Protein AF-0000000074738889 (afdb_homodimer)

Nearest PDB structures (foldseek):
  2jap-assembly1_D  TM=8.623E-01  e=4.794E-19  Streptomyces clavuligerus
  5jsf-assembly1_A  TM=8.621E-01  e=1.149E-18  Homo sapiens
  6h0m-assembly1_A  TM=8.527E-01  e=7.481E-18  Homo sapiens
  5l7w-assembly1_A  TM=8.108E-01  e=2.016E-18  Homo sapiens
  6drr-assembly1_B  TM=8.167E-01  e=1.022E-17  Campylobacter jejuni

Structure (mmCIF, N/CA/C/O backbone):
data_AF-0000000074738889-model_v1
#
loop_
_entity.id
_entity.type
_entity.pdbx_description
1 polymer 'Ketoreductase domain-containing protein'
#
loop_
_atom_site.group_PDB
_atom_site.id
_atom_site.type_symbol
_atom_site.label_atom_id
_atom_site.label_alt_id
_atom_site.label_comp_id
_atom_site.label_asym_id
_atom_site.label_entity_id
_atom_site.label_seq_id
_atom_site.pdbx_PDB_ins_code
_atom_site.Cartn_x
_atom_site.Cartn_y
_atom_site.Cartn_z
_atom_site.occupancy
_atom_site.B_iso_or_equiv
_atom_site.auth_seq_id
_atom_site.auth_comp_id
_atom_site.auth_asym_id
_atom_site.auth_atom_id
_atom_site.pdbx_PDB_model_num
ATOM 1 N N . MET A 1 1 ? 14.195 -12.664 36.656 1 35.38 1 MET A N 1
ATOM 2 C CA . MET A 1 1 ? 14.492 -13.93 36 1 35.38 1 MET A CA 1
ATOM 3 C C . MET A 1 1 ? 13.227 -14.75 35.781 1 35.38 1 MET A C 1
ATOM 5 O O . MET A 1 1 ? 13 -15.281 34.719 1 35.38 1 MET A O 1
ATOM 9 N N . ALA A 1 2 ? 12.57 -14.922 36.875 1 42.41 2 ALA A N 1
ATOM 10 C CA . ALA A 1 2 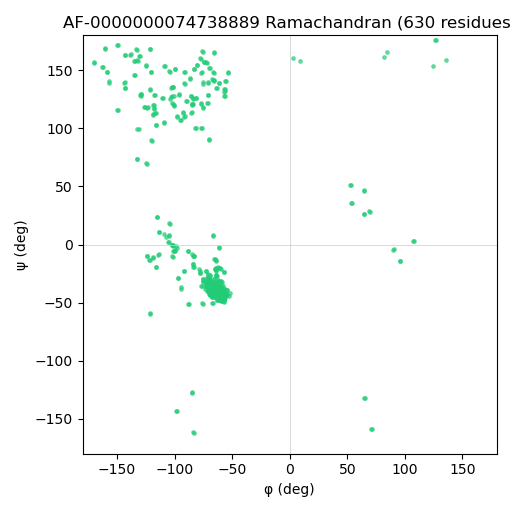? 11.375 -15.766 36.812 1 42.41 2 ALA A CA 1
ATOM 11 C C . ALA A 1 2 ? 10.312 -15.141 35.906 1 42.41 2 ALA A C 1
ATOM 13 O O . ALA A 1 2 ? 9.617 -15.852 35.156 1 42.41 2 ALA A O 1
ATOM 14 N N . LEU A 1 3 ? 10.086 -13.844 35.906 1 35.09 3 LEU A N 1
ATOM 15 C CA . LEU A 1 3 ? 9.125 -13.102 35.125 1 35.09 3 LEU A CA 1
ATOM 16 C C . LEU A 1 3 ? 9.469 -13.18 33.625 1 35.09 3 LEU A C 1
ATOM 18 O O . LEU A 1 3 ? 8.586 -13.336 32.781 1 35.09 3 LEU A O 1
ATOM 22 N N . VAL A 1 4 ? 10.695 -13.094 33.406 1 38.97 4 VAL A N 1
ATOM 23 C CA . VAL A 1 4 ? 11.203 -13.258 32.031 1 38.97 4 VAL A CA 1
ATOM 24 C C . VAL A 1 4 ? 10.977 -14.695 31.562 1 38.97 4 VAL A C 1
ATOM 26 O O . VAL A 1 4 ? 10.602 -14.922 30.406 1 38.97 4 VAL A O 1
ATOM 29 N N . GLN A 1 5 ? 11.219 -15.602 32.406 1 38.56 5 GLN A N 1
ATOM 30 C CA . GLN A 1 5 ? 11.023 -17 32.062 1 38.56 5 GLN A CA 1
ATOM 31 C C . GLN A 1 5 ? 9.547 -17.297 31.766 1 38.56 5 GLN A C 1
ATOM 33 O O . GLN A 1 5 ? 9.234 -18.047 30.844 1 38.56 5 GLN A O 1
ATOM 38 N N . ARG A 1 6 ? 8.766 -16.75 32.469 1 42 6 ARG A N 1
ATOM 39 C CA . ARG A 1 6 ? 7.336 -16.984 32.344 1 42 6 ARG A CA 1
ATOM 40 C C . ARG A 1 6 ? 6.781 -16.266 31.109 1 42 6 ARG A C 1
ATOM 42 O O . ARG A 1 6 ? 5.918 -16.781 30.406 1 42 6 ARG A O 1
ATOM 49 N N . MET A 1 7 ? 7.367 -15.156 30.781 1 40.91 7 MET A N 1
ATOM 50 C CA . MET A 1 7 ? 7.008 -14.383 29.609 1 40.91 7 MET A CA 1
ATOM 51 C C . MET A 1 7 ? 7.391 -15.125 28.328 1 40.91 7 MET A C 1
ATOM 53 O O . MET A 1 7 ? 6.641 -15.117 27.344 1 40.91 7 MET A O 1
ATOM 57 N N . SER A 1 8 ? 8.508 -15.672 28.406 1 44.62 8 SER A N 1
ATOM 58 C CA . SER A 1 8 ? 8.992 -16.469 27.281 1 44.62 8 SER A CA 1
ATOM 59 C C . SER A 1 8 ? 8.094 -17.672 27.031 1 44.62 8 SER A C 1
ATOM 61 O O . SER A 1 8 ? 7.848 -18.047 25.875 1 44.62 8 SER A O 1
ATOM 63 N N . SER A 1 9 ? 7.652 -18.172 28.141 1 48.59 9 SER A N 1
ATOM 64 C CA . SER A 1 9 ? 6.809 -19.359 28 1 48.59 9 SER A CA 1
ATOM 65 C C . SER A 1 9 ? 5.449 -19 27.422 1 48.59 9 SER A C 1
ATOM 67 O O . SER A 1 9 ? 4.91 -19.734 26.578 1 48.59 9 SER A O 1
ATOM 69 N N . ILE A 1 10 ? 4.934 -17.859 27.766 1 46.41 10 ILE A N 1
ATOM 70 C CA . ILE A 1 10 ? 3.604 -17.438 27.344 1 46.41 10 ILE A CA 1
ATOM 71 C C . ILE A 1 10 ? 3.641 -16.984 25.891 1 46.41 10 ILE A C 1
ATOM 73 O O . ILE A 1 10 ? 2.791 -17.391 25.094 1 46.41 10 ILE A O 1
ATOM 77 N N . VAL A 1 11 ? 4.551 -16.172 25.672 1 51.34 11 VAL A N 1
ATOM 78 C CA . VAL A 1 11 ? 4.75 -15.773 24.281 1 51.34 11 VAL A CA 1
ATOM 79 C C . VAL A 1 11 ? 4.949 -17.016 23.422 1 51.34 11 VAL A C 1
ATOM 81 O O . VAL A 1 11 ? 4.406 -17.109 22.312 1 51.34 11 VAL A O 1
ATOM 84 N N . GLY A 1 12 ? 5.652 -17.859 24.047 1 51.06 12 GLY A N 1
ATOM 85 C CA . GLY A 1 12 ? 5.859 -19.094 23.328 1 51.06 12 GLY A CA 1
ATOM 86 C C . GLY A 1 12 ? 4.586 -19.891 23.141 1 51.06 12 GLY A C 1
ATOM 87 O O . GLY A 1 12 ? 4.305 -20.375 22.031 1 51.06 12 GLY A O 1
ATOM 88 N N . THR A 1 13 ? 3.803 -19.969 24.234 1 54.69 13 THR A N 1
ATOM 89 C CA . THR A 1 13 ? 2.551 -20.719 24.156 1 54.69 13 THR A CA 1
ATOM 90 C C . THR A 1 13 ? 1.574 -20.031 23.203 1 54.69 13 THR A C 1
ATOM 92 O O . THR A 1 13 ? 0.901 -20.688 22.422 1 54.69 13 THR A O 1
ATOM 95 N N . PHE A 1 14 ? 1.526 -18.781 23.359 1 58.69 14 PHE A N 1
ATOM 96 C CA . PHE A 1 14 ? 0.634 -17.984 22.531 1 58.69 14 PHE A CA 1
ATOM 97 C C . PHE A 1 14 ? 1.049 -18.062 21.062 1 58.69 14 PHE A C 1
ATOM 99 O O . PHE A 1 14 ? 0.203 -18.234 20.188 1 58.69 14 PHE A O 1
ATOM 106 N N . ALA A 1 15 ? 2.221 -18.016 20.906 1 60.34 15 ALA A N 1
ATOM 107 C CA . ALA A 1 15 ? 2.729 -18.172 19.547 1 60.34 15 ALA A CA 1
ATOM 108 C C . ALA A 1 15 ? 2.389 -19.562 19 1 60.34 15 ALA A C 1
ATOM 110 O O . ALA A 1 15 ? 2.004 -19.688 17.844 1 60.34 15 ALA A O 1
ATOM 111 N N . VAL A 1 16 ? 2.492 -20.453 19.922 1 58.16 16 VAL A N 1
ATOM 112 C CA . VAL A 1 16 ? 2.156 -21.812 19.531 1 58.16 16 VAL A CA 1
ATOM 113 C C . VAL A 1 16 ? 0.663 -21.922 19.219 1 58.16 16 VAL A C 1
ATOM 115 O O . VAL A 1 16 ? 0.261 -22.547 18.234 1 58.16 16 VAL A O 1
ATOM 118 N N . PHE A 1 17 ? -0.107 -21.25 20.078 1 64.44 17 PHE A N 1
ATOM 119 C CA . PHE A 1 17 ? -1.55 -21.266 19.875 1 64.44 17 PHE A CA 1
ATOM 120 C C . PHE A 1 17 ? -1.919 -20.609 18.547 1 64.44 17 PHE A C 1
ATOM 122 O O . PHE A 1 17 ? -2.689 -21.172 17.766 1 64.44 17 PHE A O 1
ATOM 129 N N . LEU A 1 18 ? -1.351 -19.5 18.297 1 68.5 18 LEU A N 1
ATOM 130 C CA . LEU A 1 18 ? -1.671 -18.781 17.047 1 68.5 18 LEU A CA 1
ATOM 131 C C . LEU A 1 18 ? -1.176 -19.562 15.844 1 68.5 18 LEU A C 1
ATOM 133 O O . LEU A 1 18 ? -1.844 -19.594 14.805 1 68.5 18 LEU A O 1
ATOM 137 N N . GLY A 1 19 ? -0.084 -20.203 16.062 1 63.03 19 GLY A N 1
ATOM 138 C CA . GLY A 1 19 ? 0.43 -21.078 15.008 1 63.03 19 GLY A CA 1
ATOM 139 C C . GLY A 1 19 ? -0.458 -22.266 14.734 1 63.03 19 GLY A C 1
ATOM 140 O O . GLY A 1 19 ? -0.727 -22.594 13.578 1 63.03 19 GLY A O 1
ATOM 141 N N . ALA A 1 20 ? -0.889 -22.844 15.805 1 64.06 20 ALA A N 1
ATOM 142 C CA . ALA A 1 20 ? -1.788 -23.984 15.688 1 64.06 20 ALA A CA 1
ATOM 143 C C . ALA A 1 20 ? -3.117 -23.578 15.055 1 64.06 20 ALA A C 1
ATOM 145 O O . ALA A 1 20 ? -3.646 -24.281 14.195 1 64.06 20 ALA A O 1
ATOM 146 N N . LEU A 1 21 ? -3.576 -22.516 15.453 1 68.94 21 LEU A N 1
ATOM 147 C CA . LEU A 1 21 ? -4.828 -22.016 14.898 1 68.94 21 LEU A CA 1
ATOM 148 C C . LEU A 1 21 ? -4.691 -21.75 13.398 1 68.94 21 LEU A C 1
ATOM 150 O O . LEU A 1 21 ? -5.566 -22.125 12.617 1 68.94 21 LEU A O 1
ATOM 154 N N . ASN A 1 22 ? -3.621 -21.234 13.078 1 69.44 22 ASN A N 1
ATOM 155 C CA . ASN A 1 22 ? -3.336 -20.953 11.672 1 69.44 22 ASN A CA 1
ATOM 156 C C . ASN A 1 22 ? -3.273 -22.234 10.844 1 69.44 22 ASN A C 1
ATOM 158 O O . ASN A 1 22 ? -3.779 -22.281 9.727 1 69.44 22 ASN A O 1
ATOM 162 N N . TYR A 1 23 ? -2.66 -23.188 11.43 1 67.25 23 TYR A N 1
ATOM 163 C CA . TYR A 1 23 ? -2.512 -24.469 10.742 1 67.25 23 TYR A CA 1
ATOM 164 C C . TYR A 1 23 ? -3.855 -25.172 10.617 1 67.25 23 TYR A C 1
ATOM 166 O O . TYR A 1 23 ? -4.176 -25.734 9.562 1 67.25 23 TYR A O 1
ATOM 174 N N . TRP A 1 24 ? -4.59 -25.078 11.602 1 70.31 24 TRP A N 1
ATOM 175 C CA . TRP A 1 24 ? -5.848 -25.812 11.641 1 70.31 24 TRP A CA 1
ATOM 176 C C . TRP A 1 24 ? -6.867 -25.188 10.695 1 70.31 24 TRP A C 1
ATOM 178 O O . TRP A 1 24 ? -7.707 -25.891 10.125 1 70.31 24 TRP A O 1
ATOM 188 N N . ILE A 1 25 ? -6.648 -24 10.422 1 77.56 25 ILE A N 1
ATOM 189 C CA . ILE A 1 25 ? -7.668 -23.328 9.617 1 77.56 25 ILE A CA 1
ATOM 190 C C . ILE A 1 25 ? -7.199 -23.234 8.164 1 77.56 25 ILE A C 1
ATOM 192 O O . ILE A 1 25 ? -7.973 -22.859 7.281 1 77.56 25 ILE A O 1
ATOM 196 N N . ALA A 1 26 ? -6.012 -23.75 7.926 1 79.94 26 ALA A N 1
ATOM 197 C CA . ALA A 1 26 ? -5.492 -23.688 6.562 1 79.94 26 ALA A CA 1
ATOM 198 C C . ALA A 1 26 ? -6.254 -24.625 5.633 1 79.94 26 ALA A C 1
ATOM 200 O O . ALA A 1 26 ? -6.465 -25.797 5.961 1 79.94 26 ALA A O 1
ATOM 201 N N . PRO A 1 27 ? -6.68 -24.109 4.582 1 85 27 PRO A N 1
ATOM 202 C CA . PRO A 1 27 ? -7.344 -25 3.625 1 85 27 PRO A CA 1
ATOM 203 C C . PRO A 1 27 ? -6.379 -25.969 2.951 1 85 27 PRO A C 1
ATOM 205 O O . PRO A 1 27 ? -5.176 -25.703 2.889 1 85 27 PRO A O 1
ATOM 208 N N . THR A 1 28 ? -6.906 -27.109 2.562 1 92 28 THR A N 1
ATOM 209 C CA . THR A 1 28 ? -6.137 -28.031 1.731 1 92 28 THR A CA 1
ATOM 210 C C . THR A 1 28 ? -6.254 -27.656 0.257 1 92 28 THR A C 1
ATOM 212 O O . THR A 1 28 ? -7.355 -27.625 -0.292 1 92 28 THR A O 1
ATOM 215 N N . CYS A 1 29 ? -5.121 -27.359 -0.41 1 94.75 29 CYS A N 1
ATOM 216 C CA . CYS A 1 29 ? -5.102 -26.922 -1.805 1 94.75 29 CYS A CA 1
ATOM 217 C C . CYS A 1 29 ? -4.633 -28.062 -2.713 1 94.75 29 CYS A C 1
ATOM 219 O O . CYS A 1 29 ? -3.84 -28.906 -2.299 1 94.75 29 CYS A O 1
ATOM 221 N N . LYS A 1 30 ? -5.125 -28.047 -3.889 1 96.94 30 LYS A N 1
ATOM 222 C CA . LYS A 1 30 ? -4.727 -29.047 -4.879 1 96.94 30 LYS A CA 1
ATOM 223 C C . LYS A 1 30 ? -3.242 -28.922 -5.215 1 96.94 30 LYS A C 1
ATOM 225 O O . LYS A 1 30 ? -2.729 -27.812 -5.391 1 96.94 30 LYS A O 1
ATOM 230 N N . VAL A 1 31 ? -2.57 -30.016 -5.266 1 96.81 31 VAL A N 1
ATOM 231 C CA . VAL A 1 31 ? -1.161 -30.047 -5.648 1 96.81 31 VAL A CA 1
ATOM 232 C C . VAL A 1 31 ? -1.021 -30.562 -7.078 1 96.81 31 VAL A C 1
ATOM 234 O O . VAL A 1 31 ? -1.521 -31.641 -7.406 1 96.81 31 VAL A O 1
ATOM 237 N N . HIS A 1 32 ? -0.374 -29.828 -7.914 1 97.12 32 HIS A N 1
ATOM 238 C CA . HIS A 1 32 ? -0.182 -30.219 -9.305 1 97.12 32 HIS A CA 1
ATOM 239 C C . HIS A 1 32 ? 1.226 -30.75 -9.539 1 97.12 32 HIS A C 1
ATOM 241 O O . HIS A 1 32 ? 2.201 -30.203 -9.031 1 97.12 32 HIS A O 1
ATOM 247 N N . SER A 1 33 ? 1.348 -31.781 -10.219 1 94.31 33 SER A N 1
ATOM 248 C CA . SER A 1 33 ? 2.641 -32.375 -10.539 1 94.31 33 SER A CA 1
ATOM 249 C C . SER A 1 33 ? 3.064 -32.062 -11.969 1 94.31 33 SER A C 1
ATOM 251 O O . SER A 1 33 ? 4.195 -32.344 -12.367 1 94.31 33 SER A O 1
ATOM 253 N N . SER A 1 34 ? 2.156 -31.531 -12.68 1 94.94 34 SER A N 1
ATOM 254 C CA . SER A 1 34 ? 2.395 -31.062 -14.039 1 94.94 34 SER A CA 1
ATOM 255 C C . SER A 1 34 ? 1.505 -29.875 -14.391 1 94.94 34 SER A C 1
ATOM 257 O O . SER A 1 34 ? 0.598 -29.531 -13.633 1 94.94 34 SER A O 1
ATOM 259 N N . GLY A 1 35 ? 1.74 -29.281 -15.508 1 96.5 35 GLY A N 1
ATOM 260 C CA . GLY A 1 35 ? 0.958 -28.125 -15.938 1 96.5 35 GLY A CA 1
ATOM 261 C C . GLY A 1 35 ? 1.81 -26.922 -16.281 1 96.5 35 GLY A C 1
ATOM 262 O O . GLY A 1 35 ? 3.037 -26.969 -16.172 1 96.5 35 GLY A O 1
ATOM 263 N N . GLY A 1 36 ? 1.123 -25.922 -16.75 1 97.69 36 GLY A N 1
ATOM 264 C CA . GLY A 1 36 ? 1.784 -24.688 -17.156 1 97.69 36 GLY A CA 1
ATOM 265 C C . GLY A 1 36 ? 1.884 -23.672 -16.031 1 97.69 36 GLY A C 1
ATOM 266 O O . GLY A 1 36 ? 0.953 -23.516 -15.234 1 97.69 36 GLY A O 1
ATOM 267 N N . ILE A 1 37 ? 3.07 -23 -15.93 1 98.31 37 ILE A N 1
ATOM 268 C CA . ILE A 1 37 ? 3.328 -21.953 -14.953 1 98.31 37 ILE A CA 1
ATOM 269 C C . ILE A 1 37 ? 3.885 -20.719 -15.664 1 98.31 37 ILE A C 1
ATOM 271 O O . ILE A 1 37 ? 4.781 -20.828 -16.5 1 98.31 37 ILE A O 1
ATOM 275 N N . LEU A 1 38 ? 3.301 -19.594 -15.383 1 98.69 38 LEU A N 1
ATOM 276 C CA . LEU A 1 38 ? 3.879 -18.344 -15.852 1 98.69 38 LEU A CA 1
ATOM 277 C C . LEU A 1 38 ? 4.625 -17.625 -14.727 1 98.69 38 LEU A C 1
ATOM 279 O O . LEU A 1 38 ? 4.086 -17.469 -13.633 1 98.69 38 LEU A O 1
ATOM 283 N N . ILE A 1 39 ? 5.824 -17.266 -14.969 1 98.56 39 ILE A N 1
ATOM 284 C CA . ILE A 1 39 ? 6.609 -16.422 -14.078 1 98.56 39 ILE A CA 1
ATOM 285 C C . ILE A 1 39 ? 6.949 -15.109 -14.789 1 98.56 39 ILE A C 1
ATOM 287 O O . ILE A 1 39 ? 7.66 -15.109 -15.797 1 98.56 39 ILE A O 1
ATOM 291 N N . THR A 1 40 ? 6.414 -14.047 -14.305 1 98.06 40 THR A N 1
ATOM 292 C CA . THR A 1 40 ? 6.801 -12.758 -14.867 1 98.06 40 THR A CA 1
ATOM 293 C C . THR A 1 40 ? 8.133 -12.289 -14.281 1 98.06 40 THR A C 1
ATOM 295 O O . THR A 1 40 ? 8.492 -12.664 -13.164 1 98.06 40 THR A O 1
ATOM 298 N N . GLY A 1 41 ? 8.852 -11.453 -15.055 1 94.5 41 GLY A N 1
ATOM 299 C CA . GLY A 1 41 ? 10.156 -10.992 -14.578 1 94.5 41 GLY A CA 1
ATOM 300 C C . GLY A 1 41 ? 11.164 -12.117 -14.438 1 94.5 41 GLY A C 1
ATOM 301 O O . GLY A 1 41 ? 11.836 -12.227 -13.414 1 94.5 41 GLY A O 1
ATOM 302 N N . ALA A 1 42 ? 11.266 -12.961 -15.43 1 93.75 42 ALA A N 1
ATOM 303 C CA . ALA A 1 42 ? 12.023 -14.195 -15.305 1 93.75 42 ALA A CA 1
ATOM 304 C C . ALA A 1 42 ? 13.359 -14.094 -16.047 1 93.75 42 ALA A C 1
ATOM 306 O O . ALA A 1 42 ? 14 -15.109 -16.344 1 93.75 42 ALA A O 1
ATOM 307 N N . SER A 1 43 ? 13.805 -12.883 -16.344 1 87.56 43 SER A N 1
ATOM 308 C CA . SER A 1 43 ? 15.039 -12.719 -17.109 1 87.56 43 SER A CA 1
ATOM 309 C C . SER A 1 43 ? 16.266 -12.789 -16.203 1 87.56 43 SER A C 1
ATOM 311 O O . SER A 1 43 ? 17.375 -12.984 -16.672 1 87.56 43 SER A O 1
ATOM 313 N N . SER A 1 44 ? 16.078 -12.578 -14.914 1 83.56 44 SER A N 1
ATOM 314 C CA . SER A 1 44 ? 17.203 -12.578 -13.984 1 83.56 44 SER A CA 1
ATOM 315 C C . SER A 1 44 ? 16.734 -12.797 -12.547 1 83.56 44 SER A C 1
ATOM 317 O O . SER A 1 44 ? 15.539 -12.961 -12.297 1 83.56 44 SER A O 1
ATOM 319 N N . GLY A 1 45 ? 17.656 -13.047 -11.711 1 89.12 45 GLY A N 1
ATOM 320 C CA . GLY A 1 45 ? 17.422 -13.023 -10.281 1 89.12 45 GLY A CA 1
ATOM 321 C C . GLY A 1 45 ? 16.469 -14.109 -9.812 1 89.12 45 GLY A C 1
ATOM 322 O O . GLY A 1 45 ? 16.656 -15.281 -10.148 1 89.12 45 GLY A O 1
ATOM 323 N N . ILE A 1 46 ? 15.531 -13.695 -9.023 1 91.56 46 ILE A N 1
ATOM 324 C CA . ILE A 1 46 ? 14.57 -14.586 -8.391 1 91.56 46 ILE A CA 1
ATOM 325 C C . ILE A 1 46 ? 13.734 -15.289 -9.453 1 91.56 46 ILE A C 1
ATOM 327 O O . ILE A 1 46 ? 13.555 -16.516 -9.398 1 91.56 46 ILE A O 1
ATOM 331 N N . GLY A 1 47 ? 13.289 -14.555 -10.445 1 94 47 GLY A N 1
ATOM 332 C CA . GLY A 1 47 ? 12.438 -15.102 -11.492 1 94 47 GLY A CA 1
ATOM 333 C C . GLY A 1 47 ? 13.117 -16.188 -12.297 1 94 47 GLY A C 1
ATOM 334 O O . GLY A 1 47 ? 12.523 -17.234 -12.562 1 94 47 GLY A O 1
ATOM 335 N N . LEU A 1 48 ? 14.328 -15.93 -12.656 1 92.25 48 LEU A N 1
ATOM 336 C CA . LEU A 1 48 ? 15.07 -16.906 -13.445 1 92.25 48 LEU A CA 1
ATOM 337 C C . LEU A 1 48 ? 15.359 -18.156 -12.625 1 92.25 48 LEU A C 1
ATOM 339 O O . LEU A 1 48 ? 15.211 -19.281 -13.117 1 92.25 48 LEU A O 1
ATOM 343 N N . ASP A 1 49 ? 15.789 -17.969 -11.445 1 93.5 49 ASP A N 1
ATOM 344 C CA . ASP A 1 49 ? 16.094 -19.094 -10.57 1 93.5 49 ASP A CA 1
ATOM 345 C C . ASP A 1 49 ? 14.875 -19.984 -10.359 1 93.5 49 ASP A C 1
ATOM 347 O O . ASP A 1 49 ? 14.977 -21.203 -10.414 1 93.5 49 ASP A O 1
ATOM 351 N N . ALA A 1 50 ? 13.758 -19.391 -10.148 1 95.56 50 ALA A N 1
ATOM 352 C CA . ALA A 1 50 ? 12.508 -20.125 -9.969 1 95.56 50 ALA A CA 1
ATOM 353 C C . ALA A 1 50 ? 12.109 -20.844 -11.258 1 95.56 50 ALA A C 1
ATOM 355 O O . ALA A 1 50 ? 11.633 -21.984 -11.211 1 95.56 50 ALA A O 1
ATOM 356 N N . THR A 1 51 ? 12.305 -20.156 -12.328 1 95.56 51 THR A N 1
ATOM 357 C CA . THR A 1 51 ? 11.992 -20.734 -13.633 1 95.56 51 THR A CA 1
ATOM 358 C C . THR A 1 51 ? 12.766 -22.031 -13.852 1 95.56 51 THR A C 1
ATOM 360 O O . THR A 1 51 ? 12.18 -23.062 -14.219 1 95.56 51 THR A O 1
ATOM 363 N N . LEU A 1 52 ? 14.008 -22 -13.562 1 92.44 52 LEU A N 1
ATOM 364 C CA . LEU A 1 52 ? 14.867 -23.156 -13.781 1 92.44 52 LEU A CA 1
ATOM 365 C C . LEU A 1 52 ? 14.5 -24.297 -12.828 1 92.44 52 LEU A C 1
ATOM 367 O O . LEU A 1 52 ? 14.438 -25.453 -13.234 1 92.44 52 LEU A O 1
ATOM 371 N N . ALA A 1 53 ? 14.25 -23.984 -11.602 1 93.56 53 ALA A N 1
ATOM 372 C CA . ALA A 1 53 ? 13.906 -25 -10.602 1 93.56 53 ALA A CA 1
ATOM 373 C C . ALA A 1 53 ? 12.594 -25.688 -10.953 1 93.56 53 ALA A C 1
ATOM 375 O O . ALA A 1 53 ? 12.492 -26.922 -10.859 1 93.56 53 ALA A O 1
ATOM 376 N N . LEU A 1 54 ? 11.602 -24.969 -11.398 1 95 54 LEU A N 1
ATOM 377 C CA . LEU A 1 54 ? 10.297 -25.516 -11.719 1 95 54 LEU A CA 1
ATOM 378 C C . LEU A 1 54 ? 10.352 -26.328 -13.008 1 95 54 LEU A C 1
ATOM 380 O O . LEU A 1 54 ? 9.664 -27.344 -13.133 1 95 54 LEU A O 1
ATOM 384 N N . ALA A 1 55 ? 11.18 -25.859 -13.93 1 93.44 55 ALA A N 1
ATOM 385 C CA . ALA A 1 55 ? 11.375 -26.625 -15.164 1 93.44 55 ALA A CA 1
ATOM 386 C C . ALA A 1 55 ? 12.023 -27.969 -14.875 1 93.44 55 ALA A C 1
ATOM 388 O O . ALA A 1 55 ? 11.664 -28.984 -15.484 1 93.44 55 ALA A O 1
ATOM 389 N N . GLU A 1 56 ? 12.945 -27.984 -13.992 1 91.56 56 GLU A N 1
ATOM 390 C CA . GLU A 1 56 ? 13.625 -29.203 -13.609 1 91.56 56 GLU A CA 1
ATOM 391 C C . GLU A 1 56 ? 12.656 -30.203 -12.969 1 91.56 56 GLU A C 1
ATOM 393 O O . GLU A 1 56 ? 12.836 -31.406 -13.086 1 91.56 56 GLU A O 1
ATOM 398 N N . LEU A 1 57 ? 11.625 -29.719 -12.391 1 93.06 57 LEU A N 1
ATOM 399 C CA . LEU A 1 57 ? 10.633 -30.562 -11.727 1 93.06 57 LEU A CA 1
ATOM 400 C C . LEU A 1 57 ? 9.617 -31.109 -12.727 1 93.06 57 LEU A C 1
ATOM 402 O O . LEU A 1 57 ? 8.75 -31.906 -12.375 1 93.06 57 LEU A O 1
ATOM 406 N N . GLY A 1 58 ? 9.664 -30.578 -14 1 91.12 58 GLY A N 1
ATOM 407 C CA . GLY A 1 58 ? 8.852 -31.156 -15.055 1 91.12 58 GLY A CA 1
ATOM 408 C C . GLY A 1 58 ? 7.684 -30.281 -15.453 1 91.12 58 GLY A C 1
ATOM 409 O O . GLY A 1 58 ? 6.871 -30.656 -16.297 1 91.12 58 GLY A O 1
ATOM 410 N N . PHE A 1 59 ? 7.562 -29.094 -14.875 1 95.06 59 PHE A N 1
ATOM 411 C CA . PHE A 1 59 ? 6.484 -28.188 -15.258 1 95.06 59 PHE A CA 1
ATOM 412 C C . PHE A 1 59 ? 6.789 -27.516 -16.594 1 95.06 59 PHE A C 1
ATOM 414 O O . PHE A 1 59 ? 7.957 -27.359 -16.953 1 95.06 59 PHE A O 1
ATOM 421 N N . ARG A 1 60 ? 5.773 -27.219 -17.344 1 95.06 60 ARG A N 1
ATOM 422 C CA . ARG A 1 60 ? 5.898 -26.328 -18.484 1 95.06 60 ARG A CA 1
ATOM 423 C C . ARG A 1 60 ? 5.961 -24.875 -18.031 1 95.06 60 ARG A C 1
ATOM 425 O O . ARG A 1 60 ? 4.926 -24.234 -17.797 1 95.06 60 ARG A O 1
ATOM 432 N N . VAL A 1 61 ? 7.168 -24.312 -17.984 1 96.75 61 VAL A N 1
ATOM 433 C CA . VAL A 1 61 ? 7.336 -22.984 -17.391 1 96.75 61 VAL A CA 1
ATOM 434 C C . VAL A 1 61 ? 7.465 -21.953 -18.5 1 96.75 61 VAL A C 1
ATOM 436 O O . VAL A 1 61 ? 8.32 -22.062 -19.375 1 96.75 61 VAL A O 1
ATOM 439 N N . TYR A 1 62 ? 6.582 -21.031 -18.469 1 97.31 62 TYR A N 1
ATOM 440 C CA . TYR A 1 62 ? 6.664 -19.859 -19.328 1 97.31 62 TYR A CA 1
ATOM 441 C C . TYR A 1 62 ? 7.375 -18.719 -18.625 1 97.31 62 TYR A C 1
ATOM 443 O O . TYR A 1 62 ? 6.859 -18.156 -17.656 1 97.31 62 TYR A O 1
ATOM 451 N N . ALA A 1 63 ? 8.547 -18.359 -19.141 1 97.12 63 ALA A N 1
ATOM 452 C CA . ALA A 1 63 ? 9.367 -17.297 -18.562 1 97.12 63 ALA A CA 1
ATOM 453 C C . ALA A 1 63 ? 9.047 -15.953 -19.219 1 97.12 63 ALA A C 1
ATOM 455 O O . ALA A 1 63 ? 9.375 -15.734 -20.391 1 97.12 63 ALA A O 1
ATOM 456 N N . GLY A 1 64 ? 8.422 -15.086 -18.469 1 97.06 64 GLY A N 1
ATOM 457 C CA . GLY A 1 64 ? 8.133 -13.758 -19 1 97.06 64 GLY A CA 1
ATOM 458 C C . GLY A 1 64 ? 9.375 -12.898 -19.156 1 97.06 64 GLY A C 1
ATOM 459 O O . GLY A 1 64 ? 10.094 -12.648 -18.188 1 97.06 64 GLY A O 1
ATOM 460 N N . VAL A 1 65 ? 9.609 -12.453 -20.359 1 94.62 65 VAL A N 1
ATOM 461 C CA . VAL A 1 65 ? 10.773 -11.625 -20.672 1 94.62 65 VAL A CA 1
ATOM 462 C C . VAL A 1 65 ? 10.336 -10.43 -21.516 1 94.62 65 VAL A C 1
ATOM 464 O O . VAL A 1 65 ? 9.203 -10.383 -22 1 94.62 65 VAL A O 1
ATOM 467 N N . ARG A 1 66 ? 11.25 -9.438 -21.672 1 90.94 66 ARG A N 1
ATOM 468 C CA . ARG A 1 66 ? 10.875 -8.234 -22.406 1 90.94 66 ARG A CA 1
ATOM 469 C C . ARG A 1 66 ? 11.758 -8.055 -23.641 1 90.94 66 ARG A C 1
ATOM 471 O O . ARG A 1 66 ? 11.484 -7.199 -24.484 1 90.94 66 ARG A O 1
ATOM 478 N N . SER A 1 67 ? 12.844 -8.883 -23.656 1 91.44 67 SER A N 1
ATOM 479 C CA . SER A 1 67 ? 13.766 -8.719 -24.766 1 91.44 67 SER A CA 1
ATOM 480 C C . SER A 1 67 ? 14.164 -10.062 -25.359 1 91.44 67 SER A C 1
ATOM 482 O O . SER A 1 67 ? 14.062 -11.094 -24.703 1 91.44 67 SER A O 1
ATOM 484 N N . GLU A 1 68 ? 14.57 -9.891 -26.578 1 92.31 68 GLU A N 1
ATOM 485 C CA . GLU A 1 68 ? 15.039 -11.094 -27.25 1 92.31 68 GLU A CA 1
ATOM 486 C C . GLU A 1 68 ? 16.312 -11.633 -26.594 1 92.31 68 GLU A C 1
ATOM 488 O O . GLU A 1 68 ? 16.516 -12.852 -26.547 1 92.31 68 GLU A O 1
ATOM 493 N N . GLN A 1 69 ? 17.094 -10.758 -26.109 1 91.44 69 GLN A N 1
ATOM 494 C CA . GLN A 1 69 ? 18.312 -11.172 -25.422 1 91.44 69 GLN A CA 1
ATOM 495 C C . GLN A 1 69 ? 17.984 -12.016 -24.188 1 91.44 69 GLN A C 1
ATOM 497 O O . GLN A 1 69 ? 18.594 -13.062 -23.953 1 91.44 69 GLN A O 1
ATOM 502 N N . ASP A 1 70 ? 16.984 -11.602 -23.5 1 90.81 70 ASP A N 1
ATOM 503 C CA . ASP A 1 70 ? 16.562 -12.336 -22.312 1 90.81 70 ASP A CA 1
ATOM 504 C C . ASP A 1 70 ? 15.898 -13.664 -22.703 1 90.81 70 ASP A C 1
ATOM 506 O O . ASP A 1 70 ? 16.062 -14.672 -22 1 90.81 70 ASP A O 1
ATOM 510 N N . ALA A 1 71 ? 15.211 -13.656 -23.812 1 91.75 71 ALA A N 1
ATOM 511 C CA . ALA A 1 71 ? 14.578 -14.875 -24.297 1 91.75 71 ALA A CA 1
ATOM 512 C C . ALA A 1 71 ? 15.617 -15.938 -24.641 1 91.75 71 ALA A C 1
ATOM 514 O O . ALA A 1 71 ? 15.445 -17.109 -24.312 1 91.75 71 ALA A O 1
ATOM 515 N N . ALA A 1 72 ? 16.641 -15.5 -25.25 1 88.69 72 ALA A N 1
ATOM 516 C CA . ALA A 1 72 ? 17.719 -16.406 -25.656 1 88.69 72 ALA A CA 1
ATOM 517 C C . ALA A 1 72 ? 18.406 -17.016 -24.438 1 88.69 72 ALA A C 1
ATOM 519 O O . ALA A 1 72 ? 18.75 -18.188 -24.438 1 88.69 72 ALA A O 1
ATOM 520 N N . LYS A 1 73 ? 18.562 -16.203 -23.484 1 86.69 73 LYS A N 1
ATOM 521 C CA . LYS A 1 73 ? 19.172 -16.656 -22.234 1 86.69 73 LYS A CA 1
ATOM 522 C C . LYS A 1 73 ? 18.328 -17.75 -21.578 1 86.69 73 LYS A C 1
ATOM 524 O O . LYS A 1 73 ? 18.859 -18.75 -21.094 1 86.69 73 LYS A O 1
ATOM 529 N N . VAL A 1 74 ? 17.078 -17.547 -21.594 1 88.25 74 VAL A N 1
ATOM 530 C CA . VAL A 1 74 ? 16.141 -18.5 -21 1 88.25 74 VAL A CA 1
ATOM 531 C C . VAL A 1 74 ? 16.188 -19.812 -21.781 1 88.25 74 VAL A C 1
ATOM 533 O O . VAL A 1 74 ? 16.234 -20.891 -21.188 1 88.25 74 VAL A O 1
ATOM 536 N N . ARG A 1 75 ? 16.172 -19.703 -23.047 1 85.19 75 ARG A N 1
ATOM 537 C CA . ARG A 1 75 ? 16.188 -20.891 -23.906 1 85.19 75 ARG A CA 1
ATOM 538 C C . ARG A 1 75 ? 17.469 -21.703 -23.688 1 85.19 75 ARG A C 1
ATOM 540 O O . ARG A 1 75 ? 17.438 -22.938 -23.75 1 85.19 75 ARG A O 1
ATOM 547 N N . GLY A 1 76 ? 18.484 -20.938 -23.469 1 79.94 76 GLY A N 1
ATOM 548 C CA . GLY A 1 76 ? 19.781 -21.594 -23.328 1 79.94 76 GLY A CA 1
ATOM 549 C C . GLY A 1 76 ? 19.984 -22.219 -21.953 1 79.94 76 GLY A C 1
ATOM 550 O O . GLY A 1 76 ? 20.969 -22.953 -21.75 1 79.94 76 GLY A O 1
ATOM 551 N N . SER A 1 77 ? 19.281 -21.797 -20.984 1 74 77 SER A N 1
ATOM 552 C CA . SER A 1 77 ? 19.5 -22.25 -19.609 1 74 77 SER A CA 1
ATOM 553 C C . SER A 1 77 ? 19.156 -23.734 -19.469 1 74 77 SER A C 1
ATOM 555 O O . SER A 1 77 ? 19.5 -24.359 -18.453 1 74 77 SER A O 1
ATOM 557 N N . GLY A 1 78 ? 18.844 -24.562 -20.438 1 62.91 78 GLY A N 1
ATOM 558 C CA . GLY A 1 78 ? 18.906 -26.016 -20.484 1 62.91 78 GLY A CA 1
ATOM 559 C C . GLY A 1 78 ? 17.672 -26.688 -19.891 1 62.91 78 GLY A C 1
ATOM 560 O O . GLY A 1 78 ? 16.734 -26 -19.469 1 62.91 78 GLY A O 1
ATOM 561 N N . GLY A 1 79 ? 17.344 -28.031 -20.062 1 57.94 79 GLY A N 1
ATOM 562 C CA . GLY A 1 79 ? 16.484 -29.094 -19.547 1 57.94 79 GLY A CA 1
ATOM 563 C C . GLY A 1 79 ? 15.625 -29.734 -20.625 1 57.94 79 GLY A C 1
ATOM 564 O O . GLY A 1 79 ? 15.531 -29.234 -21.734 1 57.94 79 GLY A O 1
ATOM 565 N N . SER A 1 80 ? 15.24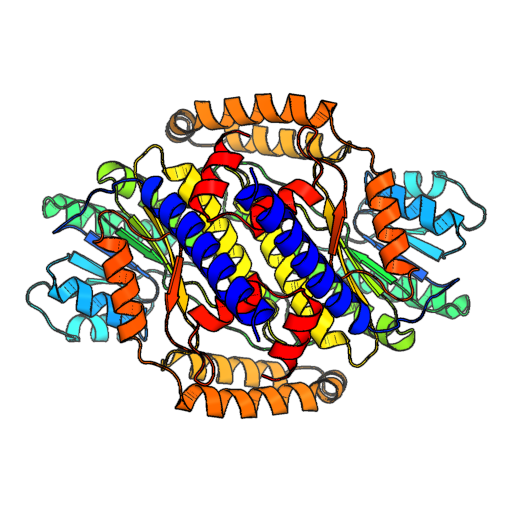2 -30.922 -20.469 1 54.84 80 SER A N 1
ATOM 566 C CA . SER A 1 80 ? 14.484 -31.734 -21.422 1 54.84 80 SER A CA 1
ATOM 567 C C . SER A 1 80 ? 13.234 -31 -21.891 1 54.84 80 SER A C 1
ATOM 569 O O . SER A 1 80 ? 12.93 -30.984 -23.094 1 54.84 80 SER A O 1
ATOM 571 N N . LEU A 1 81 ? 12.492 -30.312 -21 1 61.97 81 LEU A N 1
ATOM 572 C CA . LEU A 1 81 ? 11.328 -29.516 -21.391 1 61.97 81 LEU A CA 1
ATOM 573 C C . LEU A 1 81 ? 11.625 -28.031 -21.266 1 61.97 81 LEU A C 1
ATOM 575 O O . LEU A 1 81 ? 10.844 -27.203 -21.734 1 61.97 81 LEU A O 1
ATOM 579 N N . GLY A 1 82 ? 12.758 -27.688 -21.047 1 75.31 82 GLY A N 1
ATOM 580 C CA . GLY A 1 82 ? 13.305 -26.375 -20.734 1 75.31 82 GLY A CA 1
ATOM 581 C C . GLY A 1 82 ? 12.242 -25.297 -20.625 1 75.31 82 GLY A C 1
ATOM 582 O O . GLY A 1 82 ? 11.117 -25.469 -21.109 1 75.31 82 GLY A O 1
ATOM 583 N N . PRO A 1 83 ? 12.508 -24.125 -19.953 1 90.31 83 PRO A N 1
ATOM 584 C CA . PRO A 1 83 ? 11.562 -23.016 -19.875 1 90.31 83 PRO A CA 1
ATOM 585 C C . PRO A 1 83 ? 11.289 -22.359 -21.219 1 90.31 83 PRO A C 1
ATOM 587 O O . PRO A 1 83 ? 12.117 -22.453 -22.141 1 90.31 83 PRO A O 1
ATOM 590 N N . ARG A 1 84 ? 10.164 -21.984 -21.484 1 93.25 84 ARG A N 1
ATOM 591 C CA . ARG A 1 84 ? 9.734 -21.297 -22.703 1 93.25 84 ARG A CA 1
ATOM 592 C C . ARG A 1 84 ? 9.609 -19.797 -22.469 1 93.25 84 ARG A C 1
ATOM 594 O O . ARG A 1 84 ? 8.781 -19.359 -21.672 1 93.25 84 ARG A O 1
ATOM 601 N N . PRO A 1 85 ? 10.391 -19.016 -23.219 1 95.12 85 PRO A N 1
ATOM 602 C CA . PRO A 1 85 ? 10.219 -17.578 -23.047 1 95.12 85 PRO A CA 1
ATOM 603 C C . PRO A 1 85 ? 8.898 -17.062 -23.625 1 95.12 85 PRO A C 1
ATOM 605 O O . PRO A 1 85 ? 8.453 -17.547 -24.672 1 95.12 85 PRO A O 1
ATOM 608 N N . VAL A 1 86 ? 8.281 -16.203 -22.984 1 96.94 86 VAL A N 1
ATOM 609 C CA . VAL A 1 86 ? 7.102 -15.492 -23.469 1 96.94 86 VAL A CA 1
ATOM 610 C C . VAL A 1 86 ? 7.289 -13.984 -23.281 1 96.94 86 VAL A C 1
ATOM 612 O O . VAL A 1 86 ? 7.703 -13.539 -22.203 1 96.94 86 VAL A O 1
ATOM 615 N N . PHE A 1 87 ? 7.074 -13.242 -24.375 1 96.38 87 PHE A N 1
ATOM 616 C CA . PHE A 1 87 ? 7.211 -11.797 -24.281 1 96.38 87 PHE A CA 1
ATOM 617 C C . PHE A 1 87 ? 6.02 -11.18 -23.562 1 96.38 87 PHE A C 1
ATOM 619 O O . PHE A 1 87 ? 4.883 -11.273 -24.031 1 96.38 87 PHE A O 1
ATOM 626 N N . ILE A 1 88 ? 6.352 -10.547 -22.422 1 97.31 88 ILE A N 1
ATOM 627 C CA . ILE A 1 88 ? 5.293 -9.938 -21.625 1 97.31 88 ILE A CA 1
ATOM 628 C C . ILE A 1 88 ? 5.84 -8.719 -20.875 1 97.31 88 ILE A C 1
ATOM 630 O O . ILE A 1 88 ? 6.832 -8.828 -20.156 1 97.31 88 ILE A O 1
ATOM 634 N N . ASP A 1 89 ? 5.336 -7.586 -21.203 1 97.5 89 ASP A N 1
ATOM 635 C CA . ASP A 1 89 ? 5.473 -6.379 -20.391 1 97.5 89 ASP A CA 1
ATOM 636 C C . ASP A 1 89 ? 4.234 -6.152 -19.531 1 97.5 89 ASP A C 1
ATOM 638 O O . ASP A 1 89 ? 3.182 -5.758 -20.031 1 97.5 89 ASP A O 1
ATOM 642 N N . VAL A 1 90 ? 4.398 -6.332 -18.203 1 98.06 90 VAL A N 1
ATOM 643 C CA . VAL A 1 90 ? 3.25 -6.344 -17.297 1 98.06 90 VAL A CA 1
ATOM 644 C C . VAL A 1 90 ? 2.574 -4.973 -17.312 1 98.06 90 VAL A C 1
ATOM 646 O O . VAL A 1 90 ? 1.45 -4.828 -16.828 1 98.06 90 VAL A O 1
ATOM 649 N N . THR A 1 91 ? 3.246 -3.898 -17.875 1 97.06 91 THR A N 1
ATOM 650 C CA . THR A 1 91 ? 2.67 -2.561 -17.938 1 97.06 91 THR A CA 1
ATOM 651 C C . THR A 1 91 ? 1.847 -2.383 -19.203 1 97.06 91 THR A C 1
ATOM 653 O O . THR A 1 91 ? 1.202 -1.35 -19.391 1 97.06 91 THR A O 1
ATOM 656 N N . ARG A 1 92 ? 1.882 -3.398 -20.078 1 96.94 92 ARG A N 1
ATOM 657 C CA . ARG A 1 92 ? 1.201 -3.299 -21.375 1 96.94 92 ARG A CA 1
ATOM 658 C C . ARG A 1 92 ? 0.107 -4.355 -21.5 1 96.94 92 ARG A C 1
ATOM 660 O O . ARG A 1 92 ? 0.397 -5.547 -21.594 1 96.94 92 ARG A O 1
ATOM 667 N N . GLU A 1 93 ? -1.082 -3.887 -21.609 1 96.75 93 GLU A N 1
ATOM 668 C CA . GLU A 1 93 ? -2.238 -4.773 -21.656 1 96.75 93 GLU A CA 1
ATOM 669 C C . GLU A 1 93 ? -2.172 -5.703 -22.859 1 96.75 93 GLU A C 1
ATOM 671 O O . GLU A 1 93 ? -2.512 -6.887 -22.766 1 96.75 93 GLU A O 1
ATOM 676 N N . ASP A 1 94 ? -1.783 -5.203 -23.938 1 97 94 ASP A N 1
ATOM 677 C CA . ASP A 1 94 ? -1.766 -5.977 -25.172 1 97 94 ASP A CA 1
ATOM 678 C C . ASP A 1 94 ? -0.786 -7.145 -25.078 1 97 94 ASP A C 1
ATOM 680 O O . ASP A 1 94 ? -1.105 -8.266 -25.484 1 97 94 ASP A O 1
ATOM 684 N N . THR A 1 95 ? 0.397 -6.945 -24.5 1 97.75 95 THR A N 1
ATOM 685 C CA . THR A 1 95 ? 1.393 -8.008 -24.375 1 97.75 95 THR A CA 1
ATOM 686 C C . THR A 1 95 ? 0.939 -9.07 -23.391 1 97.75 95 THR A C 1
ATOM 688 O O . THR A 1 95 ? 1.21 -10.258 -23.562 1 97.75 95 THR A O 1
ATOM 691 N N . VAL A 1 96 ? 0.216 -8.672 -22.344 1 98.38 96 VAL A N 1
ATOM 692 C CA . VAL A 1 96 ? -0.295 -9.602 -21.344 1 98.38 96 VAL A CA 1
ATOM 693 C C . VAL A 1 96 ? -1.354 -10.508 -21.984 1 98.38 96 VAL A C 1
ATOM 695 O O . VAL A 1 96 ? -1.334 -11.727 -21.797 1 98.38 96 VAL A O 1
ATOM 698 N N . GLU A 1 97 ? -2.209 -9.914 -22.734 1 97.75 97 GLU A N 1
ATOM 699 C CA . GLU A 1 97 ? -3.264 -10.688 -23.375 1 97.75 97 GLU A CA 1
ATOM 700 C C . GLU A 1 97 ? -2.691 -11.641 -24.422 1 97.75 97 GLU A C 1
ATOM 702 O O . GLU A 1 97 ? -3.156 -12.773 -24.562 1 97.75 97 GLU A O 1
ATOM 707 N N . GLN A 1 98 ? -1.754 -11.172 -25.172 1 97.94 98 GLN A N 1
ATOM 708 C CA . GLN A 1 98 ? -1.102 -12.023 -26.156 1 97.94 98 GLN A CA 1
ATOM 709 C C . GLN A 1 98 ? -0.419 -13.219 -25.5 1 97.94 98 GLN A C 1
ATOM 711 O O . GLN A 1 98 ? -0.486 -14.336 -26 1 97.94 98 GLN A O 1
ATOM 716 N N . ALA A 1 99 ? 0.251 -12.938 -24.406 1 98.19 99 ALA A N 1
ATOM 717 C CA . ALA A 1 99 ? 0.888 -14.016 -23.656 1 98.19 99 ALA A CA 1
ATOM 718 C C . ALA A 1 99 ? -0.143 -15.031 -23.172 1 98.19 99 ALA A C 1
ATOM 720 O O . ALA A 1 99 ? 0.075 -16.234 -23.281 1 98.19 99 ALA A O 1
ATOM 721 N N . ARG A 1 100 ? -1.241 -14.523 -22.641 1 98.44 100 ARG A N 1
ATOM 722 C CA . ARG A 1 100 ? -2.305 -15.398 -22.156 1 98.44 100 ARG A CA 1
ATOM 723 C C . ARG A 1 100 ? -2.814 -16.312 -23.266 1 98.44 100 ARG A C 1
ATOM 725 O O . ARG A 1 100 ? -2.957 -17.516 -23.062 1 98.44 100 ARG A O 1
ATOM 732 N N . LEU A 1 101 ? -3.064 -15.742 -24.391 1 98.06 101 LEU A N 1
ATOM 733 C CA . LEU A 1 101 ? -3.594 -16.5 -25.531 1 98.06 101 LEU A CA 1
ATOM 734 C C . LEU A 1 101 ? -2.596 -17.547 -26 1 98.06 101 LEU A C 1
ATOM 736 O O . LEU A 1 101 ? -2.969 -18.703 -26.234 1 98.06 101 LEU A O 1
ATOM 740 N N . ARG A 1 102 ? -1.413 -17.188 -26.078 1 97.81 102 ARG A N 1
ATOM 741 C CA . ARG A 1 102 ? -0.37 -18.109 -26.5 1 97.81 102 ARG A CA 1
ATOM 742 C C . ARG A 1 102 ? -0.235 -19.266 -25.516 1 97.81 102 ARG A C 1
ATOM 744 O O . ARG A 1 102 ? -0.171 -20.438 -25.922 1 97.81 102 ARG A O 1
ATOM 751 N N . ILE A 1 103 ? -0.177 -18.953 -24.266 1 98.31 103 ILE A N 1
ATOM 752 C CA . ILE A 1 103 ? -0 -19.953 -23.234 1 98.31 103 ILE A CA 1
ATOM 753 C C . ILE A 1 103 ? -1.187 -20.922 -23.234 1 98.31 103 ILE A C 1
ATOM 755 O O . ILE A 1 103 ? -1.006 -22.141 -23.203 1 98.31 103 ILE A O 1
ATOM 759 N N . LYS A 1 104 ? -2.336 -20.344 -23.312 1 98.25 104 LYS A N 1
ATOM 760 C CA . LYS A 1 104 ? -3.529 -21.172 -23.344 1 98.25 104 LYS A CA 1
ATOM 761 C C . LYS A 1 104 ? -3.502 -22.125 -24.531 1 98.25 104 LYS A C 1
ATOM 763 O O . LYS A 1 104 ? -3.779 -23.312 -24.406 1 98.25 104 LYS A O 1
ATOM 768 N N . GLU A 1 105 ? -3.205 -21.578 -25.656 1 97.94 105 GLU A N 1
ATOM 769 C CA . GLU A 1 105 ? -3.176 -22.375 -26.875 1 97.94 105 GLU A CA 1
ATOM 770 C C . GLU A 1 105 ? -2.158 -23.516 -26.781 1 97.94 105 GLU A C 1
ATOM 772 O O . GLU A 1 105 ? -2.457 -24.656 -27.141 1 97.94 105 GLU A O 1
ATOM 777 N N . GLU A 1 106 ? -1.021 -23.219 -26.359 1 97 106 GLU A N 1
ATOM 778 C CA . GLU A 1 106 ? 0.035 -24.219 -26.266 1 97 106 GLU A CA 1
ATOM 779 C C . GLU A 1 106 ? -0.326 -25.297 -25.234 1 97 106 GLU A C 1
ATOM 781 O O . GLU A 1 106 ? -0.126 -26.484 -25.484 1 97 106 GLU A O 1
ATOM 786 N N . LEU A 1 107 ? -0.825 -24.875 -24.125 1 97.5 107 LEU A N 1
ATOM 787 C CA . LEU A 1 107 ? -1.193 -25.828 -23.078 1 97.5 107 LEU A CA 1
ATOM 788 C C . LEU A 1 107 ? -2.33 -26.734 -23.547 1 97.5 107 LEU A C 1
ATOM 790 O O . LEU A 1 107 ? -2.307 -27.938 -23.312 1 97.5 107 LEU A O 1
ATOM 794 N N . ASP A 1 108 ? -3.285 -26.125 -24.219 1 97.31 108 ASP A N 1
ATOM 795 C CA . ASP A 1 108 ? -4.391 -26.906 -24.766 1 97.31 108 ASP A CA 1
ATOM 796 C C . ASP A 1 108 ? -3.885 -27.969 -25.734 1 97.31 108 ASP A C 1
ATOM 798 O O . ASP A 1 108 ? -4.344 -29.125 -25.703 1 97.31 108 ASP A O 1
ATOM 802 N N . SER A 1 109 ? -2.992 -27.578 -26.547 1 97.25 109 SER A N 1
ATOM 803 C CA . SER A 1 109 ? -2.441 -28.5 -27.531 1 97.25 109 SER A CA 1
ATOM 804 C C . SER A 1 109 ? -1.687 -29.641 -26.875 1 97.25 109 SER A C 1
ATOM 806 O O . SER A 1 109 ? -1.6 -30.75 -27.422 1 97.25 109 SER A O 1
ATOM 808 N N . GLU A 1 110 ? -1.181 -29.391 -25.688 1 94.88 110 GLU A N 1
ATOM 809 C CA . GLU A 1 110 ? -0.392 -30.391 -24.984 1 94.88 110 GLU A CA 1
ATOM 810 C C . GLU A 1 110 ? -1.236 -31.125 -23.938 1 94.88 110 GLU A C 1
ATOM 812 O O . GLU A 1 110 ? -0.744 -32 -23.25 1 94.88 110 GLU A O 1
ATOM 817 N N . GLY A 1 111 ? -2.496 -30.734 -23.812 1 96.25 111 GLY A N 1
ATOM 818 C CA . GLY A 1 111 ? -3.387 -31.344 -22.844 1 96.25 111 GLY A CA 1
ATOM 819 C C . GLY A 1 111 ? -3.027 -31.016 -21.406 1 96.25 111 GLY A C 1
ATOM 820 O O . GLY A 1 111 ? -3.186 -31.844 -20.516 1 96.25 111 GLY A O 1
ATOM 821 N N . LEU A 1 112 ? -2.434 -29.875 -21.219 1 97.19 112 LEU A N 1
ATOM 822 C CA . LEU A 1 112 ? -2.02 -29.422 -19.891 1 97.19 112 LEU A CA 1
ATOM 823 C C . LEU A 1 112 ? -2.895 -28.281 -19.406 1 97.19 112 LEU A C 1
ATOM 825 O O . LEU A 1 112 ? -3.465 -27.547 -20.219 1 97.19 112 LEU A O 1
ATOM 829 N N . GLU A 1 113 ? -2.998 -28.156 -18.141 1 97.88 113 GLU A N 1
ATOM 830 C CA . GLU A 1 113 ? -3.719 -27.047 -17.531 1 97.88 113 GLU A CA 1
ATOM 831 C C . GLU A 1 113 ? -2.758 -25.953 -17.062 1 97.88 113 GLU A C 1
ATOM 833 O O . GLU A 1 113 ? -1.588 -26.234 -16.781 1 97.88 113 GLU A O 1
ATOM 838 N N . PHE A 1 114 ? -3.24 -24.75 -17.062 1 98.56 114 PHE A N 1
ATOM 839 C CA . PHE A 1 114 ? -2.51 -23.672 -16.391 1 98.56 114 PHE A CA 1
ATOM 840 C C . PHE A 1 114 ? -2.691 -23.766 -14.875 1 98.56 114 PHE A C 1
ATOM 842 O O . PHE A 1 114 ? -3.809 -23.641 -14.375 1 98.56 114 PHE A O 1
ATOM 849 N N . VAL A 1 115 ? -1.564 -23.906 -14.141 1 98.69 115 VAL A N 1
ATOM 850 C CA . VAL A 1 115 ? -1.775 -24.344 -12.758 1 98.69 115 VAL A CA 1
ATOM 851 C C . VAL A 1 115 ? -1.193 -23.297 -11.805 1 98.69 115 VAL A C 1
ATOM 853 O O . VAL A 1 115 ? -1.482 -23.328 -10.602 1 98.69 115 VAL A O 1
ATOM 856 N N . ALA A 1 116 ? -0.364 -22.344 -12.336 1 98.81 116 ALA A N 1
ATOM 857 C CA . ALA A 1 116 ? 0.184 -21.375 -11.383 1 98.81 116 ALA A CA 1
ATOM 858 C C . ALA A 1 116 ? 0.628 -20.094 -12.086 1 98.81 116 ALA A C 1
ATOM 860 O O . ALA A 1 116 ? 1.013 -20.125 -13.258 1 98.81 116 ALA A O 1
ATOM 861 N N . LEU A 1 117 ? 0.512 -19.047 -11.398 1 98.81 117 LEU A N 1
ATOM 862 C CA . LEU A 1 117 ? 0.995 -17.719 -11.766 1 98.81 117 LEU A CA 1
ATOM 863 C C . LEU A 1 117 ? 1.934 -17.172 -10.695 1 98.81 117 LEU A C 1
ATOM 865 O O . LEU A 1 117 ? 1.556 -17.062 -9.531 1 98.81 117 LEU A O 1
ATOM 869 N N . VAL A 1 118 ? 3.182 -16.922 -11.07 1 98.81 118 VAL A N 1
ATOM 870 C CA . VAL A 1 118 ? 4.145 -16.281 -10.172 1 98.81 118 VAL A CA 1
ATOM 871 C C . VAL A 1 118 ? 4.434 -14.859 -10.648 1 98.81 118 VAL A C 1
ATOM 873 O O . VAL A 1 118 ? 5.156 -14.664 -11.625 1 98.81 118 VAL A O 1
ATOM 876 N N . ASN A 1 119 ? 3.873 -13.922 -9.953 1 98.5 119 ASN A N 1
ATOM 877 C CA . ASN A 1 119 ? 4.141 -12.516 -10.227 1 98.5 119 ASN A CA 1
ATOM 878 C C . ASN A 1 119 ? 5.453 -12.062 -9.586 1 98.5 119 ASN A C 1
ATOM 880 O O . ASN A 1 119 ? 5.473 -11.648 -8.43 1 98.5 119 ASN A O 1
ATOM 884 N N . CYS A 1 120 ? 6.469 -12.008 -10.43 1 97.19 120 CYS A N 1
ATOM 885 C CA . CYS A 1 120 ? 7.809 -11.742 -9.914 1 97.19 120 CYS A CA 1
ATOM 886 C C . CYS A 1 120 ? 8.352 -10.422 -10.461 1 97.19 120 CYS A C 1
ATOM 888 O O . CYS A 1 120 ? 9.281 -9.852 -9.898 1 97.19 120 CYS A O 1
ATOM 890 N N . ALA A 1 121 ? 7.75 -9.953 -11.562 1 94.88 121 ALA A N 1
ATOM 891 C CA . ALA A 1 121 ? 8.195 -8.68 -12.109 1 94.88 121 ALA A CA 1
ATOM 892 C C . ALA A 1 121 ? 8.086 -7.562 -11.07 1 94.88 121 ALA A C 1
ATOM 894 O O . ALA A 1 121 ? 7.09 -7.469 -10.359 1 94.88 121 ALA A O 1
ATOM 895 N N . GLY A 1 122 ? 9.125 -6.777 -10.961 1 92.12 122 GLY A N 1
ATOM 896 C CA . GLY A 1 122 ? 9.141 -5.68 -10.008 1 92.12 122 GLY A CA 1
ATOM 897 C C . GLY A 1 122 ? 10.32 -4.746 -10.195 1 92.12 122 GLY A C 1
ATOM 898 O O . GLY A 1 122 ? 11.32 -5.117 -10.812 1 92.12 122 GLY A O 1
ATOM 899 N N . VAL A 1 123 ? 10.141 -3.541 -9.727 1 90.56 123 VAL A N 1
ATOM 900 C CA . VAL A 1 123 ? 11.203 -2.541 -9.75 1 90.56 123 VAL A CA 1
ATOM 901 C C . VAL A 1 123 ? 11.32 -1.87 -8.383 1 90.56 123 VAL A C 1
ATOM 903 O O . VAL A 1 123 ? 10.398 -1.956 -7.566 1 90.56 123 VAL A O 1
ATOM 906 N N . THR A 1 124 ? 12.461 -1.322 -8.156 1 87.69 124 THR A N 1
ATOM 907 C CA . THR A 1 124 ? 12.719 -0.669 -6.879 1 87.69 124 THR A CA 1
ATOM 908 C C . THR A 1 124 ? 13.172 0.771 -7.09 1 87.69 124 THR A C 1
ATOM 910 O O . THR A 1 124 ? 13.562 1.151 -8.195 1 87.69 124 THR A O 1
ATOM 913 N N . ARG A 1 125 ? 12.93 1.562 -6.105 1 83.25 125 ARG A N 1
ATOM 914 C CA . ARG A 1 125 ? 13.398 2.941 -6.031 1 83.25 125 ARG A CA 1
ATOM 915 C C . ARG A 1 125 ? 13.758 3.32 -4.598 1 83.25 125 ARG A C 1
ATOM 917 O O . ARG A 1 125 ? 13.062 2.945 -3.656 1 83.25 125 ARG A O 1
ATOM 924 N N . ARG A 1 126 ? 14.891 4.059 -4.535 1 84 126 ARG A N 1
ATOM 925 C CA . ARG A 1 126 ? 15.336 4.535 -3.229 1 84 126 ARG A CA 1
ATOM 926 C C . ARG A 1 126 ? 15.664 6.023 -3.271 1 84 126 ARG A C 1
ATOM 928 O O . ARG A 1 126 ? 16.75 6.41 -3.729 1 84 126 ARG A O 1
ATOM 935 N N . LEU A 1 127 ? 14.805 6.801 -2.842 1 88.5 127 LEU A N 1
ATOM 936 C CA . LEU A 1 127 ? 14.953 8.25 -2.766 1 88.5 127 LEU A CA 1
ATOM 937 C C . LEU A 1 127 ? 14.023 8.844 -1.711 1 88.5 127 LEU A C 1
ATOM 939 O O . LEU A 1 127 ? 12.875 8.406 -1.577 1 88.5 127 LEU A O 1
ATOM 943 N N . PRO A 1 128 ? 14.555 9.812 -0.973 1 89.31 128 PRO A N 1
ATOM 944 C CA . PRO A 1 128 ? 13.609 10.516 -0.106 1 89.31 128 PRO A CA 1
ATOM 945 C C . PRO A 1 128 ? 12.398 11.055 -0.868 1 89.31 128 PRO A C 1
ATOM 947 O O . PRO A 1 128 ? 12.531 11.477 -2.018 1 89.31 128 PRO A O 1
ATOM 950 N N . ILE A 1 129 ? 11.32 11.078 -0.18 1 88.25 129 ILE A N 1
ATOM 951 C CA . ILE A 1 129 ? 10.039 11.406 -0.794 1 88.25 129 ILE A CA 1
ATOM 952 C C . ILE A 1 129 ? 10.109 12.789 -1.43 1 88.25 129 ILE A C 1
ATOM 954 O O . ILE A 1 129 ? 9.555 13.016 -2.51 1 88.25 129 ILE A O 1
ATOM 958 N N . GLU A 1 130 ? 10.773 13.711 -0.793 1 91.25 130 GLU A N 1
ATOM 959 C CA . GLU A 1 130 ? 10.859 15.086 -1.278 1 91.25 130 GLU A CA 1
ATOM 960 C C . GLU A 1 130 ? 11.594 15.156 -2.615 1 91.25 130 GLU A C 1
ATOM 962 O O . GLU A 1 130 ? 11.406 16.109 -3.381 1 91.25 130 GLU A O 1
ATOM 967 N N . LEU A 1 131 ? 12.391 14.125 -2.863 1 91.31 131 LEU A N 1
ATOM 968 C CA . LEU A 1 131 ? 13.227 14.133 -4.062 1 91.31 131 LEU A CA 1
ATOM 969 C C . LEU A 1 131 ? 12.625 13.242 -5.145 1 91.31 131 LEU A C 1
ATOM 971 O O . LEU A 1 131 ? 13.141 13.18 -6.262 1 91.31 131 LEU A O 1
ATOM 975 N N . GLU A 1 132 ? 11.539 12.641 -4.848 1 90.88 132 GLU A N 1
ATOM 976 C CA . GLU A 1 132 ? 10.93 11.727 -5.805 1 90.88 132 GLU A CA 1
ATOM 977 C C . GLU A 1 132 ? 10.242 12.484 -6.934 1 90.88 132 GLU A C 1
ATOM 979 O O . GLU A 1 132 ? 9.617 13.523 -6.703 1 90.88 132 GLU A O 1
ATOM 984 N N . GLU A 1 133 ? 10.43 11.969 -8.125 1 92.56 133 GLU A N 1
ATOM 985 C CA . GLU A 1 133 ? 9.594 12.398 -9.234 1 92.56 133 GLU A CA 1
ATOM 986 C C . GLU A 1 133 ? 8.289 11.602 -9.289 1 92.56 133 GLU A C 1
ATOM 988 O O . GLU A 1 133 ? 8.312 10.375 -9.352 1 92.56 133 GLU A O 1
ATOM 993 N N . ILE A 1 134 ? 7.199 12.32 -9.336 1 94.62 134 ILE A N 1
ATOM 994 C CA . ILE A 1 134 ? 5.898 11.664 -9.266 1 94.62 134 ILE A CA 1
ATOM 995 C C . ILE A 1 134 ? 5.75 10.688 -10.43 1 94.62 134 ILE A C 1
ATOM 997 O O . ILE A 1 134 ? 5.191 9.602 -10.273 1 94.62 134 ILE A O 1
ATOM 1001 N N . GLU A 1 135 ? 6.223 11.109 -11.578 1 94.94 135 GLU A N 1
ATOM 1002 C CA . GLU A 1 135 ? 6.137 10.242 -12.742 1 94.94 135 GLU A CA 1
ATOM 1003 C C . GLU A 1 135 ? 6.902 8.938 -12.523 1 94.94 135 GLU A C 1
ATOM 1005 O O . GLU A 1 135 ? 6.461 7.871 -12.945 1 94.94 135 GLU A O 1
ATOM 1010 N N . ALA A 1 136 ? 8.047 9 -11.898 1 93.38 136 ALA A N 1
ATOM 1011 C CA . ALA A 1 136 ? 8.82 7.805 -11.586 1 93.38 136 ALA A CA 1
ATOM 1012 C C . ALA A 1 136 ? 8.086 6.91 -10.594 1 93.38 136 ALA A C 1
ATOM 1014 O O . ALA A 1 136 ? 8.133 5.68 -10.703 1 93.38 136 ALA A O 1
ATOM 1015 N N . VAL A 1 137 ? 7.453 7.551 -9.656 1 94.56 137 VAL A N 1
ATOM 1016 C CA . VAL A 1 137 ? 6.664 6.801 -8.688 1 94.56 137 VAL A CA 1
ATOM 1017 C C . VAL A 1 137 ? 5.508 6.098 -9.391 1 94.56 137 VAL A C 1
ATOM 1019 O O . VAL A 1 137 ? 5.219 4.934 -9.117 1 94.56 137 VAL A O 1
ATOM 1022 N N . ARG A 1 138 ? 4.871 6.828 -10.32 1 96.25 138 ARG A N 1
ATOM 1023 C CA . ARG A 1 138 ? 3.799 6.238 -11.109 1 96.25 138 ARG A CA 1
ATOM 1024 C C . ARG A 1 138 ? 4.281 4.992 -11.844 1 96.25 138 ARG A C 1
ATOM 1026 O O . ARG A 1 138 ? 3.598 3.965 -11.852 1 96.25 138 ARG A O 1
ATOM 1033 N N . GLN A 1 139 ? 5.426 5.105 -12.406 1 95.5 139 GLN A N 1
ATOM 1034 C CA . GLN A 1 139 ? 5.973 3.988 -13.164 1 95.5 139 GLN A CA 1
ATOM 1035 C C . GLN A 1 139 ? 6.273 2.799 -12.258 1 95.5 139 GLN A C 1
ATOM 1037 O O . GLN A 1 139 ? 6.074 1.647 -12.641 1 95.5 139 GLN A O 1
ATOM 1042 N N . LEU A 1 140 ? 6.773 3.086 -11.109 1 95.19 140 LEU A N 1
ATOM 1043 C CA . LEU A 1 140 ? 7.027 2.055 -10.109 1 95.19 140 LEU A CA 1
ATOM 1044 C C . LEU A 1 140 ? 5.746 1.294 -9.773 1 95.19 140 LEU A C 1
ATOM 1046 O O . LEU A 1 140 ? 5.742 0.061 -9.758 1 95.19 140 LEU A O 1
ATOM 1050 N N . TYR A 1 141 ? 4.645 2.006 -9.539 1 97.12 141 TYR A N 1
ATOM 1051 C CA . TYR A 1 141 ? 3.365 1.389 -9.203 1 97.12 141 TYR A CA 1
ATOM 1052 C C . TYR A 1 141 ? 2.783 0.658 -10.406 1 97.12 141 TYR A C 1
ATOM 1054 O O . TYR A 1 141 ? 2.074 -0.34 -10.258 1 97.12 141 TYR A O 1
ATOM 1062 N N . GLU A 1 142 ? 3.086 1.188 -11.594 1 97.81 142 GLU A N 1
ATOM 1063 C CA . GLU A 1 142 ? 2.615 0.533 -12.812 1 97.81 142 GLU A CA 1
ATOM 1064 C C . GLU A 1 142 ? 3.119 -0.905 -12.898 1 97.81 142 GLU A C 1
ATOM 1066 O O . GLU A 1 142 ? 2.414 -1.787 -13.398 1 97.81 142 GLU A O 1
ATOM 1071 N N . VAL A 1 143 ? 4.285 -1.128 -12.453 1 97.06 143 VAL A N 1
ATOM 1072 C CA . VAL A 1 143 ? 4.891 -2.455 -12.508 1 97.06 143 VAL A CA 1
ATOM 1073 C C . VAL A 1 143 ? 4.5 -3.254 -11.266 1 97.06 143 VAL A C 1
ATOM 1075 O O . VAL A 1 143 ? 3.955 -4.355 -11.375 1 97.06 143 VAL A O 1
ATOM 1078 N N . ASN A 1 144 ? 4.703 -2.664 -10.102 1 96.88 144 ASN A N 1
ATOM 1079 C CA . ASN A 1 144 ? 4.66 -3.4 -8.836 1 96.88 144 ASN A CA 1
ATOM 1080 C C . ASN A 1 144 ? 3.227 -3.676 -8.398 1 96.88 144 ASN A C 1
ATOM 1082 O O . ASN A 1 144 ? 2.979 -4.59 -7.609 1 96.88 144 ASN A O 1
ATOM 1086 N N . VAL A 1 145 ? 2.301 -2.842 -8.875 1 97.38 145 VAL A N 1
ATOM 1087 C CA . VAL A 1 145 ? 0.935 -2.959 -8.375 1 97.38 145 VAL A CA 1
ATOM 1088 C C . VAL A 1 145 ? -0.019 -3.238 -9.531 1 97.38 145 VAL A C 1
ATOM 1090 O O . VAL A 1 145 ? -0.57 -4.336 -9.641 1 97.38 145 VAL A O 1
ATOM 1093 N N . PHE A 1 146 ? -0.068 -2.34 -10.5 1 98 146 PHE A N 1
ATOM 1094 C CA . PHE A 1 146 ? -1.045 -2.467 -11.578 1 98 146 PHE A CA 1
ATOM 1095 C C . PHE A 1 146 ? -0.676 -3.613 -12.508 1 98 146 PHE A C 1
ATOM 1097 O O . PHE A 1 146 ? -1.555 -4.27 -13.07 1 98 146 PHE A O 1
ATOM 1104 N N . GLY A 1 147 ? 0.651 -3.814 -12.672 1 98.12 147 GLY A N 1
ATOM 1105 C CA . GLY A 1 147 ? 1.099 -4.945 -13.469 1 98.12 147 GLY A CA 1
ATOM 1106 C C . GLY A 1 147 ? 0.651 -6.281 -12.906 1 98.12 147 GLY A C 1
ATOM 1107 O O . GLY A 1 147 ? 0.208 -7.156 -13.656 1 98.12 147 GLY A O 1
ATOM 1108 N N . VAL A 1 148 ? 0.74 -6.449 -11.625 1 97.62 148 VAL A N 1
ATOM 1109 C CA . VAL A 1 148 ? 0.31 -7.676 -10.961 1 97.62 148 VAL A CA 1
ATOM 1110 C C . VAL A 1 148 ? -1.192 -7.871 -11.156 1 97.62 148 VAL A C 1
ATOM 1112 O O . VAL A 1 148 ? -1.648 -8.977 -11.438 1 97.62 148 VAL A O 1
ATOM 1115 N N . LEU A 1 149 ? -1.95 -6.773 -10.977 1 96.75 149 LEU A N 1
ATOM 1116 C CA . LEU A 1 149 ? -3.395 -6.824 -11.172 1 96.75 149 LEU A CA 1
ATOM 1117 C C . LEU A 1 149 ? -3.736 -7.25 -12.602 1 96.75 149 LEU A C 1
ATOM 1119 O O . LEU A 1 149 ? -4.574 -8.133 -12.805 1 96.75 149 LEU A O 1
ATOM 1123 N N . ARG A 1 150 ? -3.076 -6.648 -13.547 1 97.56 150 ARG A N 1
ATOM 1124 C CA . ARG A 1 150 ? -3.326 -6.891 -14.961 1 97.56 150 ARG A CA 1
ATOM 1125 C C . ARG A 1 150 ? -3.066 -8.352 -15.32 1 97.56 150 ARG A C 1
ATOM 1127 O O . ARG A 1 150 ? -3.898 -8.992 -15.969 1 97.56 150 ARG A O 1
ATOM 1134 N N . VAL A 1 151 ? -1.959 -8.859 -14.898 1 98.5 151 VAL A N 1
ATOM 1135 C CA . VAL A 1 151 ? -1.587 -10.234 -15.227 1 98.5 151 VAL A CA 1
ATOM 1136 C C . VAL A 1 151 ? -2.531 -11.203 -14.516 1 98.5 151 VAL A C 1
ATOM 1138 O O . VAL A 1 151 ? -2.982 -12.188 -15.109 1 98.5 151 VAL A O 1
ATOM 1141 N N . THR A 1 152 ? -2.842 -10.922 -13.258 1 97.88 152 THR A N 1
ATOM 1142 C CA . THR A 1 152 ? -3.738 -11.773 -12.484 1 97.88 152 THR A CA 1
ATOM 1143 C C . THR A 1 152 ? -5.117 -11.828 -13.133 1 97.88 152 THR A C 1
ATOM 1145 O O . THR A 1 152 ? -5.699 -12.914 -13.266 1 97.88 152 THR A O 1
ATOM 1148 N N . GLN A 1 153 ? -5.652 -10.688 -13.547 1 96.44 153 GLN A N 1
ATOM 1149 C CA . GLN A 1 153 ? -6.953 -10.633 -14.203 1 96.44 153 GLN A CA 1
ATOM 1150 C C . GLN A 1 153 ? -6.965 -11.461 -15.484 1 96.44 153 GLN A C 1
ATOM 1152 O O . GLN A 1 153 ? -7.961 -12.125 -15.789 1 96.44 153 GLN A O 1
ATOM 1157 N N . ALA A 1 154 ? -5.891 -11.461 -16.188 1 97.62 154 ALA A N 1
ATOM 1158 C CA . ALA A 1 154 ? -5.809 -12.141 -17.484 1 97.62 154 ALA A CA 1
ATOM 1159 C C . ALA A 1 154 ? -5.793 -13.656 -17.297 1 97.62 154 ALA A C 1
ATOM 1161 O O . ALA A 1 154 ? -6.273 -14.391 -18.172 1 97.62 154 ALA A O 1
ATOM 1162 N N . PHE A 1 155 ? -5.285 -14.141 -16.172 1 98.31 155 PHE A N 1
ATOM 1163 C CA . PHE A 1 155 ? -4.988 -15.57 -16.109 1 98.31 155 PHE A CA 1
ATOM 1164 C C . PHE A 1 155 ? -5.887 -16.266 -15.086 1 98.31 155 PHE A C 1
ATOM 1166 O O . PHE A 1 155 ? -5.898 -17.484 -14.992 1 98.31 155 PHE A O 1
ATOM 1173 N N . VAL A 1 156 ? -6.645 -15.469 -14.305 1 97.25 156 VAL A N 1
ATOM 1174 C CA . VAL A 1 156 ? -7.395 -16.016 -13.18 1 97.25 156 VAL A CA 1
ATOM 1175 C C . VAL A 1 156 ? -8.414 -17.031 -13.688 1 97.25 156 VAL A C 1
ATOM 1177 O O . VAL A 1 156 ? -8.688 -18.031 -13.016 1 97.25 156 VAL A O 1
ATOM 1180 N N . ASP A 1 157 ? -8.938 -16.844 -14.859 1 96.12 157 ASP A N 1
ATOM 1181 C CA . ASP A 1 157 ? -9.922 -17.781 -15.398 1 96.12 157 ASP A CA 1
ATOM 1182 C C . ASP A 1 157 ? -9.297 -19.141 -15.648 1 96.12 157 ASP A C 1
ATOM 1184 O O . ASP A 1 157 ? -9.938 -20.172 -15.445 1 96.12 157 ASP A O 1
ATOM 1188 N N . LEU A 1 158 ? -8.117 -19.172 -16.125 1 97.75 158 LEU A N 1
ATOM 1189 C CA . LEU A 1 158 ? -7.406 -20.438 -16.344 1 97.75 158 LEU A CA 1
ATOM 1190 C C . LEU A 1 158 ? -7.098 -21.125 -15.016 1 97.75 158 LEU A C 1
ATOM 1192 O O . LEU A 1 158 ? -7.164 -22.344 -14.914 1 97.75 158 LEU A O 1
ATOM 1196 N N . LEU A 1 159 ? -6.805 -20.344 -14.008 1 98.19 159 LEU A N 1
ATOM 1197 C CA . LEU A 1 159 ? -6.5 -20.875 -12.688 1 98.19 159 LEU A CA 1
ATOM 1198 C C . LEU A 1 159 ? -7.75 -21.453 -12.039 1 98.19 159 LEU A C 1
ATOM 1200 O O . LEU A 1 159 ? -7.664 -22.422 -11.266 1 98.19 159 LEU A O 1
ATOM 1204 N N . ARG A 1 160 ? -8.852 -20.859 -12.344 1 96.75 160 ARG A N 1
ATOM 1205 C CA . ARG A 1 160 ? -10.109 -21.375 -11.812 1 96.75 160 ARG A CA 1
ATOM 1206 C C . ARG A 1 160 ? -10.359 -22.812 -12.289 1 96.75 160 ARG A C 1
ATOM 1208 O O . ARG A 1 160 ? -10.859 -23.641 -11.531 1 96.75 160 ARG A O 1
ATOM 1215 N N . GLN A 1 161 ? -9.984 -23.078 -13.461 1 96.31 161 GLN A N 1
ATOM 1216 C CA . GLN A 1 161 ? -10.203 -24.391 -14.047 1 96.31 161 GLN A CA 1
ATOM 1217 C C . GLN A 1 161 ? -9.328 -25.453 -13.367 1 96.31 161 GLN A C 1
ATOM 1219 O O . GLN A 1 161 ? -9.758 -26.578 -13.156 1 96.31 161 GLN A O 1
ATOM 1224 N N . SER A 1 162 ? -8.211 -25.062 -12.969 1 97.94 162 SER A N 1
ATOM 1225 C CA . SER A 1 162 ? -7.246 -26.016 -12.438 1 97.94 162 SER A CA 1
ATOM 1226 C C . SER A 1 162 ? -7.219 -25.984 -10.914 1 97.94 162 SER A C 1
ATOM 1228 O O . SER A 1 162 ? -6.555 -26.812 -10.281 1 97.94 162 SER A O 1
ATOM 1230 N N . GLU A 1 163 ? -7.988 -25.016 -10.328 1 98.06 163 GLU A N 1
ATOM 1231 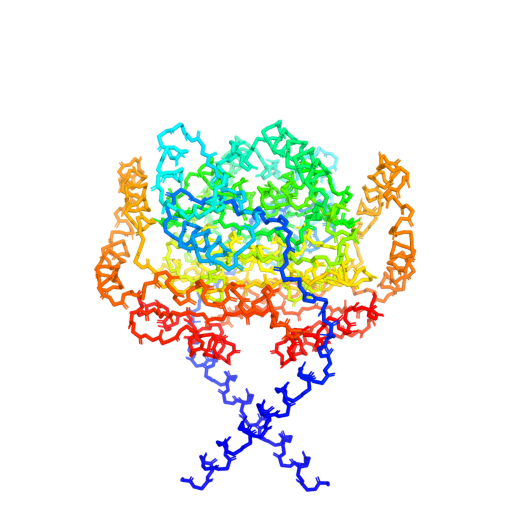C CA . GLU A 1 163 ? -7.797 -24.75 -8.906 1 98.06 163 GLU A CA 1
ATOM 1232 C C . GLU A 1 163 ? -6.328 -24.484 -8.594 1 98.06 163 GLU A C 1
ATOM 1234 O O . GLU A 1 163 ? -5.754 -25.094 -7.691 1 98.06 163 GLU A O 1
ATOM 1239 N N . GLY A 1 164 ? -5.785 -23.562 -9.367 1 98.19 164 GLY A N 1
ATOM 1240 C CA . GLY A 1 164 ? -4.355 -23.312 -9.359 1 98.19 164 GLY A CA 1
ATOM 1241 C C . GLY A 1 164 ? -3.928 -22.359 -8.242 1 98.19 164 GLY A C 1
ATOM 1242 O O . GLY A 1 164 ? -4.598 -22.266 -7.215 1 98.19 164 GLY A O 1
ATOM 1243 N N . ARG A 1 165 ? -2.68 -21.797 -8.461 1 98.38 165 ARG A N 1
ATOM 1244 C CA . ARG A 1 165 ? -2.07 -21.047 -7.379 1 98.38 165 ARG A CA 1
ATOM 1245 C C . ARG A 1 165 ? -1.468 -19.734 -7.898 1 98.38 165 ARG A C 1
ATOM 1247 O O . ARG A 1 165 ? -0.984 -19.688 -9.031 1 98.38 165 ARG A O 1
ATOM 1254 N N . ILE A 1 166 ? -1.541 -18.75 -7.062 1 98.56 166 ILE A N 1
ATOM 1255 C CA . ILE A 1 166 ? -0.894 -17.469 -7.34 1 98.56 166 ILE A CA 1
ATOM 1256 C C . ILE A 1 166 ? 0.174 -17.188 -6.281 1 98.56 166 ILE A C 1
ATOM 1258 O O . ILE A 1 166 ? -0.07 -17.359 -5.086 1 98.56 166 ILE A O 1
ATOM 1262 N N . VAL A 1 167 ? 1.385 -16.875 -6.723 1 98.75 167 VAL A N 1
ATOM 1263 C CA . VAL A 1 167 ? 2.461 -16.438 -5.844 1 98.75 167 VAL A CA 1
ATOM 1264 C C . VAL A 1 167 ? 2.891 -15.016 -6.223 1 98.75 167 VAL A C 1
ATOM 1266 O O . VAL A 1 167 ? 3.244 -14.758 -7.375 1 98.75 167 VAL A O 1
ATOM 1269 N N . ASN A 1 168 ? 2.777 -14.094 -5.312 1 98.12 168 ASN A N 1
ATOM 1270 C CA . ASN A 1 168 ? 3.27 -12.734 -5.484 1 98.12 168 ASN A CA 1
ATOM 1271 C C . ASN A 1 168 ? 4.59 -12.516 -4.75 1 98.12 168 ASN A C 1
ATOM 1273 O O . ASN A 1 168 ? 4.75 -12.961 -3.609 1 98.12 168 ASN A O 1
ATOM 1277 N N . ILE A 1 169 ? 5.52 -11.883 -5.406 1 96.69 169 ILE A N 1
ATOM 1278 C CA . ILE A 1 169 ? 6.805 -11.586 -4.777 1 96.69 169 ILE A CA 1
ATOM 1279 C C . ILE A 1 169 ? 6.781 -10.18 -4.188 1 96.69 169 ILE A C 1
ATOM 1281 O O . ILE A 1 169 ? 6.797 -9.195 -4.922 1 96.69 169 ILE A O 1
ATOM 1285 N N . GLY A 1 170 ? 6.723 -10.156 -2.916 1 94.5 170 GLY A N 1
ATOM 1286 C CA . GLY A 1 170 ? 6.734 -8.906 -2.174 1 94.5 170 GLY A CA 1
ATOM 1287 C C . GLY A 1 170 ? 8.109 -8.547 -1.632 1 94.5 170 GLY A C 1
ATOM 1288 O O . GLY A 1 170 ? 9.109 -8.688 -2.332 1 94.5 170 GLY A O 1
ATOM 1289 N N . SER A 1 171 ? 8.125 -7.973 -0.464 1 86.88 171 SER A N 1
ATOM 1290 C CA . SER A 1 171 ? 9.344 -7.516 0.193 1 86.88 171 SER A CA 1
ATOM 1291 C C . SER A 1 171 ? 9.117 -7.293 1.685 1 86.88 171 SER A C 1
ATOM 1293 O O . SER A 1 171 ? 7.992 -7.023 2.113 1 86.88 171 SER A O 1
ATOM 1295 N N . ILE A 1 172 ? 10.172 -7.434 2.383 1 82.25 172 ILE A N 1
ATOM 1296 C CA . ILE A 1 172 ? 10.141 -7.066 3.793 1 82.25 172 ILE A CA 1
ATOM 1297 C C . ILE A 1 172 ? 9.906 -5.562 3.932 1 82.25 172 ILE A C 1
ATOM 1299 O O . ILE A 1 172 ? 9.461 -5.09 4.98 1 82.25 172 ILE A O 1
ATOM 1303 N N . ALA A 1 173 ? 10.172 -4.844 2.943 1 74.12 173 ALA A N 1
ATOM 1304 C CA . ALA A 1 173 ? 10 -3.393 2.936 1 74.12 173 ALA A CA 1
ATOM 1305 C C . ALA A 1 173 ? 8.547 -3.006 3.158 1 74.12 173 ALA A C 1
ATOM 1307 O O . ALA A 1 173 ? 8.25 -1.88 3.568 1 74.12 173 ALA A O 1
ATOM 1308 N N . ALA A 1 174 ? 7.648 -3.9 2.93 1 78.56 174 ALA A N 1
ATOM 1309 C CA . ALA A 1 174 ? 6.23 -3.654 3.186 1 78.56 174 ALA A CA 1
ATOM 1310 C C . ALA A 1 174 ? 5.949 -3.57 4.684 1 78.56 174 ALA A C 1
ATOM 1312 O O . ALA A 1 174 ? 5.039 -2.857 5.113 1 78.56 174 ALA A O 1
ATOM 1313 N N . LEU A 1 175 ? 6.766 -4.273 5.41 1 73.19 175 LEU A N 1
ATOM 1314 C CA . LEU A 1 175 ? 6.547 -4.387 6.848 1 73.19 175 LEU A CA 1
ATOM 1315 C C . LEU A 1 175 ? 7.41 -3.387 7.609 1 73.19 175 LEU A C 1
ATOM 1317 O O . LEU A 1 175 ? 7.047 -2.957 8.711 1 73.19 175 LEU A O 1
ATOM 1321 N N . LEU A 1 176 ? 8.531 -3.082 6.992 1 73.94 176 LEU A N 1
ATOM 1322 C CA . LEU A 1 176 ? 9.492 -2.191 7.633 1 73.94 176 LEU A CA 1
ATOM 1323 C C . LEU A 1 176 ? 9.969 -1.122 6.66 1 73.94 176 LEU A C 1
ATOM 1325 O O . LEU A 1 176 ? 11.133 -1.129 6.25 1 73.94 176 LEU A O 1
ATOM 1329 N N . PRO A 1 177 ? 9.078 -0.26 6.465 1 72 177 PRO A N 1
ATOM 1330 C CA . PRO A 1 177 ? 9.539 0.828 5.602 1 72 177 PRO A CA 1
ATOM 1331 C C . PRO A 1 177 ? 10.711 1.603 6.207 1 72 177 PRO A C 1
ATOM 1333 O O . PRO A 1 177 ? 10.82 1.713 7.43 1 72 177 PRO A O 1
ATOM 1336 N N . HIS A 1 178 ? 11.656 1.929 5.363 1 68.56 178 HIS A N 1
ATOM 1337 C CA . HIS A 1 178 ? 12.797 2.699 5.836 1 68.56 178 HIS A CA 1
ATOM 1338 C C . HIS A 1 178 ? 12.93 4.012 5.074 1 68.56 178 HIS A C 1
ATOM 1340 O O . HIS A 1 178 ? 12.297 4.195 4.031 1 68.56 178 HIS A O 1
ATOM 1346 N N . LYS A 1 179 ? 13.766 4.805 5.625 1 73.5 179 LYS A N 1
ATOM 1347 C CA . LYS A 1 179 ? 14.008 6.09 4.977 1 73.5 179 LYS A CA 1
ATOM 1348 C C . LYS A 1 179 ? 14.469 5.898 3.535 1 73.5 179 LYS A C 1
ATOM 1350 O O . LYS A 1 179 ? 15.312 5.043 3.256 1 73.5 179 LYS A O 1
ATOM 1355 N N . GLY A 1 180 ? 13.906 6.59 2.643 1 74.5 180 GLY A N 1
ATOM 1356 C CA . GLY A 1 180 ? 14.328 6.562 1.252 1 74.5 180 GLY A CA 1
ATOM 1357 C C . GLY A 1 180 ? 13.617 5.5 0.432 1 74.5 180 GLY A C 1
ATOM 1358 O O . GLY A 1 180 ? 13.789 5.438 -0.788 1 74.5 180 GLY A O 1
ATOM 1359 N N . SER A 1 181 ? 12.82 4.723 1.083 1 75.12 181 SER A N 1
ATOM 1360 C CA . SER A 1 181 ? 12.148 3.65 0.357 1 75.12 181 SER A CA 1
ATOM 1361 C C . SER A 1 181 ? 10.633 3.863 0.328 1 75.12 181 SER A C 1
ATOM 1363 O O . SER A 1 181 ? 9.875 2.916 0.125 1 75.12 181 SER A O 1
ATOM 1365 N N . SER A 1 182 ? 10.258 5.043 0.481 1 79.25 182 SER A N 1
ATOM 1366 C CA . SER A 1 182 ? 8.844 5.324 0.718 1 79.25 182 SER A CA 1
ATOM 1367 C C . SER A 1 182 ? 7.98 4.832 -0.438 1 79.25 182 SER A C 1
ATOM 1369 O O . SER A 1 182 ? 6.992 4.125 -0.226 1 79.25 182 SER A O 1
ATOM 1371 N N . SER A 1 183 ? 8.445 5.207 -1.616 1 87.19 183 SER A N 1
ATOM 1372 C CA . SER A 1 183 ? 7.633 4.84 -2.77 1 87.19 183 SER A CA 1
ATOM 1373 C C . SER A 1 183 ? 7.652 3.33 -3 1 87.19 183 SER A C 1
ATOM 1375 O O . SER A 1 183 ? 6.613 2.729 -3.285 1 87.19 183 SER A O 1
ATOM 1377 N N . TYR A 1 184 ? 8.812 2.781 -2.838 1 88.38 184 TYR A N 1
ATOM 1378 C CA . TYR A 1 184 ? 8.93 1.339 -3.016 1 88.38 184 TYR A CA 1
ATOM 1379 C C . TYR A 1 184 ? 8.172 0.588 -1.929 1 88.38 184 TYR A C 1
ATOM 1381 O O . TYR A 1 184 ? 7.367 -0.297 -2.225 1 88.38 184 TYR A O 1
ATOM 1389 N N . SER A 1 185 ? 8.43 0.97 -0.672 1 90.38 185 SER A N 1
ATOM 1390 C CA . SER A 1 185 ? 7.738 0.339 0.449 1 90.38 185 SER A CA 1
ATOM 1391 C C . SER A 1 185 ? 6.227 0.501 0.33 1 90.38 185 SER A C 1
ATOM 1393 O O . SER A 1 185 ? 5.469 -0.414 0.662 1 90.38 185 SER A O 1
ATOM 1395 N N . GLY A 1 186 ? 5.82 1.63 -0.105 1 93.25 186 GLY A N 1
ATOM 1396 C CA . GLY A 1 186 ? 4.402 1.848 -0.347 1 93.25 186 GLY A CA 1
ATOM 1397 C C . GLY A 1 186 ? 3.818 0.894 -1.373 1 93.25 186 GLY A C 1
ATOM 1398 O O . GLY A 1 186 ? 2.73 0.353 -1.176 1 93.25 186 GLY A O 1
ATOM 1399 N N . SER A 1 187 ? 4.52 0.676 -2.445 1 94.75 187 SER A N 1
ATOM 1400 C CA . SER A 1 187 ? 4.055 -0.223 -3.494 1 94.75 187 SER A CA 1
ATOM 1401 C C . SER A 1 187 ? 3.965 -1.661 -2.992 1 94.75 187 SER A C 1
ATOM 1403 O O . SER A 1 187 ? 3.025 -2.385 -3.33 1 94.75 187 SER A O 1
ATOM 1405 N N . LYS A 1 188 ? 4.922 -2.021 -2.258 1 94.06 188 LYS A N 1
ATOM 1406 C CA . LYS A 1 188 ? 4.934 -3.391 -1.749 1 94.06 188 LYS A CA 1
ATOM 1407 C C . LYS A 1 188 ? 3.883 -3.582 -0.661 1 94.06 188 LYS A C 1
ATOM 1409 O O . LYS A 1 188 ? 3.305 -4.664 -0.534 1 94.06 188 LYS A O 1
ATOM 1414 N N . ALA A 1 189 ? 3.668 -2.537 0.102 1 93.44 189 ALA A N 1
ATOM 1415 C CA . ALA A 1 189 ? 2.562 -2.584 1.056 1 93.44 189 ALA A CA 1
ATOM 1416 C C . ALA A 1 189 ? 1.224 -2.732 0.337 1 93.44 189 ALA A C 1
ATOM 1418 O O . ALA A 1 189 ? 0.351 -3.48 0.785 1 93.44 189 ALA A O 1
ATOM 1419 N N . ALA A 1 190 ? 1.087 -1.975 -0.69 1 95.12 190 ALA A N 1
ATOM 1420 C CA . ALA A 1 190 ? -0.118 -2.107 -1.505 1 95.12 190 ALA A CA 1
ATOM 1421 C C . ALA A 1 190 ? -0.287 -3.539 -2.006 1 95.12 190 ALA A C 1
ATOM 1423 O O . ALA A 1 190 ? -1.375 -4.109 -1.915 1 95.12 190 ALA A O 1
ATOM 1424 N N . LEU A 1 191 ? 0.775 -4.09 -2.49 1 95.44 191 LEU A N 1
ATOM 1425 C CA . LEU A 1 191 ? 0.738 -5.453 -3.008 1 95.44 191 LEU A CA 1
ATOM 1426 C C . LEU A 1 191 ? 0.362 -6.445 -1.91 1 95.44 191 LEU A C 1
ATOM 1428 O O . LEU A 1 191 ? -0.376 -7.398 -2.156 1 95.44 191 LEU A O 1
ATOM 1432 N N . ASP A 1 192 ? 0.899 -6.242 -0.739 1 93.12 192 ASP A N 1
ATOM 1433 C CA . ASP A 1 192 ? 0.559 -7.094 0.396 1 93.12 192 ASP A CA 1
ATOM 1434 C C . ASP A 1 192 ? -0.946 -7.094 0.651 1 93.12 192 ASP A C 1
ATOM 1436 O O . ASP A 1 192 ? -1.556 -8.156 0.802 1 93.12 192 ASP A O 1
ATOM 1440 N N . SER A 1 193 ? -1.489 -5.949 0.701 1 92 193 SER A N 1
ATOM 1441 C CA . SER A 1 193 ? -2.922 -5.801 0.943 1 92 193 SER A CA 1
ATOM 1442 C C . SER A 1 193 ? -3.74 -6.43 -0.178 1 92 193 SER A C 1
ATOM 1444 O O . SER A 1 193 ? -4.734 -7.113 0.081 1 92 193 SER A O 1
ATOM 1446 N N . ILE A 1 194 ? -3.348 -6.23 -1.363 1 93.25 194 ILE A N 1
ATOM 1447 C CA . ILE A 1 194 ? -4.035 -6.781 -2.527 1 93.25 194 ILE A CA 1
ATOM 1448 C C . ILE A 1 194 ? -3.975 -8.305 -2.488 1 93.25 194 ILE A C 1
ATOM 1450 O O . ILE A 1 194 ? -4.957 -8.977 -2.811 1 93.25 194 ILE A O 1
ATOM 1454 N N . THR A 1 195 ? -2.82 -8.812 -2.098 1 94.19 195 THR A N 1
ATOM 1455 C CA . THR A 1 195 ? -2.648 -10.258 -1.994 1 94.19 195 THR A CA 1
ATOM 1456 C C . THR A 1 195 ? -3.633 -10.852 -0.989 1 94.19 195 THR A C 1
ATOM 1458 O O . THR A 1 195 ? -4.25 -11.883 -1.253 1 94.19 195 THR A O 1
ATOM 1461 N N . ASP A 1 196 ? -3.795 -10.188 0.115 1 91.06 196 ASP A N 1
ATOM 1462 C CA . ASP A 1 196 ? -4.734 -10.641 1.135 1 91.06 196 ASP A CA 1
ATOM 1463 C C . ASP A 1 196 ? -6.168 -10.633 0.605 1 91.06 196 ASP A C 1
ATOM 1465 O O . ASP A 1 196 ? -6.922 -11.578 0.824 1 91.06 196 ASP A O 1
ATOM 1469 N N . SER A 1 197 ? -6.512 -9.562 -0.063 1 89.75 197 SER A N 1
ATOM 1470 C CA . SER A 1 197 ? -7.848 -9.461 -0.636 1 89.75 197 SER A CA 1
ATOM 1471 C C . SER A 1 197 ? -8.078 -10.539 -1.693 1 89.75 197 SER A C 1
ATOM 1473 O O . SER A 1 197 ? -9.141 -11.156 -1.729 1 89.75 197 SER A O 1
ATOM 1475 N N . LEU A 1 198 ? -7.082 -10.734 -2.502 1 92.06 198 LEU A N 1
ATOM 1476 C CA . LEU A 1 198 ? -7.16 -11.734 -3.561 1 92.06 198 LEU A CA 1
ATOM 1477 C C . LEU A 1 198 ? -7.363 -13.133 -2.979 1 92.06 198 LEU A C 1
ATOM 1479 O O . LEU A 1 198 ? -8.148 -13.922 -3.506 1 92.06 198 LEU A O 1
ATOM 1483 N N . ARG A 1 199 ? -6.613 -13.438 -1.944 1 92.5 199 ARG A N 1
ATOM 1484 C CA . ARG A 1 199 ? -6.723 -14.734 -1.288 1 92.5 199 ARG A CA 1
ATOM 1485 C C . ARG A 1 199 ? -8.156 -15.008 -0.851 1 92.5 199 ARG A C 1
ATOM 1487 O O . ARG A 1 199 ? -8.688 -16.094 -1.087 1 92.5 199 ARG A O 1
ATOM 1494 N N . MET A 1 200 ? -8.781 -13.992 -0.283 1 89.31 200 MET A N 1
ATOM 1495 C CA . MET A 1 200 ? -10.156 -14.141 0.187 1 89.31 200 MET A CA 1
ATOM 1496 C C . MET A 1 200 ? -11.125 -14.242 -0.986 1 89.31 200 MET A C 1
ATOM 1498 O O . MET A 1 200 ? -12.055 -15.055 -0.966 1 89.31 200 MET A O 1
ATOM 1502 N N . GLU A 1 201 ? -10.945 -13.484 -2.016 1 89.69 201 GLU A N 1
ATOM 1503 C CA . GLU A 1 201 ? -11.859 -13.414 -3.148 1 89.69 201 GLU A CA 1
ATOM 1504 C C . GLU A 1 201 ? -11.828 -14.695 -3.971 1 89.69 201 GLU A C 1
ATOM 1506 O O . GLU A 1 201 ? -12.844 -15.102 -4.543 1 89.69 201 GLU A O 1
ATOM 1511 N N . LEU A 1 202 ? -10.664 -15.352 -3.973 1 92.38 202 LEU A N 1
ATOM 1512 C CA . LEU A 1 202 ? -10.5 -16.5 -4.859 1 92.38 202 LEU A CA 1
ATOM 1513 C C . LEU A 1 202 ? -10.688 -17.812 -4.094 1 92.38 202 LEU A C 1
ATOM 1515 O O . LEU A 1 202 ? -10.727 -18.891 -4.695 1 92.38 202 LEU A O 1
ATOM 1519 N N . SER A 1 203 ? -10.844 -17.703 -2.805 1 90.06 203 SER A N 1
ATOM 1520 C CA . SER A 1 203 ? -10.93 -18.875 -1.943 1 90.06 203 SER A CA 1
ATOM 1521 C C . SER A 1 203 ? -12.102 -19.766 -2.344 1 90.06 203 SER A C 1
ATOM 1523 O O . SER A 1 203 ? -12.008 -21 -2.256 1 90.06 203 SER A O 1
ATOM 1525 N N . PRO A 1 204 ? -13.227 -19.188 -2.877 1 89.81 204 PRO A N 1
ATOM 1526 C CA . PRO A 1 204 ? -14.336 -20.062 -3.268 1 89.81 204 PRO A CA 1
ATOM 1527 C C . PRO A 1 204 ? -13.969 -21.016 -4.402 1 89.81 204 PRO A C 1
ATOM 1529 O O . PRO A 1 204 ? -14.633 -22.031 -4.602 1 89.81 204 PRO A O 1
ATOM 1532 N N . TRP A 1 205 ? -12.977 -20.734 -5.121 1 94.06 205 TRP A N 1
ATOM 1533 C CA . TRP A 1 205 ? -12.57 -21.562 -6.246 1 94.06 205 TRP A CA 1
ATOM 1534 C C . TRP A 1 205 ? -11.328 -22.375 -5.898 1 94.06 205 TRP A C 1
ATOM 1536 O O . TRP A 1 205 ? -10.664 -22.922 -6.785 1 94.06 205 TRP A O 1
ATOM 1546 N N . ASN A 1 206 ? -10.922 -22.328 -4.641 1 95.19 206 ASN A N 1
ATOM 1547 C CA . ASN A 1 206 ? -9.797 -23.094 -4.121 1 95.19 206 ASN A CA 1
ATOM 1548 C C . ASN A 1 206 ? -8.477 -22.672 -4.766 1 95.19 206 ASN A C 1
ATOM 1550 O O . ASN A 1 206 ? -7.602 -23.5 -5.008 1 95.19 206 ASN A O 1
ATOM 1554 N N . ILE A 1 207 ? -8.453 -21.469 -5.207 1 96.12 207 ILE A N 1
ATOM 1555 C CA . ILE A 1 207 ? -7.195 -20.891 -5.68 1 96.12 207 ILE A CA 1
ATOM 1556 C C . ILE A 1 207 ? -6.406 -20.328 -4.5 1 96.12 207 ILE A C 1
ATOM 1558 O O . ILE A 1 207 ? -6.91 -19.484 -3.752 1 96.12 207 ILE A O 1
ATOM 1562 N N . SER A 1 208 ? -5.199 -20.812 -4.281 1 96.06 208 SER A N 1
ATOM 1563 C CA . SER A 1 208 ? -4.383 -20.281 -3.195 1 96.06 208 SER A CA 1
ATOM 1564 C C . SER A 1 208 ? -3.586 -19.062 -3.648 1 96.06 208 SER A C 1
ATOM 1566 O O . SER A 1 208 ? -3.162 -18.984 -4.805 1 96.06 208 SER A O 1
ATOM 1568 N N . VAL A 1 209 ? -3.436 -18.125 -2.789 1 96.5 209 VAL A N 1
ATOM 1569 C CA . VAL A 1 209 ? -2.637 -16.922 -3.018 1 96.5 209 VAL A CA 1
ATOM 1570 C C . VAL A 1 209 ? -1.623 -16.75 -1.89 1 96.5 209 VAL A C 1
ATOM 1572 O O . VAL A 1 209 ? -1.998 -16.641 -0.72 1 96.5 209 VAL A O 1
ATOM 1575 N N . SER A 1 210 ? -0.346 -16.781 -2.246 1 97.31 210 SER A N 1
ATOM 1576 C CA . SER A 1 210 ? 0.724 -16.641 -1.264 1 97.31 210 SER A CA 1
ATOM 1577 C C . SER A 1 210 ? 1.611 -15.438 -1.582 1 97.31 210 SER A C 1
ATOM 1579 O O . SER A 1 210 ? 1.761 -15.062 -2.746 1 97.31 210 SER A O 1
ATOM 1581 N N . MET A 1 211 ? 2.133 -14.859 -0.527 1 96.56 211 MET A N 1
ATOM 1582 C CA . MET A 1 211 ? 3.094 -13.766 -0.627 1 96.56 211 MET A CA 1
ATOM 1583 C C . MET A 1 211 ? 4.48 -14.211 -0.177 1 96.56 211 MET A C 1
ATOM 1585 O O . MET A 1 211 ? 4.629 -14.789 0.9 1 96.56 211 MET A O 1
ATOM 1589 N N . ILE A 1 212 ? 5.484 -14 -1.046 1 96.81 212 ILE A N 1
ATOM 1590 C CA . ILE A 1 212 ? 6.871 -14.164 -0.625 1 96.81 212 ILE A CA 1
ATOM 1591 C C . ILE A 1 212 ? 7.457 -12.812 -0.243 1 96.81 212 ILE A C 1
ATOM 1593 O O . ILE A 1 212 ? 7.332 -11.836 -0.993 1 96.81 212 ILE A O 1
ATOM 1597 N N . GLN A 1 213 ? 8.047 -12.688 0.878 1 94.31 213 GLN A N 1
ATOM 1598 C CA . GLN A 1 213 ? 8.617 -11.438 1.366 1 94.31 213 GLN A CA 1
ATOM 1599 C C . GLN A 1 213 ? 10.117 -11.586 1.619 1 94.31 213 GLN A C 1
ATOM 1601 O O . GLN A 1 213 ? 10.539 -11.812 2.754 1 94.31 213 GLN A O 1
ATOM 1606 N N . PRO A 1 214 ? 10.883 -11.312 0.601 1 91.88 214 PRO A N 1
ATOM 1607 C CA . PRO A 1 214 ? 12.336 -11.406 0.753 1 91.88 214 PRO A CA 1
ATOM 1608 C C . PRO A 1 214 ? 12.953 -10.148 1.36 1 91.88 214 PRO A C 1
ATOM 1610 O O . PRO A 1 214 ? 12.375 -9.07 1.266 1 91.88 214 PRO A O 1
ATOM 1613 N N . GLY A 1 215 ? 14.039 -10.375 2.045 1 87.88 215 GLY A N 1
ATOM 1614 C CA . GLY A 1 215 ? 14.961 -9.281 2.328 1 87.88 215 GLY A CA 1
ATOM 1615 C C . GLY A 1 215 ? 15.945 -9.023 1.205 1 87.88 215 GLY A C 1
ATOM 1616 O O . GLY A 1 215 ? 15.555 -8.898 0.043 1 87.88 215 GLY A O 1
ATOM 1617 N N . TYR A 1 216 ? 17.188 -9 1.526 1 82.12 216 TYR A N 1
ATOM 1618 C CA . TYR A 1 216 ? 18.203 -8.766 0.51 1 82.12 216 TYR A CA 1
ATOM 1619 C C . TYR A 1 216 ? 18.562 -10.062 -0.202 1 82.12 216 TYR A C 1
ATOM 1621 O O . TYR A 1 216 ? 18.797 -11.086 0.444 1 82.12 216 TYR A O 1
ATOM 1629 N N . VAL A 1 217 ? 18.438 -9.945 -1.462 1 84.75 217 VAL A N 1
ATOM 1630 C CA . VAL A 1 217 ? 18.812 -11.07 -2.309 1 84.75 217 VAL A CA 1
ATOM 1631 C C . VAL A 1 217 ? 19.891 -10.641 -3.295 1 84.75 217 VAL A C 1
ATOM 1633 O O . VAL A 1 217 ? 19.812 -9.562 -3.885 1 84.75 217 VAL A O 1
ATOM 1636 N N . ARG A 1 218 ? 20.938 -11.453 -3.426 1 79.25 218 ARG A N 1
ATOM 1637 C CA . ARG A 1 218 ? 22.016 -11.148 -4.367 1 79.25 218 ARG A CA 1
ATOM 1638 C C . ARG A 1 218 ? 21.531 -11.305 -5.809 1 79.25 218 ARG A C 1
ATOM 1640 O O . ARG A 1 218 ? 21.562 -12.406 -6.363 1 79.25 218 ARG A O 1
ATOM 1647 N N . THR A 1 219 ? 21.031 -10.258 -6.379 1 75.62 219 THR A N 1
ATOM 1648 C CA . THR A 1 219 ? 20.562 -10.188 -7.762 1 75.62 219 THR A CA 1
ATOM 1649 C C . THR A 1 219 ? 20.984 -8.875 -8.414 1 75.62 219 THR A C 1
ATOM 1651 O O . THR A 1 219 ? 21.469 -7.969 -7.727 1 75.62 219 THR A O 1
ATOM 1654 N N . PRO A 1 220 ? 20.906 -8.898 -9.727 1 71.12 220 PRO A N 1
ATOM 1655 C CA . PRO A 1 220 ? 21.203 -7.621 -10.383 1 71.12 220 PRO A CA 1
ATOM 1656 C C . PRO A 1 220 ? 20.234 -6.508 -9.977 1 71.12 220 PRO A C 1
ATOM 1658 O O . PRO A 1 220 ? 20.438 -5.348 -10.344 1 71.12 220 PRO A O 1
ATOM 1661 N N . PHE A 1 221 ? 19.281 -6.82 -9.18 1 73.06 221 PHE A N 1
ATOM 1662 C CA . PHE A 1 221 ? 18.234 -5.91 -8.758 1 73.06 221 PHE A CA 1
ATOM 1663 C C . PHE A 1 221 ? 18.812 -4.711 -8.016 1 73.06 221 PHE A C 1
ATOM 1665 O O . PHE A 1 221 ? 18.438 -3.568 -8.289 1 73.06 221 PHE A O 1
ATOM 1672 N N . ALA A 1 222 ? 19.75 -4.996 -7.234 1 67.25 222 ALA A N 1
ATOM 1673 C CA . ALA A 1 222 ? 20.359 -3.955 -6.41 1 67.25 222 ALA A CA 1
ATOM 1674 C C . ALA A 1 222 ? 21.156 -2.98 -7.27 1 67.25 222 ALA A C 1
ATOM 1676 O O . ALA A 1 222 ? 21.172 -1.775 -7.012 1 67.25 222 ALA A O 1
ATOM 1677 N N . GLU A 1 223 ? 21.781 -3.557 -8.266 1 70.44 223 GLU A N 1
ATOM 1678 C CA . GLU A 1 223 ? 22.578 -2.707 -9.141 1 70.44 223 GLU A CA 1
ATOM 1679 C C . GLU A 1 223 ? 21.703 -1.76 -9.953 1 70.44 223 GLU A C 1
ATOM 1681 O O . GLU A 1 223 ? 22.031 -0.587 -10.125 1 70.44 223 GLU A O 1
ATOM 1686 N N . LYS A 1 224 ? 20.672 -2.256 -10.414 1 73.12 224 LYS A N 1
ATOM 1687 C CA . LYS A 1 224 ? 19.734 -1.436 -11.172 1 73.12 224 LYS A CA 1
ATOM 1688 C C . LYS A 1 224 ? 19.141 -0.334 -10.297 1 73.12 224 LYS A C 1
ATOM 1690 O O . LYS A 1 224 ? 18.938 0.794 -10.758 1 73.12 224 LYS A O 1
ATOM 1695 N N . GLN A 1 225 ? 18.859 -0.703 -9.086 1 74.56 225 GLN A N 1
ATOM 1696 C CA . GLN A 1 225 ? 18.328 0.26 -8.125 1 74.56 225 GLN A CA 1
ATOM 1697 C C . GLN A 1 225 ? 19.328 1.397 -7.891 1 74.56 225 GLN A C 1
ATOM 1699 O O . GLN A 1 225 ? 18.938 2.566 -7.84 1 74.56 225 GLN A O 1
ATOM 1704 N N . LEU A 1 226 ? 20.531 1.01 -7.762 1 71.31 226 LEU A N 1
ATOM 1705 C CA . LEU A 1 226 ? 21.578 1.991 -7.496 1 71.31 226 LEU A CA 1
ATOM 1706 C C . LEU A 1 226 ? 21.703 2.975 -8.648 1 71.31 226 LEU A C 1
ATOM 1708 O O . LEU A 1 226 ? 21.859 4.18 -8.438 1 71.31 226 LEU A O 1
ATOM 1712 N N . GLU A 1 227 ? 21.656 2.441 -9.797 1 75.5 227 GLU A N 1
ATOM 1713 C CA . GLU A 1 227 ? 21.781 3.291 -10.977 1 75.5 227 GLU A CA 1
ATOM 1714 C C . GLU A 1 227 ? 20.625 4.289 -11.07 1 75.5 227 GLU A C 1
ATOM 1716 O O . GLU A 1 227 ? 20.844 5.477 -11.297 1 75.5 227 GLU A O 1
ATOM 1721 N N . ALA A 1 228 ? 19.484 3.82 -10.844 1 76.69 228 ALA A N 1
ATOM 1722 C CA . ALA A 1 228 ? 18.297 4.676 -10.93 1 76.69 228 ALA A CA 1
ATOM 1723 C C . ALA A 1 228 ? 18.312 5.73 -9.828 1 76.69 228 ALA A C 1
ATOM 1725 O O . ALA A 1 228 ? 17.969 6.891 -10.07 1 76.69 228 ALA A O 1
ATOM 1726 N N . THR A 1 229 ? 18.688 5.312 -8.672 1 79.5 229 THR A N 1
ATOM 1727 C CA . THR A 1 229 ? 18.75 6.219 -7.535 1 79.5 229 THR A CA 1
ATOM 1728 C C . THR A 1 229 ? 19.781 7.316 -7.781 1 79.5 229 THR A C 1
ATOM 1730 O O . THR A 1 229 ? 19.531 8.492 -7.512 1 79.5 229 THR A O 1
ATOM 1733 N N . SER A 1 230 ? 20.906 6.836 -8.305 1 79.81 230 SER A N 1
ATOM 1734 C CA . SER A 1 230 ? 21.984 7.793 -8.562 1 79.81 230 SER A CA 1
ATOM 1735 C C . SER A 1 230 ? 21.562 8.836 -9.586 1 79.81 230 SER A C 1
ATOM 1737 O O . SER A 1 230 ? 21.844 10.023 -9.43 1 79.81 230 SER A O 1
ATOM 1739 N N . GLU A 1 231 ? 20.938 8.406 -10.57 1 85.19 231 GLU A N 1
ATOM 1740 C CA . GLU A 1 231 ? 20.469 9.312 -11.617 1 85.19 231 GLU A CA 1
ATOM 1741 C C . GLU A 1 231 ? 19.453 10.305 -11.07 1 85.19 231 GLU A C 1
ATOM 1743 O O . GLU A 1 231 ? 19.531 11.508 -11.352 1 85.19 231 GLU A O 1
ATOM 1748 N N . ALA A 1 232 ? 18.578 9.852 -10.312 1 84.25 232 ALA A N 1
ATOM 1749 C CA . ALA A 1 232 ? 17.531 10.711 -9.734 1 84.25 232 ALA A CA 1
ATOM 1750 C C . ALA A 1 232 ? 18.141 11.711 -8.758 1 84.25 232 ALA A C 1
ATOM 1752 O O . ALA A 1 232 ? 17.719 12.875 -8.719 1 84.25 232 ALA A O 1
ATOM 1753 N N . TRP A 1 233 ? 19.047 11.242 -8.023 1 85.69 233 TRP A N 1
ATOM 1754 C CA . TRP A 1 233 ? 19.75 12.094 -7.062 1 85.69 233 TRP A CA 1
ATOM 1755 C C . TRP A 1 233 ? 20.469 13.234 -7.77 1 85.69 233 TRP A C 1
ATOM 1757 O O . TRP A 1 233 ? 20.375 14.391 -7.344 1 85.69 233 TRP A O 1
ATOM 1767 N N . ARG A 1 234 ? 21.047 12.898 -8.852 1 85.5 234 ARG A N 1
ATOM 1768 C CA . ARG A 1 234 ? 21.812 13.898 -9.586 1 85.5 234 ARG A CA 1
ATOM 1769 C C . ARG A 1 234 ? 20.891 14.938 -10.219 1 85.5 234 ARG A C 1
ATOM 1771 O O . ARG A 1 234 ? 21.281 16.109 -10.352 1 85.5 234 ARG A O 1
ATOM 1778 N N . ARG A 1 235 ? 19.781 14.555 -10.531 1 87.69 235 ARG A N 1
ATOM 1779 C CA . ARG A 1 235 ? 18.844 15.43 -11.227 1 87.69 235 ARG A CA 1
ATOM 1780 C C . ARG A 1 235 ? 18.094 16.312 -10.242 1 87.69 235 ARG A C 1
ATOM 1782 O O . ARG A 1 235 ? 17.516 17.344 -10.633 1 87.69 235 ARG A O 1
ATOM 1789 N N . ALA A 1 236 ? 18.094 15.992 -9.008 1 87.44 236 ALA A N 1
ATOM 1790 C CA . ALA A 1 236 ? 17.328 16.719 -8 1 87.44 236 ALA A CA 1
ATOM 1791 C C . ALA A 1 236 ? 17.938 18.078 -7.707 1 87.44 236 ALA A C 1
ATOM 1793 O O . ALA A 1 236 ? 19.109 18.312 -8.008 1 87.44 236 ALA A O 1
ATOM 1794 N N . ASP A 1 237 ? 17.078 19 -7.203 1 89 237 ASP A N 1
ATOM 1795 C CA . ASP A 1 237 ? 17.531 20.328 -6.816 1 89 237 ASP A CA 1
ATOM 1796 C C . ASP A 1 237 ? 18.656 20.25 -5.789 1 89 237 ASP A C 1
ATOM 1798 O O . ASP A 1 237 ? 18.516 19.609 -4.75 1 89 237 ASP A O 1
ATOM 1802 N N . PRO A 1 238 ? 19.75 20.938 -6.094 1 90.12 238 PRO A N 1
ATOM 1803 C CA . PRO A 1 238 ? 20.922 20.859 -5.207 1 90.12 238 PRO A CA 1
ATOM 1804 C C . PRO A 1 238 ? 20.594 21.25 -3.77 1 90.12 238 PRO A C 1
ATOM 1806 O O . PRO A 1 238 ? 21.125 20.656 -2.826 1 90.12 238 PRO A O 1
ATOM 1809 N N . ALA A 1 239 ? 19.781 22.219 -3.662 1 90.25 239 ALA A N 1
ATOM 1810 C CA . ALA A 1 239 ? 19.453 22.672 -2.316 1 90.25 239 ALA A CA 1
ATOM 1811 C C . ALA A 1 239 ? 18.719 21.594 -1.529 1 90.25 239 ALA A C 1
ATOM 1813 O O . ALA A 1 239 ? 18.953 21.422 -0.332 1 90.25 239 ALA A O 1
ATOM 1814 N N . THR A 1 240 ? 17.906 20.906 -2.158 1 90.06 240 THR A N 1
ATOM 1815 C CA . THR A 1 240 ? 17.156 19.828 -1.512 1 90.06 240 THR A CA 1
ATOM 1816 C C . THR A 1 240 ? 18.078 18.641 -1.25 1 90.06 240 THR A C 1
ATOM 1818 O O . THR A 1 240 ? 17.984 18 -0.194 1 90.06 240 THR A O 1
ATOM 1821 N N . ARG A 1 241 ? 18.953 18.375 -2.166 1 89.94 241 ARG A N 1
ATOM 1822 C CA . ARG A 1 241 ? 19.906 17.281 -2.004 1 89.94 241 ARG A CA 1
ATOM 1823 C C . ARG A 1 241 ? 20.75 17.469 -0.749 1 89.94 241 ARG A C 1
ATOM 1825 O O . ARG A 1 241 ? 21.031 16.5 -0.029 1 89.94 241 ARG A O 1
ATOM 1832 N N . ALA A 1 242 ? 21.109 18.672 -0.568 1 91.25 242 ALA A N 1
ATOM 1833 C CA . ALA A 1 242 ? 21.969 18.969 0.566 1 91.25 242 ALA A CA 1
ATOM 1834 C C . ALA A 1 242 ? 21.297 18.609 1.886 1 91.25 242 ALA A C 1
ATOM 1836 O O . ALA A 1 242 ? 21.953 18.188 2.832 1 91.25 242 ALA A O 1
ATOM 1837 N N . LYS A 1 243 ? 20.047 18.719 1.929 1 90.56 243 LYS A N 1
ATOM 1838 C CA . LYS A 1 243 ? 19.281 18.438 3.141 1 90.56 243 LYS A CA 1
ATOM 1839 C C . LYS A 1 243 ? 19.297 16.938 3.451 1 90.56 243 LYS A C 1
ATOM 1841 O O . LYS A 1 243 ? 19.156 16.547 4.609 1 90.56 243 LYS A O 1
ATOM 1846 N N . TYR A 1 244 ? 19.453 16.156 2.367 1 89.69 244 TYR A N 1
ATOM 1847 C CA . TYR A 1 244 ? 19.312 14.711 2.551 1 89.69 244 TYR A CA 1
ATOM 1848 C C . TYR A 1 244 ? 20.641 14 2.322 1 89.69 244 TYR A C 1
ATOM 1850 O O . TYR A 1 244 ? 20.688 12.766 2.219 1 89.69 244 TYR A O 1
ATOM 1858 N N . GLN A 1 245 ? 21.719 14.711 2.223 1 87.44 245 GLN A N 1
ATOM 1859 C CA . GLN A 1 245 ? 23.016 14.133 1.905 1 87.44 245 GLN A CA 1
ATOM 1860 C C . GLN A 1 245 ? 23.422 13.094 2.945 1 87.44 245 GLN A C 1
ATOM 1862 O O . GLN A 1 245 ? 23.906 12.016 2.596 1 87.44 245 GLN A O 1
ATOM 1867 N N . ASP A 1 246 ? 23.234 13.469 4.152 1 83.44 246 ASP A N 1
ATOM 1868 C CA . ASP A 1 246 ? 23.609 12.547 5.219 1 83.44 246 ASP A CA 1
ATOM 1869 C C . ASP A 1 246 ? 22.797 11.266 5.156 1 83.44 246 ASP A C 1
ATOM 1871 O O . ASP A 1 246 ? 23.328 10.164 5.34 1 83.44 246 ASP A O 1
ATOM 1875 N N . THR A 1 247 ? 21.547 11.438 4.941 1 80.38 247 THR A N 1
ATOM 1876 C CA . THR A 1 247 ? 20.641 10.289 4.844 1 80.38 247 THR A CA 1
ATOM 1877 C C . THR A 1 247 ? 21.062 9.383 3.689 1 80.38 247 THR A C 1
ATOM 1879 O O . THR A 1 247 ? 21.141 8.164 3.852 1 80.38 247 THR A O 1
ATOM 1882 N N . MET A 1 248 ? 21.359 9.961 2.605 1 82.12 248 MET A N 1
ATOM 1883 C CA . MET A 1 248 ? 21.703 9.195 1.409 1 82.12 248 MET A CA 1
ATOM 1884 C C . MET A 1 248 ? 23.062 8.508 1.58 1 82.12 248 MET A C 1
ATOM 1886 O O . MET A 1 248 ? 23.234 7.371 1.136 1 82.12 248 MET A O 1
ATOM 1890 N N . SER A 1 249 ? 23.969 9.211 2.205 1 79.75 249 SER A N 1
ATOM 1891 C CA . SER A 1 249 ? 25.281 8.617 2.451 1 79.75 249 SER A CA 1
ATOM 1892 C C . SER A 1 249 ? 25.188 7.414 3.385 1 79.75 249 SER A C 1
ATOM 1894 O O . SER A 1 249 ? 25.875 6.414 3.197 1 79.75 249 SER A O 1
ATOM 1896 N N . GLY A 1 250 ? 24.359 7.531 4.328 1 76.25 250 GLY A N 1
ATOM 1897 C CA . GLY A 1 250 ? 24.141 6.422 5.242 1 76.25 250 GLY A CA 1
ATOM 1898 C C . GLY A 1 250 ? 23.531 5.203 4.57 1 76.25 250 GLY A C 1
ATOM 1899 O O . GLY A 1 250 ? 23.969 4.074 4.82 1 76.25 250 GLY A O 1
ATOM 1900 N N . TRP A 1 251 ? 22.641 5.453 3.717 1 75.31 251 TRP A N 1
ATOM 1901 C CA . TRP A 1 251 ? 22 4.371 2.984 1 75.31 251 TRP A CA 1
ATOM 1902 C C . TRP A 1 251 ? 23 3.654 2.076 1 75.31 251 TRP A C 1
ATOM 1904 O O . TRP A 1 251 ? 22.953 2.426 1.955 1 75.31 251 TRP A O 1
ATOM 1914 N N . ALA A 1 252 ? 23.781 4.461 1.429 1 73.06 252 ALA A N 1
ATOM 1915 C CA . ALA A 1 252 ? 24.781 3.887 0.532 1 73.06 252 ALA A CA 1
ATOM 1916 C C . ALA A 1 252 ? 25.734 2.963 1.29 1 73.06 252 ALA A C 1
ATOM 1918 O O . ALA A 1 252 ? 26.047 1.868 0.819 1 73.06 252 ALA A O 1
ATOM 1919 N N . ALA A 1 253 ? 26.109 3.365 2.475 1 73.31 253 ALA A N 1
ATOM 1920 C CA . ALA A 1 253 ? 27.016 2.559 3.297 1 73.31 253 ALA A CA 1
ATOM 1921 C C . ALA A 1 253 ? 26.312 1.283 3.771 1 73.31 253 ALA A C 1
ATOM 1923 O O . ALA A 1 253 ? 26.906 0.2 3.729 1 73.31 253 ALA A O 1
ATOM 1924 N N . GLY A 1 254 ? 25.078 1.442 4.137 1 72.25 254 GLY A N 1
ATOM 1925 C CA . GLY A 1 254 ? 24.312 0.3 4.594 1 72.25 254 GLY A CA 1
ATOM 1926 C C . GLY A 1 254 ? 24.047 -0.722 3.5 1 72.25 254 GLY A C 1
ATOM 1927 O O . GLY A 1 254 ? 24.078 -1.929 3.752 1 72.25 254 GLY A O 1
ATOM 1928 N N . ARG A 1 255 ? 23.891 -0.257 2.381 1 71.06 255 ARG A N 1
ATOM 1929 C CA . ARG A 1 255 ? 23.609 -1.126 1.242 1 71.06 255 ARG A CA 1
ATOM 1930 C C . ARG A 1 255 ? 24.812 -1.989 0.901 1 71.06 255 ARG A C 1
ATOM 1932 O O . ARG A 1 255 ? 24.672 -3.158 0.537 1 71.06 255 ARG A O 1
ATOM 1939 N N . MET A 1 256 ? 25.938 -1.38 0.917 1 70.56 256 MET A N 1
ATOM 1940 C CA . MET A 1 256 ? 27.156 -2.133 0.632 1 70.56 256 MET A CA 1
ATOM 1941 C C . MET A 1 256 ? 27.312 -3.305 1.596 1 70.56 256 MET A C 1
ATOM 1943 O O . MET A 1 256 ? 27.641 -4.418 1.18 1 70.56 256 MET A O 1
ATOM 1947 N N . GLU A 1 257 ? 26.984 -3.023 2.746 1 72.12 257 GLU A N 1
ATOM 1948 C CA . GLU A 1 257 ? 27.062 -4.07 3.762 1 72.12 257 GLU A CA 1
ATOM 1949 C C . GLU A 1 257 ? 25.984 -5.125 3.547 1 72.12 257 GLU A C 1
ATOM 1951 O O . GLU A 1 257 ? 26.234 -6.324 3.699 1 72.12 257 GLU A O 1
ATOM 1956 N N . ALA A 1 258 ? 24.859 -4.629 3.193 1 72.5 258 ALA A N 1
ATOM 1957 C CA . ALA A 1 258 ? 23.703 -5.512 2.984 1 72.5 258 ALA A CA 1
ATOM 1958 C C . ALA A 1 258 ? 23.938 -6.441 1.796 1 72.5 258 ALA A C 1
ATOM 1960 O O . ALA A 1 258 ? 23.547 -7.609 1.826 1 72.5 258 ALA A O 1
ATOM 1961 N N . HIS A 1 259 ? 24.516 -5.938 0.801 1 73.56 259 HIS A N 1
ATOM 1962 C CA . HIS A 1 259 ? 24.797 -6.734 -0.388 1 73.56 259 HIS A CA 1
ATOM 1963 C C . HIS A 1 259 ? 25.766 -7.871 -0.076 1 73.56 259 HIS A C 1
ATOM 1965 O O . HIS A 1 259 ? 25.625 -8.977 -0.606 1 73.56 259 HIS A O 1
ATOM 1971 N N . GLU A 1 260 ? 26.656 -7.617 0.808 1 77.44 260 GLU A N 1
ATOM 1972 C CA . GLU A 1 260 ? 27.641 -8.625 1.176 1 77.44 260 GLU A CA 1
ATOM 1973 C C . GLU A 1 260 ? 27.016 -9.758 1.968 1 77.44 260 GLU A C 1
ATOM 1975 O O . GLU A 1 260 ? 27.438 -10.914 1.871 1 77.44 260 GLU A O 1
ATOM 1980 N N . LEU A 1 261 ? 25.984 -9.438 2.576 1 79.38 261 LEU A N 1
ATOM 1981 C CA . LEU A 1 261 ? 25.375 -10.414 3.467 1 79.38 261 LEU A CA 1
ATOM 1982 C C . LEU A 1 261 ? 24.109 -11 2.842 1 79.38 261 LEU A C 1
ATOM 1984 O O . LEU A 1 261 ? 23.438 -11.836 3.451 1 79.38 261 LEU A O 1
ATOM 1988 N N . ALA A 1 262 ? 23.844 -10.578 1.678 1 85.06 262 ALA A N 1
ATOM 1989 C CA . ALA A 1 262 ? 22.594 -10.961 1.032 1 85.06 262 ALA A CA 1
ATOM 1990 C C . ALA A 1 262 ? 22.562 -12.453 0.731 1 85.06 262 ALA A C 1
ATOM 1992 O O . ALA A 1 262 ? 23.594 -13.039 0.383 1 85.06 262 ALA A O 1
ATOM 1993 N N . ASP A 1 263 ? 21.438 -13.102 0.88 1 87.25 263 ASP A N 1
ATOM 1994 C CA . ASP A 1 263 ? 21.234 -14.5 0.521 1 87.25 263 ASP A CA 1
ATOM 1995 C C . ASP A 1 263 ? 21.062 -14.664 -0.987 1 87.25 263 ASP A C 1
ATOM 1997 O O . ASP A 1 263 ? 20.797 -13.688 -1.694 1 87.25 263 ASP A O 1
ATOM 2001 N N . GLY A 1 264 ? 21.297 -15.891 -1.47 1 87.62 264 GLY A N 1
ATOM 2002 C CA . GLY A 1 264 ? 21.031 -16.188 -2.869 1 87.62 264 GLY A CA 1
ATOM 2003 C C . GLY A 1 264 ? 19.562 -16.344 -3.184 1 87.62 264 GLY A C 1
ATOM 2004 O O . GLY A 1 264 ? 18.734 -16.422 -2.273 1 87.62 264 GLY A O 1
ATOM 2005 N N . PRO A 1 265 ? 19.25 -16.312 -4.496 1 91.69 265 PRO A N 1
ATOM 2006 C CA . PRO A 1 265 ? 17.859 -16.453 -4.891 1 91.69 265 PRO A CA 1
ATOM 2007 C C . PRO A 1 265 ? 17.266 -17.812 -4.551 1 91.69 265 PRO A C 1
ATOM 2009 O O . PRO A 1 265 ? 16.047 -18 -4.582 1 91.69 265 PRO A O 1
ATOM 2012 N N . ASP A 1 266 ? 18.094 -18.766 -4.188 1 92.62 266 ASP A N 1
ATOM 2013 C CA . ASP A 1 266 ? 17.672 -20.141 -3.936 1 92.62 266 ASP A CA 1
ATOM 2014 C C . ASP A 1 266 ? 16.672 -20.203 -2.783 1 92.62 266 ASP A C 1
ATOM 2016 O O . ASP A 1 266 ? 15.742 -21.031 -2.803 1 92.62 266 ASP A O 1
ATOM 2020 N N . LEU A 1 267 ? 16.906 -19.375 -1.78 1 93.25 267 LEU A N 1
ATOM 2021 C CA . LEU A 1 267 ? 15.992 -19.375 -0.644 1 93.25 267 LEU A CA 1
ATOM 2022 C C . LEU A 1 267 ? 14.602 -18.875 -1.06 1 93.25 267 LEU A C 1
ATOM 2024 O O . LEU A 1 267 ? 13.594 -19.375 -0.559 1 93.25 267 LEU A O 1
ATOM 2028 N N . VAL A 1 268 ? 14.562 -17.938 -1.933 1 95.38 268 VAL A N 1
ATOM 2029 C CA . VAL A 1 268 ? 13.289 -17.438 -2.441 1 95.38 268 VAL A CA 1
ATOM 2030 C C . VAL A 1 268 ? 12.625 -18.516 -3.305 1 95.38 268 VAL A C 1
ATOM 2032 O O . VAL A 1 268 ? 11.414 -18.734 -3.199 1 95.38 268 VAL A O 1
ATOM 2035 N N . THR A 1 269 ? 13.438 -19.188 -4.074 1 96.69 269 THR A N 1
ATOM 2036 C CA . THR A 1 269 ? 12.93 -20.266 -4.926 1 96.69 269 THR A CA 1
ATOM 2037 C C . THR A 1 269 ? 12.312 -21.375 -4.086 1 96.69 269 THR A C 1
ATOM 2039 O O . THR A 1 269 ? 11.242 -21.875 -4.422 1 96.69 269 THR A O 1
ATOM 2042 N N . GLN A 1 270 ? 12.922 -21.703 -3.023 1 97.06 270 GLN A N 1
ATOM 2043 C CA . GLN A 1 270 ? 12.391 -22.734 -2.146 1 97.06 270 GLN A CA 1
ATOM 2044 C C . GLN A 1 270 ? 11.023 -22.344 -1.586 1 97.06 270 GLN A C 1
ATOM 2046 O O . GLN A 1 270 ? 10.133 -23.172 -1.456 1 97.06 270 GLN A O 1
ATOM 2051 N N . ALA A 1 271 ? 10.922 -21.094 -1.267 1 97.12 271 ALA A N 1
ATOM 2052 C CA . ALA A 1 271 ? 9.641 -20.594 -0.77 1 97.12 271 ALA A CA 1
ATOM 2053 C C . ALA A 1 271 ? 8.57 -20.656 -1.854 1 97.12 271 ALA A C 1
ATOM 2055 O O . ALA A 1 271 ? 7.422 -21.016 -1.583 1 97.12 271 ALA A O 1
ATOM 2056 N N . ILE A 1 272 ? 8.953 -20.297 -3.061 1 98.06 272 ILE A N 1
ATOM 2057 C CA . ILE A 1 272 ? 8.031 -20.359 -4.191 1 98.06 272 ILE A CA 1
ATOM 2058 C C . ILE A 1 272 ? 7.578 -21.797 -4.406 1 98.06 272 ILE A C 1
ATOM 2060 O O . ILE A 1 272 ? 6.387 -22.062 -4.586 1 98.06 272 ILE A O 1
ATOM 2064 N N . LEU A 1 273 ? 8.5 -22.75 -4.344 1 97.88 273 LEU A N 1
ATOM 2065 C CA . LEU A 1 273 ? 8.18 -24.156 -4.527 1 97.88 273 LEU A CA 1
ATOM 2066 C C . LEU A 1 273 ? 7.227 -24.641 -3.436 1 97.88 273 LEU A C 1
ATOM 2068 O O . LEU A 1 273 ? 6.266 -25.359 -3.719 1 97.88 273 LEU A O 1
ATOM 2072 N N . ASP A 1 274 ? 7.5 -24.219 -2.242 1 97.5 274 ASP A N 1
ATOM 2073 C CA . ASP A 1 274 ? 6.605 -24.594 -1.153 1 97.5 274 ASP A CA 1
ATOM 2074 C C . ASP A 1 274 ? 5.199 -24.047 -1.373 1 97.5 274 ASP A C 1
ATOM 2076 O O . ASP A 1 274 ? 4.211 -24.75 -1.18 1 97.5 274 ASP A O 1
ATOM 2080 N N . ALA A 1 275 ? 5.137 -22.828 -1.782 1 97.5 275 ALA A N 1
ATOM 2081 C CA . ALA A 1 275 ? 3.85 -22.172 -2.016 1 97.5 275 ALA A CA 1
ATOM 2082 C C . ALA A 1 275 ? 3.072 -22.891 -3.119 1 97.5 275 ALA A C 1
ATOM 2084 O O . ALA A 1 275 ? 1.84 -22.938 -3.084 1 97.5 275 ALA A O 1
ATOM 2085 N N . LEU A 1 276 ? 3.771 -23.469 -4.074 1 97.69 276 LEU A N 1
ATOM 2086 C CA . LEU A 1 276 ? 3.133 -24.062 -5.242 1 97.69 276 LEU A CA 1
ATOM 2087 C C . LEU A 1 276 ? 2.84 -25.547 -5.016 1 97.69 276 LEU A C 1
ATOM 2089 O O . LEU A 1 276 ? 1.922 -26.094 -5.621 1 97.69 276 LEU A O 1
ATOM 2093 N N . MET A 1 277 ? 3.561 -26.172 -4.098 1 96.62 277 MET A N 1
ATOM 2094 C CA . MET A 1 277 ? 3.514 -27.625 -4.09 1 96.62 277 MET A CA 1
ATOM 2095 C C . MET A 1 277 ? 3.084 -28.156 -2.723 1 96.62 277 MET A C 1
ATOM 2097 O O . MET A 1 277 ? 2.834 -29.344 -2.561 1 96.62 277 MET A O 1
ATOM 2101 N N . ASN A 1 278 ? 3.01 -27.297 -1.726 1 96.06 278 ASN A N 1
ATOM 2102 C CA . ASN A 1 278 ? 2.529 -27.688 -0.405 1 96.06 278 ASN A CA 1
ATOM 2103 C C . ASN A 1 278 ? 1.004 -27.703 -0.348 1 96.06 278 ASN A C 1
ATOM 2105 O O . ASN A 1 278 ? 0.35 -26.734 -0.736 1 96.06 278 ASN A O 1
ATOM 2109 N N . PRO A 1 279 ? 0.431 -28.828 0.077 1 95.56 279 PRO A N 1
ATOM 2110 C CA . PRO A 1 279 ? -1.027 -28.859 0.202 1 95.56 279 PRO A CA 1
ATOM 2111 C C . PRO A 1 279 ? -1.559 -27.812 1.179 1 95.56 279 PRO A C 1
ATOM 2113 O O . PRO A 1 279 ? -2.738 -27.453 1.124 1 95.56 279 PRO A O 1
ATOM 2116 N N . HIS A 1 280 ? -0.719 -27.328 2.084 1 93.31 280 HIS A N 1
ATOM 2117 C CA . HIS A 1 280 ? -1.057 -26.281 3.041 1 93.31 280 HIS A CA 1
ATOM 2118 C C . HIS A 1 280 ? -0.086 -25.109 2.939 1 93.31 280 HIS A C 1
ATOM 2120 O O . HIS A 1 280 ? 0.641 -24.812 3.893 1 93.31 280 HIS A O 1
ATOM 2126 N N . PRO A 1 281 ? -0.167 -24.391 1.838 1 94.62 281 PRO A N 1
ATOM 2127 C CA . PRO A 1 281 ? 0.767 -23.266 1.686 1 94.62 281 PRO A CA 1
ATOM 2128 C C . PRO A 1 281 ? 0.537 -22.156 2.713 1 94.62 281 PRO A C 1
ATOM 2130 O O . PRO A 1 281 ? -0.59 -21.969 3.178 1 94.62 281 PRO A O 1
ATOM 2133 N N . LYS A 1 282 ? 1.623 -21.531 3.072 1 93.06 282 LYS A N 1
ATOM 2134 C CA . LYS A 1 282 ? 1.501 -20.375 3.945 1 93.06 282 LYS A CA 1
ATOM 2135 C C . LYS A 1 282 ? 0.965 -19.172 3.18 1 93.06 282 LYS A C 1
ATOM 2137 O O . LYS A 1 282 ? 1.032 -19.125 1.95 1 93.06 282 LYS A O 1
ATOM 2142 N N . THR A 1 283 ? 0.376 -18.25 3.977 1 92.69 283 THR A N 1
ATOM 2143 C CA . THR A 1 283 ? -0.086 -17.016 3.357 1 92.69 283 THR A CA 1
ATOM 2144 C C . THR A 1 283 ? 1.09 -16.094 3.053 1 92.69 283 THR A C 1
ATOM 2146 O O . THR A 1 283 ? 1.024 -15.281 2.129 1 92.69 283 THR A O 1
ATOM 2149 N N . ARG A 1 284 ? 2.127 -16.234 3.895 1 92.88 284 ARG A N 1
ATOM 2150 C CA . ARG A 1 284 ? 3.316 -15.406 3.764 1 92.88 284 ARG A CA 1
ATOM 2151 C C . ARG A 1 284 ? 4.582 -16.188 4.074 1 92.88 284 ARG A C 1
ATOM 2153 O O . ARG A 1 284 ? 4.598 -17.016 5 1 92.88 284 ARG A O 1
ATOM 2160 N N . TYR A 1 285 ? 5.57 -16 3.217 1 93.81 285 TYR A N 1
ATOM 2161 C CA . TYR A 1 285 ? 6.898 -16.578 3.4 1 93.81 285 TYR A CA 1
ATOM 2162 C C . TYR A 1 285 ? 7.945 -15.492 3.582 1 93.81 285 TYR A C 1
ATOM 2164 O O . TYR A 1 285 ? 8.305 -14.805 2.625 1 93.81 285 TYR A O 1
ATOM 2172 N N . GLN A 1 286 ? 8.375 -15.273 4.777 1 92.38 286 GLN A N 1
ATOM 2173 C CA . GLN A 1 286 ? 9.5 -14.367 5.023 1 92.38 286 GLN A CA 1
ATOM 2174 C C . GLN A 1 286 ? 10.828 -15.094 4.879 1 92.38 286 GLN A C 1
ATOM 2176 O O . GLN A 1 286 ? 11.164 -15.961 5.695 1 92.38 286 GLN A O 1
ATOM 2181 N N . VAL A 1 287 ? 11.523 -14.695 3.895 1 92.19 287 VAL A N 1
ATOM 2182 C CA . VAL A 1 287 ? 12.727 -15.469 3.6 1 92.19 287 VAL A CA 1
ATOM 2183 C C . VAL A 1 287 ? 13.922 -14.531 3.453 1 92.19 287 VAL A C 1
ATOM 2185 O O . VAL A 1 287 ? 13.758 -13.312 3.324 1 92.19 287 VAL A O 1
ATOM 2188 N N . THR A 1 288 ? 15.172 -15.062 3.539 1 92.38 288 THR A N 1
ATOM 2189 C CA . THR A 1 288 ? 16.453 -14.375 3.414 1 92.38 288 THR A CA 1
ATOM 2190 C C . THR A 1 288 ? 16.703 -13.484 4.625 1 92.38 288 THR A C 1
ATOM 2192 O O . THR A 1 288 ? 16.266 -13.797 5.738 1 92.38 288 THR A O 1
ATOM 2195 N N . ASN A 1 289 ? 17.578 -12.516 4.395 1 85.62 289 ASN A N 1
ATOM 2196 C CA . ASN A 1 289 ? 17.969 -11.695 5.539 1 85.62 289 ASN A CA 1
ATOM 2197 C C . ASN A 1 289 ? 18.156 -10.234 5.141 1 85.62 289 ASN A C 1
ATOM 2199 O O . ASN A 1 289 ? 18.141 -9.898 3.955 1 85.62 289 ASN A O 1
ATOM 2203 N N . VAL A 1 290 ? 18.156 -9.383 6.137 1 79.69 290 VAL A N 1
ATOM 2204 C CA . VAL A 1 290 ? 18.562 -7.992 6.016 1 79.69 290 VAL A CA 1
ATOM 2205 C C . VAL A 1 290 ? 19.766 -7.727 6.918 1 79.69 290 VAL A C 1
ATOM 2207 O O . VAL A 1 290 ? 19.641 -7.738 8.148 1 79.69 290 VAL A O 1
ATOM 2210 N N . GLN A 1 291 ? 20.875 -7.48 6.289 1 81.38 291 GLN A N 1
ATOM 2211 C CA . GLN A 1 291 ? 22.109 -7.211 7.027 1 81.38 291 GLN A CA 1
ATOM 2212 C C . GLN A 1 291 ? 22.406 -8.32 8.039 1 81.38 291 GLN A C 1
ATOM 2214 O O . GLN A 1 291 ? 22.734 -8.039 9.188 1 81.38 291 GLN A O 1
ATOM 2219 N N . GLY A 1 292 ? 22.078 -9.5 7.66 1 79.75 292 GLY A N 1
ATOM 2220 C CA . GLY A 1 292 ? 22.391 -10.648 8.492 1 79.75 292 GLY A CA 1
ATOM 2221 C C . GLY A 1 292 ? 21.25 -11.078 9.391 1 79.75 292 GLY A C 1
ATOM 2222 O O . GLY A 1 292 ? 21.281 -12.172 9.961 1 79.75 292 GLY A O 1
ATOM 2223 N N . TYR A 1 293 ? 20.281 -10.25 9.531 1 84 293 TYR A N 1
ATOM 2224 C CA . TYR A 1 293 ? 19.125 -10.609 10.344 1 84 293 TYR A CA 1
ATOM 2225 C C . TYR A 1 293 ? 18.062 -11.305 9.508 1 84 293 TYR A C 1
ATOM 2227 O O . TYR A 1 293 ? 17.609 -10.766 8.492 1 84 293 TYR A O 1
ATOM 2235 N N . PRO A 1 294 ? 17.766 -12.469 10.008 1 88 294 PRO A N 1
ATOM 2236 C CA . PRO A 1 294 ? 16.719 -13.148 9.242 1 88 294 PRO A CA 1
ATOM 2237 C C . PRO A 1 294 ? 15.453 -12.32 9.117 1 88 294 PRO A C 1
ATOM 2239 O O . PRO A 1 294 ? 15.031 -11.672 10.078 1 88 294 PRO A O 1
ATOM 2242 N N . THR A 1 295 ? 14.844 -12.383 7.926 1 86.62 295 THR A N 1
ATOM 2243 C CA . THR A 1 295 ? 13.672 -11.562 7.641 1 86.62 295 THR A CA 1
ATOM 2244 C C . THR A 1 295 ? 12.523 -11.914 8.586 1 86.62 295 THR A C 1
ATOM 2246 O O . THR A 1 295 ? 11.766 -11.039 9 1 86.62 295 THR A O 1
ATOM 2249 N N . TRP A 1 296 ? 12.414 -13.188 8.922 1 84.25 296 TRP A N 1
ATOM 2250 C CA . TRP A 1 296 ? 11.312 -13.578 9.797 1 84.25 296 TRP A CA 1
ATOM 2251 C C . TRP A 1 296 ? 11.469 -12.953 11.18 1 84.25 296 TRP A C 1
ATOM 2253 O O . TRP A 1 296 ? 10.477 -12.648 11.844 1 84.25 296 TRP A O 1
ATOM 2263 N N . VAL A 1 297 ? 12.695 -12.719 11.609 1 81.5 297 VAL A N 1
ATOM 2264 C CA . VAL A 1 297 ? 12.953 -12.062 12.883 1 81.5 297 VAL A CA 1
ATOM 2265 C C . VAL A 1 297 ? 12.531 -10.594 12.805 1 81.5 297 VAL A C 1
ATOM 2267 O O . VAL A 1 297 ? 11.891 -10.078 13.719 1 81.5 297 VAL A O 1
ATOM 2270 N N . LEU A 1 298 ? 12.914 -10.055 11.688 1 80.38 298 LEU A N 1
ATOM 2271 C CA . LEU A 1 298 ? 12.555 -8.648 11.5 1 80.38 298 LEU A CA 1
ATOM 2272 C C . LEU A 1 298 ? 11.047 -8.484 11.406 1 80.38 298 LEU A C 1
ATOM 2274 O O . LEU A 1 298 ? 10.492 -7.512 11.93 1 80.38 298 LEU A O 1
ATOM 2278 N N . ALA A 1 299 ? 10.422 -9.414 10.742 1 78.94 299 ALA A N 1
ATOM 2279 C CA . ALA A 1 299 ? 8.969 -9.391 10.656 1 78.94 299 ALA A CA 1
ATOM 2280 C C . ALA A 1 299 ? 8.336 -9.547 12.031 1 78.94 299 ALA A C 1
ATOM 2282 O O . ALA A 1 299 ? 7.344 -8.875 12.344 1 78.94 299 ALA A O 1
ATOM 2283 N N . LEU A 1 300 ? 8.914 -10.328 12.844 1 76.69 300 LEU A N 1
ATOM 2284 C CA . LEU A 1 300 ? 8.422 -10.531 14.203 1 76.69 300 LEU A CA 1
ATOM 2285 C C . LEU A 1 300 ? 8.586 -9.266 15.039 1 76.69 300 LEU A C 1
ATOM 2287 O O . LEU A 1 300 ? 7.688 -8.883 15.789 1 76.69 300 LEU A O 1
ATOM 2291 N N . LEU A 1 301 ? 9.711 -8.688 14.852 1 74.06 301 LEU A N 1
ATOM 2292 C CA . LEU A 1 301 ? 9.977 -7.449 15.57 1 74.06 301 LEU A CA 1
ATOM 2293 C C . LEU A 1 301 ? 9.031 -6.34 15.109 1 74.06 301 LEU A C 1
ATOM 2295 O O . LEU A 1 301 ? 8.508 -5.58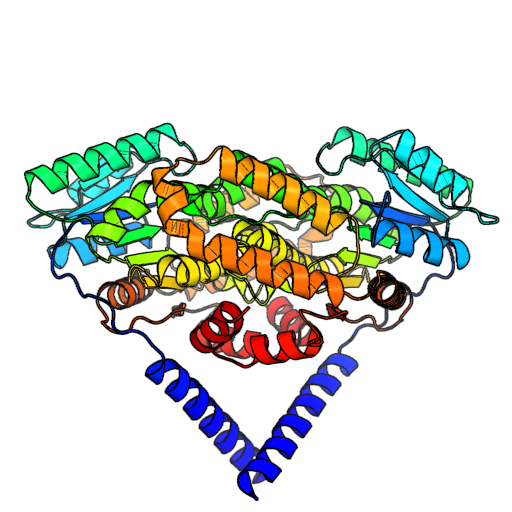2 15.922 1 74.06 301 LEU A O 1
ATOM 2299 N N . GLY A 1 302 ? 8.82 -6.309 13.758 1 74.44 302 GLY A N 1
ATOM 2300 C CA . GLY A 1 302 ? 7.895 -5.328 13.203 1 74.44 302 GLY A CA 1
ATOM 2301 C C . GLY A 1 302 ? 6.461 -5.539 13.656 1 74.44 302 GLY A C 1
ATOM 2302 O O . GLY A 1 302 ? 5.711 -4.574 13.82 1 74.44 302 GLY A O 1
ATOM 2303 N N . TRP A 1 303 ? 6.234 -6.754 13.812 1 71.19 303 TRP A N 1
ATOM 2304 C CA . TRP A 1 303 ? 4.895 -7.121 14.266 1 71.19 303 TRP A CA 1
ATOM 2305 C C . TRP A 1 303 ? 4.695 -6.738 15.727 1 71.19 303 TRP A C 1
ATOM 2307 O O . TRP A 1 303 ? 3.631 -6.242 16.109 1 71.19 303 TRP A O 1
ATOM 2317 N N . PHE A 1 304 ? 5.691 -6.785 16.438 1 73.25 304 PHE A N 1
ATOM 2318 C CA . PHE A 1 304 ? 5.562 -6.711 17.891 1 73.25 304 PHE A CA 1
ATOM 2319 C C . PHE A 1 304 ? 5.734 -5.273 18.375 1 73.25 304 PHE A C 1
ATOM 2321 O O . PHE A 1 304 ? 5.035 -4.836 19.297 1 73.25 304 PHE A O 1
ATOM 2328 N N . PHE A 1 305 ? 6.594 -4.488 17.828 1 76.19 305 PHE A N 1
ATOM 2329 C CA . PHE A 1 305 ? 6.969 -3.193 18.391 1 76.19 305 PHE A CA 1
ATOM 2330 C C . PHE A 1 305 ? 6.078 -2.086 17.844 1 76.19 305 PHE A C 1
ATOM 2332 O O . PHE A 1 305 ? 5.656 -2.145 16.688 1 76.19 305 PHE A O 1
ATOM 2339 N N . PRO A 1 306 ? 5.895 -1.061 18.781 1 77.69 306 PRO A N 1
ATOM 2340 C CA . PRO A 1 306 ? 5.176 0.127 18.312 1 77.69 306 PRO A CA 1
ATOM 2341 C C . PRO A 1 306 ? 5.945 0.891 17.234 1 77.69 306 PRO A C 1
ATOM 2343 O O . PRO A 1 306 ? 7.156 0.714 17.094 1 77.69 306 PRO A O 1
ATOM 2346 N N . ASP A 1 307 ? 5.219 1.76 16.578 1 80.94 307 ASP A N 1
ATOM 2347 C CA . ASP A 1 307 ? 5.738 2.475 15.414 1 80.94 307 ASP A CA 1
ATOM 2348 C C . ASP A 1 307 ? 7.039 3.199 15.75 1 80.94 307 ASP A C 1
ATOM 2350 O O . ASP A 1 307 ? 8.008 3.123 14.992 1 80.94 307 ASP A O 1
ATOM 2354 N N . ARG A 1 308 ? 7.078 3.816 16.844 1 81.06 308 ARG A N 1
ATOM 2355 C CA . ARG A 1 308 ? 8.234 4.652 17.156 1 81.06 308 ARG A CA 1
ATOM 2356 C C . ARG A 1 308 ? 9.461 3.801 17.453 1 81.06 308 ARG A C 1
ATOM 2358 O O . ARG A 1 308 ? 10.594 4.211 17.188 1 81.06 308 ARG A O 1
ATOM 2365 N N . VAL A 1 309 ? 9.258 2.643 18.031 1 77.19 309 VAL A N 1
ATOM 2366 C CA . VAL A 1 309 ? 10.359 1.714 18.25 1 77.19 309 VAL A CA 1
ATOM 2367 C C . VAL A 1 309 ? 10.852 1.171 16.906 1 77.19 309 VAL A C 1
ATOM 2369 O O . VAL A 1 309 ? 12.055 1.073 16.672 1 77.19 309 VAL A O 1
ATOM 2372 N N . LYS A 1 310 ? 9.945 0.925 16.062 1 80.06 310 LYS A N 1
ATOM 2373 C CA . LYS A 1 310 ? 10.305 0.477 14.719 1 80.06 310 LYS A CA 1
ATOM 2374 C C . LYS A 1 310 ? 11.102 1.546 13.984 1 80.06 310 LYS A C 1
ATOM 2376 O O . LYS A 1 310 ? 12.078 1.234 13.297 1 80.06 310 LYS A O 1
ATOM 2381 N N . ASP A 1 311 ? 10.617 2.752 14.156 1 79.56 311 ASP A N 1
ATOM 2382 C CA . ASP A 1 311 ? 11.328 3.871 13.539 1 79.56 311 ASP A CA 1
ATOM 2383 C C . ASP A 1 311 ? 12.789 3.9 13.977 1 79.56 311 ASP A C 1
ATOM 2385 O O . ASP A 1 311 ? 13.688 4.117 13.156 1 79.56 311 ASP A O 1
ATOM 2389 N N . SER A 1 312 ? 12.961 3.658 15.203 1 74.38 312 SER A N 1
ATOM 2390 C CA . SER A 1 312 ? 14.305 3.719 15.773 1 74.38 312 SER A CA 1
ATOM 2391 C C . SER A 1 312 ? 15.172 2.57 15.266 1 74.38 312 SER A C 1
ATOM 2393 O O . SER A 1 312 ? 16.375 2.742 15.047 1 74.38 312 SER A O 1
ATOM 2395 N N . ILE A 1 313 ? 14.562 1.461 15.047 1 69.75 313 ILE A N 1
ATOM 2396 C CA . ILE A 1 313 ? 15.281 0.287 14.562 1 69.75 313 ILE A CA 1
ATOM 2397 C C . ILE A 1 313 ? 15.719 0.51 13.117 1 69.75 313 ILE A C 1
ATOM 2399 O O . ILE A 1 313 ? 16.859 0.231 12.758 1 69.75 313 ILE A O 1
ATOM 2403 N N . VAL A 1 314 ? 14.828 1.072 12.414 1 71.88 314 VAL A N 1
ATOM 2404 C CA . VAL A 1 314 ? 15.086 1.245 10.992 1 71.88 314 VAL A CA 1
ATOM 2405 C C . VAL A 1 314 ? 16.062 2.4 10.781 1 71.88 314 VAL A C 1
ATOM 2407 O O . VAL A 1 314 ? 16.844 2.398 9.82 1 71.88 314 VAL A O 1
ATOM 2410 N N . ALA A 1 315 ? 15.906 3.396 11.617 1 65.31 315 ALA A N 1
ATOM 2411 C CA . ALA A 1 315 ? 16.828 4.523 11.547 1 65.31 315 ALA A CA 1
ATOM 2412 C C . ALA A 1 315 ? 18.266 4.062 11.719 1 65.31 315 ALA A C 1
ATOM 2414 O O . ALA A 1 315 ? 19.203 4.727 11.25 1 65.31 315 ALA A O 1
ATOM 2415 N N . GLY A 1 316 ? 18.375 2.971 12.336 1 57.75 316 GLY A N 1
ATOM 2416 C CA . GLY A 1 316 ? 19.719 2.426 12.555 1 57.75 316 GLY A CA 1
ATOM 2417 C C . GLY A 1 316 ? 20.234 1.646 11.367 1 57.75 316 GLY A C 1
ATOM 2418 O O . GLY A 1 316 ? 21.422 1.311 11.312 1 57.75 316 GLY A O 1
ATOM 2419 N N . PHE A 1 317 ? 19.312 1.419 10.445 1 56.78 317 PHE A N 1
ATOM 2420 C CA . PHE A 1 317 ? 19.734 0.692 9.258 1 56.78 317 PHE A CA 1
ATOM 2421 C C . PHE A 1 317 ? 20.078 1.655 8.125 1 56.78 317 PHE A C 1
ATOM 2423 O O . PHE A 1 317 ? 19.516 2.756 8.055 1 56.78 317 PHE A O 1
ATOM 2430 N N . MET B 1 1 ? -9.227 -21.125 34.406 1 35.94 1 MET B N 1
ATOM 2431 C CA . MET B 1 1 ? -9.523 -19.828 35.031 1 35.94 1 MET B CA 1
ATOM 2432 C C . MET B 1 1 ? -8.234 -19.078 35.375 1 35.94 1 MET B C 1
ATOM 2434 O O . MET B 1 1 ? -8.109 -17.891 35.062 1 35.94 1 MET B O 1
ATOM 2438 N N . ALA B 1 2 ? -7.434 -19.75 36.094 1 43.03 2 ALA B N 1
ATOM 2439 C CA . ALA B 1 2 ? -6.207 -19.109 36.562 1 43.03 2 ALA B CA 1
ATOM 2440 C C . ALA B 1 2 ? -5.285 -18.766 35.406 1 43.03 2 ALA B C 1
ATOM 2442 O O . ALA B 1 2 ? -4.637 -17.719 35.375 1 43.03 2 ALA B O 1
ATOM 2443 N N . LEU B 1 3 ? -5.16 -19.578 34.375 1 34.75 3 LEU B N 1
ATOM 2444 C CA . LEU B 1 3 ? -4.34 -19.391 33.188 1 34.75 3 LEU B CA 1
ATOM 2445 C C . LEU B 1 3 ? -4.84 -18.219 32.375 1 34.75 3 LEU B C 1
ATOM 2447 O O . LEU B 1 3 ? -4.043 -17.422 31.844 1 34.75 3 LEU B O 1
ATOM 2451 N N . VAL B 1 4 ? -6.086 -18.141 32.281 1 39.56 4 VAL B N 1
ATOM 2452 C CA . VAL B 1 4 ? -6.727 -17.016 31.609 1 39.56 4 VAL B CA 1
ATOM 2453 C C . VAL B 1 4 ? -6.465 -15.719 32.406 1 39.56 4 VAL B C 1
ATOM 2455 O O . VAL B 1 4 ? -6.211 -14.672 31.797 1 39.56 4 VAL B O 1
ATOM 2458 N N . GLN B 1 5 ? -6.555 -15.805 33.656 1 38.44 5 GLN B N 1
ATOM 2459 C CA . GLN B 1 5 ? -6.305 -14.625 34.469 1 38.44 5 GLN B CA 1
ATOM 2460 C C . GLN B 1 5 ? -4.859 -14.156 34.344 1 38.44 5 GLN B C 1
ATOM 2462 O O . GLN B 1 5 ? -4.598 -12.953 34.281 1 38.44 5 GLN B O 1
ATOM 2467 N N . ARG B 1 6 ? -4.031 -15 34.281 1 42.34 6 ARG B N 1
ATOM 2468 C CA . ARG B 1 6 ? -2.615 -14.664 34.188 1 42.34 6 ARG B CA 1
ATOM 2469 C C . ARG B 1 6 ? -2.25 -14.164 32.781 1 42.34 6 ARG B C 1
ATOM 2471 O O . ARG B 1 6 ? -1.438 -13.25 32.656 1 42.34 6 ARG B O 1
ATOM 2478 N N . MET B 1 7 ? -2.932 -14.664 31.812 1 40.81 7 MET B N 1
ATOM 2479 C CA . MET B 1 7 ? -2.756 -14.227 30.422 1 40.81 7 MET B CA 1
ATOM 2480 C C . MET B 1 7 ? -3.232 -12.789 30.234 1 40.81 7 MET B C 1
ATOM 2482 O O . MET B 1 7 ? -2.602 -12.008 29.531 1 40.81 7 MET B O 1
ATOM 2486 N N . SER B 1 8 ? -4.289 -12.547 30.844 1 44.41 8 SER B N 1
ATOM 2487 C CA . SER B 1 8 ? -4.848 -11.203 30.812 1 44.41 8 SER B CA 1
ATOM 2488 C C . SER B 1 8 ? -3.902 -10.195 31.469 1 44.41 8 SER B C 1
ATOM 2490 O O . SER B 1 8 ? -3.768 -9.062 31 1 44.41 8 SER B O 1
ATOM 2492 N N . SER B 1 9 ? -3.311 -10.695 32.5 1 48.28 9 SER B N 1
ATOM 2493 C CA . SER B 1 9 ? -2.42 -9.789 33.219 1 48.28 9 SER B CA 1
ATOM 2494 C C . SER B 1 9 ? -1.158 -9.5 32.406 1 48.28 9 SER B C 1
ATOM 2496 O O . SER B 1 9 ? -0.678 -8.367 32.375 1 48.28 9 SER B O 1
ATOM 2498 N N . ILE B 1 10 ? -0.676 -10.477 31.703 1 45.66 10 ILE B N 1
ATOM 2499 C CA . ILE B 1 10 ? 0.572 -10.367 30.953 1 45.66 10 ILE B CA 1
ATOM 2500 C C . ILE B 1 10 ? 0.345 -9.531 29.688 1 45.66 10 ILE B C 1
ATOM 2502 O O . ILE B 1 10 ? 1.125 -8.625 29.391 1 45.66 10 ILE B O 1
ATOM 2506 N N . VAL B 1 11 ? -0.628 -9.93 29.031 1 50.62 11 VAL B N 1
ATOM 2507 C CA . VAL B 1 11 ? -1.006 -9.125 27.875 1 50.62 11 VAL B CA 1
ATOM 2508 C C . VAL B 1 11 ? -1.225 -7.676 28.312 1 50.62 11 VAL B C 1
ATOM 2510 O O . VAL B 1 11 ? -0.807 -6.742 27.609 1 50.62 11 VAL B O 1
ATOM 2513 N N . GLY B 1 12 ? -1.8 -7.656 29.438 1 50.44 12 GLY B N 1
ATOM 2514 C CA . GLY B 1 12 ? -2.008 -6.316 29.969 1 50.44 12 GLY B CA 1
ATOM 2515 C C . GLY B 1 12 ? -0.713 -5.598 30.297 1 50.44 12 GLY B C 1
ATOM 2516 O O . GLY B 1 12 ? -0.53 -4.434 29.938 1 50.44 12 GLY B O 1
ATOM 2517 N N . THR B 1 13 ? 0.2 -6.359 30.969 1 53.66 13 THR B N 1
ATOM 2518 C CA . THR B 1 13 ? 1.479 -5.762 31.344 1 53.66 13 THR B CA 1
ATOM 2519 C C . THR B 1 13 ? 2.301 -5.43 30.094 1 53.66 13 THR B C 1
ATOM 2521 O O . THR B 1 13 ? 2.922 -4.367 30.031 1 53.66 13 THR B O 1
ATOM 2524 N N . PHE B 1 14 ? 2.281 -6.352 29.219 1 57.94 14 PHE B N 1
ATOM 2525 C CA . PHE B 1 14 ? 3.029 -6.172 27.984 1 57.94 14 PHE B CA 1
ATOM 2526 C C . PHE B 1 14 ? 2.463 -5.012 27.172 1 57.94 14 PHE B C 1
ATOM 2528 O O . PHE B 1 14 ? 3.217 -4.191 26.641 1 57.94 14 PHE B O 1
ATOM 2535 N N . ALA B 1 15 ? 1.288 -4.977 27.172 1 59.91 15 ALA B N 1
ATOM 2536 C CA . ALA B 1 15 ? 0.651 -3.846 26.5 1 59.91 15 ALA B CA 1
ATOM 2537 C C . ALA B 1 15 ? 1.016 -2.527 27.172 1 59.91 15 ALA B C 1
ATOM 2539 O O . ALA B 1 15 ? 1.284 -1.529 26.5 1 59.91 15 ALA B O 1
ATOM 2540 N N . VAL B 1 16 ? 1.06 -2.666 28.469 1 57.34 16 VAL B N 1
ATOM 2541 C CA . VAL B 1 16 ? 1.432 -1.478 29.234 1 57.34 16 VAL B CA 1
ATOM 2542 C C . VAL B 1 16 ? 2.887 -1.116 28.938 1 57.34 16 VAL B C 1
ATOM 2544 O O . VAL B 1 16 ? 3.217 0.057 28.75 1 57.34 16 VAL B O 1
ATOM 2547 N N . PHE B 1 17 ? 3.713 -2.162 28.875 1 63.34 17 PHE B N 1
ATOM 2548 C CA . PHE B 1 17 ? 5.125 -1.924 28.594 1 63.34 17 PHE B CA 1
ATOM 2549 C C . PHE B 1 17 ? 5.309 -1.312 27.203 1 63.34 17 PHE B C 1
ATOM 2551 O O . PHE B 1 17 ? 6.023 -0.319 27.047 1 63.34 17 PHE B O 1
ATOM 2558 N N . LEU B 1 18 ? 4.637 -1.854 26.266 1 67.38 18 LEU B N 1
ATOM 2559 C CA . LEU B 1 18 ? 4.781 -1.344 24.906 1 67.38 18 LEU B CA 1
ATOM 2560 C C . LEU B 1 18 ? 4.203 0.062 24.781 1 67.38 18 LEU B C 1
ATOM 2562 O O . LEU B 1 18 ? 4.754 0.91 24.078 1 67.38 18 LEU B O 1
ATOM 2566 N N . GLY B 1 19 ? 3.184 0.25 25.547 1 62.38 19 GLY B N 1
ATOM 2567 C CA . GLY B 1 19 ? 2.611 1.586 25.609 1 62.38 19 GLY B CA 1
ATOM 2568 C C . GLY B 1 19 ? 3.531 2.604 26.25 1 62.38 19 GLY B C 1
ATOM 2569 O O . GLY B 1 19 ? 3.693 3.713 25.75 1 62.38 19 GLY B O 1
ATOM 2570 N N . ALA B 1 20 ? 4.098 2.174 27.312 1 63.12 20 ALA B N 1
ATOM 2571 C CA . ALA B 1 20 ? 5.039 3.039 28.016 1 63.12 20 ALA B CA 1
ATOM 2572 C C . ALA B 1 20 ? 6.27 3.322 27.156 1 63.12 20 ALA B C 1
ATOM 2574 O O . ALA B 1 20 ? 6.742 4.461 27.094 1 63.12 20 ALA B O 1
ATOM 2575 N N . LEU B 1 21 ? 6.703 2.363 26.547 1 68.44 21 LEU B N 1
ATOM 2576 C CA . LEU B 1 21 ? 7.863 2.527 25.672 1 68.44 21 LEU B CA 1
ATOM 2577 C C . LEU B 1 21 ? 7.551 3.494 24.531 1 68.44 21 LEU B C 1
ATOM 2579 O O . LEU B 1 21 ? 8.359 4.375 24.219 1 68.44 21 LEU B O 1
ATOM 2583 N N . ASN B 1 22 ? 6.426 3.363 24.062 1 69 22 ASN B N 1
ATOM 2584 C CA . ASN B 1 22 ? 5.98 4.246 22.984 1 69 22 ASN B CA 1
ATOM 2585 C C . ASN B 1 22 ? 5.902 5.699 23.453 1 69 22 ASN B C 1
ATOM 2587 O O . ASN B 1 22 ? 6.293 6.609 22.719 1 69 22 ASN B O 1
ATOM 2591 N N . TYR B 1 23 ? 5.395 5.844 24.609 1 66.06 23 TYR B N 1
ATOM 2592 C CA . TYR B 1 23 ? 5.246 7.184 25.172 1 66.06 23 TYR B CA 1
ATOM 2593 C C . TYR B 1 23 ? 6.605 7.797 25.484 1 66.06 23 TYR B C 1
ATOM 2595 O O . TYR B 1 23 ? 6.844 8.969 25.203 1 66.06 23 TYR B O 1
ATOM 2603 N N . TRP B 1 24 ? 7.438 7.008 25.953 1 69.75 24 TRP B N 1
ATOM 2604 C CA . TRP B 1 24 ? 8.734 7.512 26.391 1 69.75 24 TRP B CA 1
ATOM 2605 C C . TRP B 1 24 ? 9.609 7.879 25.188 1 69.75 24 TRP B C 1
ATOM 2607 O O . TRP B 1 24 ? 10.414 8.812 25.266 1 69.75 24 TRP B O 1
ATOM 2617 N N . ILE B 1 25 ? 9.289 7.309 24.141 1 77.19 25 ILE B N 1
ATOM 2618 C CA . ILE B 1 25 ? 10.164 7.535 23 1 77.19 25 ILE B CA 1
ATOM 2619 C C . ILE B 1 25 ? 9.539 8.562 22.062 1 77.19 25 ILE B C 1
ATOM 2621 O O . ILE B 1 25 ? 10.195 9.062 21.141 1 77.19 25 ILE B O 1
ATOM 2625 N N . ALA B 1 26 ? 8.367 9.016 22.453 1 79.44 26 ALA B N 1
ATOM 2626 C CA . ALA B 1 26 ? 7.695 9.992 21.594 1 79.44 26 ALA B CA 1
ATOM 2627 C C . ALA B 1 26 ? 8.406 11.344 21.641 1 79.44 26 ALA B C 1
ATOM 2629 O O . ALA B 1 26 ? 8.719 11.844 22.734 1 79.44 26 ALA B O 1
ATOM 2630 N N . PRO B 1 27 ? 8.688 11.836 20.531 1 84.44 27 PRO B N 1
ATOM 2631 C CA . PRO B 1 27 ? 9.289 13.172 20.531 1 84.44 27 PRO B CA 1
ATOM 2632 C C . PRO B 1 27 ? 8.312 14.258 20.969 1 84.44 27 PRO B C 1
ATOM 2634 O O . PRO B 1 27 ? 7.094 14.078 20.859 1 84.44 27 PRO B O 1
ATOM 2637 N N . THR B 1 28 ? 8.852 15.32 21.547 1 91.69 28 THR B N 1
ATOM 2638 C CA . THR B 1 28 ? 8.047 16.5 21.828 1 91.69 28 THR B CA 1
ATOM 2639 C C . THR B 1 28 ? 7.98 17.406 20.594 1 91.69 28 THR B C 1
ATOM 2641 O O . THR B 1 28 ? 9.016 17.859 20.094 1 91.69 28 THR B O 1
ATOM 2644 N N . CYS B 1 29 ? 6.77 17.672 20.062 1 94.62 29 CYS B N 1
ATOM 2645 C CA . CYS B 1 29 ? 6.57 18.469 18.859 1 94.62 29 CYS B CA 1
ATOM 2646 C C . CYS B 1 29 ? 6.07 19.859 19.203 1 94.62 29 CYS B C 1
ATOM 2648 O O . CYS B 1 29 ? 5.387 20.047 20.219 1 94.62 29 CYS B O 1
ATOM 2650 N N . LYS B 1 30 ? 6.434 20.781 18.406 1 96.88 30 LYS B N 1
ATOM 2651 C CA . LYS B 1 30 ? 5.984 22.156 18.594 1 96.88 30 LYS B CA 1
ATOM 2652 C C . LYS B 1 30 ? 4.469 22.266 18.453 1 96.88 30 LYS B C 1
ATOM 2654 O O . LYS B 1 30 ? 3.879 21.672 17.547 1 96.88 30 LYS B O 1
ATOM 2659 N N . VAL B 1 31 ? 3.852 22.969 19.344 1 96.75 31 VAL B N 1
ATOM 2660 C CA . VAL B 1 31 ? 2.414 23.203 19.281 1 96.75 31 VAL B CA 1
ATOM 2661 C C . VAL B 1 31 ? 2.148 24.625 18.781 1 96.75 31 VAL B C 1
ATOM 2663 O O . VAL B 1 31 ? 2.672 25.594 19.344 1 96.75 31 VAL B O 1
ATOM 2666 N N . HIS B 1 32 ? 1.361 24.766 17.766 1 97.12 32 HIS B N 1
ATOM 2667 C CA . HIS B 1 32 ? 1.04 26.078 17.188 1 97.12 32 HIS B CA 1
ATOM 2668 C C . HIS B 1 32 ? -0.354 26.531 17.609 1 97.12 32 HIS B C 1
ATOM 2670 O O . HIS B 1 32 ? -1.3 25.734 17.594 1 97.12 32 HIS B O 1
ATOM 2676 N N . SER B 1 33 ? -0.5 27.703 18 1 94.31 33 SER B N 1
ATOM 2677 C CA . SER B 1 33 ? -1.786 28.266 18.391 1 94.31 33 SER B CA 1
ATOM 2678 C C . SER B 1 33 ? -2.379 29.141 17.281 1 94.31 33 SER B C 1
ATOM 2680 O O . SER B 1 33 ? -3.531 29.562 17.375 1 94.31 33 SER B O 1
ATOM 2682 N N . SER B 1 34 ? -1.586 29.391 16.328 1 94.94 34 SER B N 1
ATOM 2683 C CA . SER B 1 34 ? -1.997 30.125 15.148 1 94.94 34 SER B CA 1
ATOM 2684 C C . SER B 1 34 ? -1.216 29.688 13.922 1 94.94 34 SER B C 1
ATOM 2686 O O . SER B 1 34 ? -0.243 28.938 14.031 1 94.94 34 SER B O 1
ATOM 2688 N N . GLY B 1 35 ? -1.605 30.141 12.773 1 96.56 35 GLY B N 1
ATOM 2689 C CA . GLY B 1 35 ? -0.936 29.781 11.539 1 96.56 35 GLY B CA 1
ATOM 2690 C C . GLY B 1 35 ? -1.881 29.234 10.484 1 96.56 35 GLY B C 1
ATOM 2691 O O . GLY B 1 35 ? -3.084 29.109 10.727 1 96.56 35 GLY B O 1
ATOM 2692 N N . GLY B 1 36 ? -1.307 28.984 9.352 1 97.69 36 GLY B N 1
ATOM 2693 C CA . GLY B 1 36 ? -2.072 28.484 8.227 1 97.69 36 GLY B CA 1
ATOM 2694 C C . GLY B 1 36 ? -2.102 26.969 8.164 1 97.69 36 GLY B C 1
ATOM 2695 O O . GLY B 1 36 ? -1.1 26.312 8.453 1 97.69 36 GLY B O 1
ATOM 2696 N N . ILE B 1 37 ? -3.295 26.406 7.84 1 98.38 37 ILE B N 1
ATOM 2697 C CA . ILE B 1 37 ? -3.5 24.969 7.672 1 98.38 37 ILE B CA 1
ATOM 2698 C C . ILE B 1 37 ? -4.191 24.703 6.336 1 98.38 37 ILE B C 1
ATOM 2700 O O . ILE B 1 37 ? -5.168 25.359 5.992 1 98.38 37 ILE B O 1
ATOM 2704 N N . LEU B 1 38 ? -3.637 23.812 5.582 1 98.69 38 LEU B N 1
ATOM 2705 C CA . LEU B 1 38 ? -4.328 23.328 4.387 1 98.69 38 LEU B CA 1
ATOM 2706 C C . LEU B 1 38 ? -4.98 21.984 4.633 1 98.69 38 LEU B C 1
ATOM 2708 O O . LEU B 1 38 ? -4.332 21.062 5.137 1 98.69 38 LEU B O 1
ATOM 2712 N N . ILE B 1 39 ? -6.215 21.875 4.34 1 98.56 39 ILE B N 1
ATOM 2713 C CA . ILE B 1 39 ? -6.938 20.609 4.328 1 98.56 39 ILE B CA 1
ATOM 2714 C C . ILE B 1 39 ? -7.418 20.297 2.912 1 98.56 39 ILE B C 1
ATOM 2716 O O . ILE B 1 39 ? -8.234 21.047 2.355 1 98.56 39 ILE B O 1
ATOM 2720 N N . THR B 1 40 ? -6.883 19.281 2.342 1 98.06 40 THR B N 1
ATOM 2721 C CA . THR B 1 40 ? -7.395 18.875 1.038 1 98.06 40 THR B CA 1
ATOM 2722 C C . THR B 1 40 ? -8.68 18.062 1.189 1 98.06 40 THR B C 1
ATOM 2724 O O . THR B 1 40 ? -8.898 17.422 2.223 1 98.06 40 THR B O 1
ATOM 2727 N N . GLY B 1 41 ? -9.516 18.078 0.13 1 94.56 41 GLY B N 1
ATOM 2728 C CA . GLY B 1 41 ? -10.773 17.344 0.217 1 94.56 41 GLY B CA 1
ATOM 2729 C C . GLY B 1 41 ? -11.711 17.906 1.278 1 94.56 41 GLY B C 1
ATOM 2730 O O . GLY B 1 41 ? -12.258 17.141 2.082 1 94.56 41 GLY B O 1
ATOM 2731 N N . ALA B 1 42 ? -11.875 19.203 1.311 1 93.75 42 ALA B N 1
ATOM 2732 C CA . ALA B 1 42 ? -12.562 19.859 2.422 1 93.75 42 ALA B CA 1
ATOM 2733 C C . ALA B 1 42 ? -13.977 20.281 2.02 1 93.75 42 ALA B C 1
ATOM 2735 O O . ALA B 1 42 ? -14.586 21.125 2.676 1 93.75 42 ALA B O 1
ATOM 2736 N N . SER B 1 43 ? -14.5 19.719 0.947 1 87.44 43 SER B N 1
ATOM 2737 C CA . SER B 1 43 ? -15.82 20.141 0.468 1 87.44 43 SER B CA 1
ATOM 2738 C C . SER B 1 43 ? -16.938 19.422 1.227 1 87.44 43 SER B C 1
ATOM 2740 O O . SER B 1 43 ? -18.078 19.859 1.198 1 87.44 43 SER B O 1
ATOM 2742 N N . SER B 1 44 ? -16.609 18.312 1.854 1 83.56 44 SER B N 1
ATOM 2743 C CA . SER B 1 44 ? -17.641 17.547 2.564 1 83.56 44 SER B CA 1
ATOM 2744 C C . SER B 1 44 ? -17 16.609 3.586 1 83.56 44 SER B C 1
ATOM 2746 O O . SER B 1 44 ? -15.781 16.578 3.744 1 83.56 44 SER B O 1
ATOM 2748 N N . GLY B 1 45 ? -17.828 16.062 4.402 1 89.12 45 GLY B N 1
ATOM 2749 C CA . GLY B 1 45 ? -17.438 14.961 5.266 1 89.12 45 GLY B CA 1
ATOM 2750 C C . GLY B 1 45 ? -16.391 15.344 6.293 1 89.12 45 GLY B C 1
ATOM 2751 O O . GLY B 1 45 ? -16.547 16.328 7.008 1 89.12 45 GLY B O 1
ATOM 2752 N N . ILE B 1 46 ? -15.383 14.523 6.367 1 91.56 46 ILE B N 1
ATOM 2753 C CA . ILE B 1 46 ? -14.32 14.656 7.355 1 91.56 46 ILE B CA 1
ATOM 2754 C C . ILE B 1 46 ? -13.57 15.969 7.137 1 91.56 46 ILE B C 1
ATOM 2756 O O . ILE B 1 46 ? -13.32 16.719 8.086 1 91.56 46 ILE B O 1
ATOM 2760 N N . GLY B 1 47 ? -13.273 16.281 5.891 1 94.06 47 GLY B N 1
ATOM 2761 C CA . GLY B 1 47 ? -12.516 17.484 5.566 1 94.06 47 GLY B CA 1
ATOM 2762 C C . GLY B 1 47 ? -13.227 18.766 5.965 1 94.06 47 GLY B C 1
ATOM 2763 O O . GLY B 1 47 ? -12.609 19.672 6.543 1 94.06 47 GLY B O 1
ATOM 2764 N N . LEU B 1 48 ? -14.469 18.812 5.68 1 92.31 48 LEU B N 1
ATOM 2765 C CA . LEU B 1 48 ? -15.242 20 6.012 1 92.31 48 LEU B CA 1
ATOM 2766 C C . LEU B 1 48 ? -15.383 20.156 7.523 1 92.31 48 LEU B C 1
ATOM 2768 O O . LEU B 1 48 ? -15.234 21.25 8.062 1 92.31 48 LEU B O 1
ATOM 2772 N N . ASP B 1 49 ? -15.68 19.109 8.172 1 93.56 49 ASP B N 1
ATOM 2773 C CA . ASP B 1 49 ? -15.836 19.125 9.617 1 93.56 49 ASP B CA 1
ATOM 2774 C C . ASP B 1 49 ? -14.555 19.578 10.305 1 93.56 49 ASP B C 1
ATOM 2776 O O . ASP B 1 49 ? -14.594 20.406 11.227 1 93.56 49 ASP B O 1
ATOM 2780 N N . ALA B 1 50 ? -13.453 19.109 9.852 1 95.62 50 ALA B N 1
ATOM 2781 C CA . ALA B 1 50 ? -12.156 19.5 10.398 1 95.62 50 ALA B CA 1
ATOM 2782 C C . ALA B 1 50 ? -11.859 20.969 10.102 1 95.62 50 ALA B C 1
ATOM 2784 O O . ALA B 1 50 ? -11.328 21.688 10.945 1 95.62 50 ALA B O 1
ATOM 2785 N N . THR B 1 51 ? -12.211 21.344 8.914 1 95.56 51 THR B N 1
ATOM 2786 C CA . THR B 1 51 ? -12.016 22.734 8.508 1 95.56 51 THR B CA 1
ATOM 2787 C C . THR B 1 51 ? -12.734 23.688 9.453 1 95.56 51 THR B C 1
ATOM 2789 O O . THR B 1 51 ? -12.141 24.656 9.938 1 95.56 51 THR B O 1
ATOM 2792 N N . LEU B 1 52 ? -13.938 23.391 9.75 1 92.44 52 LEU B N 1
ATOM 2793 C CA . LEU B 1 52 ? -14.758 24.25 10.594 1 92.44 52 LEU B CA 1
ATOM 2794 C C . LEU B 1 52 ? -14.234 24.25 12.031 1 92.44 52 LEU B C 1
ATOM 2796 O O . LEU B 1 52 ? -14.148 25.312 12.656 1 92.44 52 LEU B O 1
ATOM 2800 N N . ALA B 1 53 ? -13.867 23.125 12.531 1 93.69 53 ALA B N 1
ATOM 2801 C CA . ALA B 1 53 ? -13.359 23.016 13.898 1 93.69 53 ALA B CA 1
ATOM 2802 C C . ALA B 1 53 ? -12.07 23.797 14.078 1 93.69 53 ALA B C 1
ATOM 2804 O O . ALA B 1 53 ? -11.891 24.5 15.07 1 93.69 53 ALA B O 1
ATOM 2805 N N . LEU B 1 54 ? -11.172 23.734 13.125 1 95.06 54 LEU B N 1
ATOM 2806 C CA . LEU B 1 54 ? -9.883 24.406 13.203 1 95.06 54 LEU B CA 1
ATOM 2807 C C . LEU B 1 54 ? -10.039 25.906 13.023 1 95.06 54 LEU B C 1
ATOM 2809 O O . LEU B 1 54 ? -9.32 26.688 13.648 1 95.06 54 LEU B O 1
ATOM 2813 N N . ALA B 1 55 ? -10.977 26.266 12.172 1 93.44 55 ALA B N 1
ATOM 2814 C CA . ALA B 1 55 ? -11.273 27.688 12.008 1 93.44 55 ALA B CA 1
ATOM 2815 C C . ALA B 1 55 ? -11.812 28.297 13.297 1 93.44 55 ALA B C 1
ATOM 2817 O O . ALA B 1 55 ? -11.469 29.422 13.656 1 93.44 55 ALA B O 1
ATOM 2818 N N . GLU B 1 56 ? -12.625 27.578 13.961 1 91.62 56 GLU B N 1
ATOM 2819 C CA . GLU B 1 56 ? -13.203 28.031 15.219 1 91.62 56 GLU B CA 1
ATOM 2820 C C . GLU B 1 56 ? -12.117 28.219 16.281 1 91.62 56 GLU B C 1
ATOM 2822 O O . GLU B 1 56 ? -12.25 29.078 17.156 1 91.62 56 GLU B O 1
ATOM 2827 N N . LEU B 1 57 ? -11.055 27.516 16.156 1 93.06 57 LEU B N 1
ATOM 2828 C CA . LEU B 1 57 ? -9.953 27.594 17.125 1 93.06 57 LEU B CA 1
ATOM 2829 C C . LEU B 1 57 ? -9.031 28.75 16.781 1 93.06 57 LEU B C 1
ATOM 2831 O O . LEU B 1 57 ? -8.094 29.047 17.531 1 93.06 57 LEU B O 1
ATOM 2835 N N . GLY B 1 58 ? -9.25 29.406 15.586 1 91.12 58 GLY B N 1
ATOM 2836 C CA . GLY B 1 58 ? -8.531 30.625 15.281 1 91.12 58 GLY B CA 1
ATOM 2837 C C . GLY B 1 58 ? -7.453 30.438 14.227 1 91.12 58 GLY B C 1
ATOM 2838 O O . GLY B 1 58 ? -6.719 31.375 13.906 1 91.12 58 GLY B O 1
ATOM 2839 N N . PHE B 1 59 ? -7.336 29.25 13.672 1 95.06 59 PHE B N 1
ATOM 2840 C CA . PHE B 1 59 ? -6.352 29.016 12.617 1 95.06 59 PHE B CA 1
ATOM 2841 C C . PHE B 1 59 ? -6.832 29.594 11.289 1 95.06 59 PHE B C 1
ATOM 2843 O O . PHE B 1 59 ? -8.039 29.719 11.062 1 95.06 59 PHE B O 1
ATOM 2850 N N . ARG B 1 60 ? -5.914 30.047 10.492 1 95 60 ARG B N 1
ATOM 2851 C CA . ARG B 1 60 ? -6.207 30.344 9.094 1 95 60 ARG B CA 1
ATOM 2852 C C . ARG B 1 60 ? -6.293 29.062 8.258 1 95 60 ARG B C 1
ATOM 2854 O O . ARG B 1 60 ? -5.273 28.547 7.809 1 95 60 ARG B O 1
ATOM 2861 N N . VAL B 1 61 ? -7.52 28.609 7.992 1 96.75 61 VAL B N 1
ATOM 2862 C CA . VAL B 1 61 ? -7.691 27.312 7.367 1 96.75 61 VAL B CA 1
ATOM 2863 C C . VAL B 1 61 ? -7.992 27.484 5.879 1 96.75 61 VAL B C 1
ATOM 2865 O O . VAL B 1 61 ? -8.938 28.188 5.512 1 96.75 61 VAL B O 1
ATOM 2868 N N . TYR B 1 62 ? -7.16 26.922 5.105 1 97.31 62 TYR B N 1
ATOM 2869 C CA . TYR B 1 62 ? -7.391 26.828 3.67 1 97.31 62 TYR B CA 1
ATOM 2870 C C . TYR B 1 62 ? -8.078 25.531 3.311 1 97.31 62 TYR B C 1
ATOM 2872 O O . TYR B 1 62 ? -7.488 24.453 3.436 1 97.31 62 TYR B O 1
ATOM 2880 N N . ALA B 1 63 ? -9.32 25.641 2.85 1 97.12 63 ALA B N 1
ATOM 2881 C CA . ALA B 1 63 ? -10.125 24.484 2.475 1 97.12 63 ALA B CA 1
ATOM 2882 C C . ALA B 1 63 ? -9.938 24.141 0.997 1 97.12 63 ALA B C 1
ATOM 2884 O O . ALA B 1 63 ? -10.398 24.875 0.124 1 97.12 63 ALA B O 1
ATOM 2885 N N . GLY B 1 64 ? -9.289 23.031 0.727 1 97 64 GLY B N 1
ATOM 2886 C CA . GLY B 1 64 ? -9.125 22.609 -0.652 1 97 64 GLY B CA 1
ATOM 2887 C C . GLY B 1 64 ? -10.414 22.109 -1.28 1 97 64 GLY B C 1
ATOM 2888 O O . GLY B 1 64 ? -11.031 21.172 -0.786 1 97 64 GLY B O 1
ATOM 2889 N N . VAL B 1 65 ? -10.797 22.75 -2.359 1 94.44 65 VAL B N 1
ATOM 2890 C CA . VAL B 1 65 ? -12.023 22.406 -3.07 1 94.44 65 VAL B CA 1
ATOM 2891 C C . VAL B 1 65 ? -11.75 22.312 -4.57 1 94.44 65 VAL B C 1
ATOM 2893 O O . VAL B 1 65 ? -10.68 22.719 -5.031 1 94.44 65 VAL B O 1
ATOM 2896 N N . ARG B 1 66 ? -12.734 21.75 -5.328 1 90.94 66 ARG B N 1
ATOM 2897 C CA . ARG B 1 66 ? -12.508 21.578 -6.762 1 90.94 66 ARG B CA 1
ATOM 2898 C C . ARG B 1 66 ? -13.523 22.359 -7.578 1 90.94 66 ARG B C 1
ATOM 2900 O O . ARG B 1 66 ? -13.398 22.469 -8.797 1 90.94 66 ARG B O 1
ATOM 2907 N N . SER B 1 67 ? -14.547 22.859 -6.816 1 91.31 67 SER B N 1
ATOM 2908 C CA . SER B 1 67 ? -15.602 23.547 -7.547 1 91.31 67 SER B CA 1
ATOM 2909 C C . SER B 1 67 ? -15.992 24.844 -6.844 1 91.31 67 SER B C 1
ATOM 2911 O O . SER B 1 67 ? -15.758 25 -5.645 1 91.31 67 SER B O 1
ATOM 2913 N N . GLU B 1 68 ? -16.547 25.641 -7.703 1 92.25 68 GLU B N 1
ATOM 2914 C CA . GLU B 1 68 ? -17.016 26.906 -7.148 1 92.25 68 GLU B CA 1
ATOM 2915 C C . GLU B 1 68 ? -18.188 26.688 -6.18 1 92.25 68 GLU B C 1
ATOM 2917 O O . GLU B 1 68 ? -18.328 27.422 -5.199 1 92.25 68 GLU B O 1
ATOM 2922 N N . GLN B 1 69 ? -18.953 25.719 -6.465 1 91.44 69 GLN B N 1
ATOM 2923 C CA . GLN B 1 69 ? -20.047 25.375 -5.574 1 91.44 69 GLN B CA 1
ATOM 2924 C C . GLN B 1 69 ? -19.547 24.984 -4.191 1 91.44 69 GLN B C 1
ATOM 2926 O O . GLN B 1 69 ? -20.078 25.453 -3.176 1 91.44 69 GLN B O 1
ATOM 2931 N N . ASP B 1 70 ? -18.516 24.234 -4.191 1 90.81 70 ASP B N 1
ATOM 2932 C CA . ASP B 1 70 ? -17.922 23.828 -2.924 1 90.81 70 ASP B CA 1
ATOM 2933 C C . ASP B 1 70 ? -17.25 25 -2.219 1 90.81 70 ASP B C 1
ATOM 2935 O O . ASP B 1 70 ? -17.297 25.094 -0.99 1 90.81 70 ASP B O 1
ATOM 2939 N N . ALA B 1 71 ? -16.688 25.891 -3.002 1 91.75 71 ALA B N 1
ATOM 2940 C CA . ALA B 1 71 ? -16.031 27.078 -2.434 1 91.75 71 ALA B CA 1
ATOM 2941 C C . ALA B 1 71 ? -17.047 27.969 -1.722 1 91.75 71 ALA B C 1
ATOM 2943 O O . ALA B 1 71 ? -16.797 28.469 -0.627 1 91.75 71 ALA B O 1
ATOM 2944 N N . ALA B 1 72 ? -18.156 28.094 -2.338 1 88.75 72 ALA B N 1
ATOM 2945 C CA . ALA B 1 72 ? -19.219 28.922 -1.77 1 88.75 72 ALA B CA 1
ATOM 2946 C C . ALA B 1 72 ? -19.734 28.328 -0.464 1 88.75 72 ALA B C 1
ATOM 2948 O O . ALA B 1 72 ? -20.031 29.047 0.487 1 88.75 72 ALA B O 1
ATOM 2949 N N . LYS B 1 73 ? -19.844 27.062 -0.471 1 86.75 73 LYS B N 1
ATOM 2950 C CA . LYS B 1 73 ? -20.281 26.375 0.732 1 86.75 73 LYS B CA 1
ATOM 2951 C C . LYS B 1 73 ? -19.328 26.609 1.892 1 86.75 73 LYS B C 1
ATOM 2953 O O . LYS B 1 73 ? -19.75 26.828 3.025 1 86.75 73 LYS B O 1
ATOM 2958 N N . VAL B 1 74 ? -18.094 26.547 1.579 1 88.38 74 VAL B N 1
ATOM 2959 C CA . VAL B 1 74 ? -17.062 26.734 2.59 1 88.38 74 VAL B CA 1
ATOM 2960 C C . VAL B 1 74 ? -17.109 28.172 3.117 1 88.38 74 VAL B C 1
ATOM 2962 O O . VAL B 1 74 ? -17.031 28.391 4.328 1 88.38 74 VAL B O 1
ATOM 2965 N N . ARG B 1 75 ? -17.25 29.078 2.248 1 85.44 75 ARG B N 1
ATOM 2966 C CA . ARG B 1 75 ? -17.297 30.484 2.625 1 85.44 75 ARG B CA 1
ATOM 2967 C C . ARG B 1 75 ? -18.5 30.781 3.531 1 85.44 75 ARG B C 1
ATOM 2969 O O . ARG B 1 75 ? -18.406 31.609 4.434 1 85.44 75 ARG B O 1
ATOM 2976 N N . GLY B 1 76 ? -19.531 30.062 3.188 1 80.25 76 GLY B N 1
ATOM 2977 C CA . GLY B 1 76 ? -20.766 30.297 3.914 1 80.25 76 GLY B CA 1
ATOM 2978 C C . GLY B 1 76 ? -20.781 29.641 5.277 1 80.25 76 GLY B C 1
ATOM 2979 O O . GLY B 1 76 ? -21.703 29.875 6.074 1 80.25 76 GLY B O 1
ATOM 2980 N N . SER B 1 77 ? -20 28.641 5.48 1 74.19 77 SER B N 1
ATOM 2981 C CA . SER B 1 77 ? -20.047 27.844 6.711 1 74.19 77 SER B CA 1
ATOM 2982 C C . SER B 1 77 ? -19.594 28.672 7.91 1 74.19 77 SER B C 1
ATOM 2984 O O . SER B 1 77 ? -19.781 28.266 9.062 1 74.19 77 SER B O 1
ATOM 2986 N N . GLY B 1 78 ? -19.344 29.969 7.945 1 62.56 78 GLY B N 1
ATOM 2987 C CA . GLY B 1 78 ? -19.328 30.906 9.047 1 62.56 78 GLY B CA 1
ATOM 2988 C C . GLY B 1 78 ? -18.031 30.891 9.836 1 62.56 78 GLY B C 1
ATOM 2989 O O . GLY B 1 78 ? -17.109 30.141 9.5 1 62.56 78 GLY B O 1
ATOM 2990 N N . GLY B 1 79 ? -17.562 31.922 10.711 1 58.09 79 GLY B N 1
ATOM 2991 C CA . GLY B 1 79 ? -16.625 32.188 11.789 1 58.09 79 GLY B CA 1
ATOM 2992 C C . GLY B 1 79 ? -15.867 33.5 11.609 1 58.09 79 GLY B C 1
ATOM 2993 O O . GLY B 1 79 ? -15.961 34.125 10.562 1 58.09 79 GLY B O 1
ATOM 2994 N N . SER B 1 80 ? -15.367 34.031 12.609 1 55.16 80 SER B N 1
ATOM 2995 C CA . SER B 1 80 ? -14.68 35.344 12.641 1 55.16 80 SER B CA 1
ATOM 2996 C C . SER B 1 80 ? -13.578 35.406 11.586 1 55.16 80 SER B C 1
ATOM 2998 O O . SER B 1 80 ? -13.469 36.375 10.859 1 55.16 80 SER B O 1
ATOM 3000 N N . LEU B 1 81 ? -12.742 34.344 11.422 1 62.69 81 LEU B N 1
ATOM 3001 C CA . LEU B 1 81 ? -11.719 34.281 10.383 1 62.69 81 LEU B CA 1
ATOM 3002 C C . LEU B 1 81 ? -12.109 33.312 9.289 1 62.69 81 LEU B C 1
ATOM 3004 O O . LEU B 1 81 ? -11.477 33.25 8.227 1 62.69 81 LEU B O 1
ATOM 3008 N N . GLY B 1 82 ? -13.211 32.812 9.305 1 75.25 82 GLY B N 1
ATOM 3009 C CA . GLY B 1 82 ? -13.805 31.734 8.508 1 75.25 82 GLY B CA 1
ATOM 3010 C C . GLY B 1 82 ? -12.805 31.016 7.633 1 75.25 82 GLY B C 1
ATOM 3011 O O . GLY B 1 82 ? -11.719 31.531 7.359 1 75.25 82 GLY B O 1
ATOM 3012 N N . PRO B 1 83 ? -13.062 29.75 7.18 1 90.12 83 PRO B N 1
ATOM 3013 C CA . PRO B 1 83 ? -12.18 29 6.27 1 90.12 83 PRO B CA 1
ATOM 3014 C C . PRO B 1 83 ? -12.086 29.641 4.891 1 90.12 83 PRO B C 1
ATOM 3016 O O . PRO B 1 83 ? -12.992 30.359 4.473 1 90.12 83 PRO B O 1
ATOM 3019 N N . ARG B 1 84 ? -11 29.656 4.328 1 93.12 84 ARG B N 1
ATOM 3020 C CA . ARG B 1 84 ? -10.742 30.188 2.988 1 93.12 84 ARG B CA 1
ATOM 3021 C C . ARG B 1 84 ? -10.664 29.047 1.969 1 93.12 84 ARG B C 1
ATOM 3023 O O . ARG B 1 84 ? -9.773 28.203 2.037 1 93.12 84 ARG B O 1
ATOM 3030 N N . PRO B 1 85 ? -11.562 29.094 0.988 1 95.06 85 PRO B N 1
ATOM 3031 C CA . PRO B 1 85 ? -11.445 28.062 -0.042 1 95.06 85 PRO B CA 1
ATOM 3032 C C . PRO B 1 85 ? -10.227 28.25 -0.942 1 95.06 85 PRO B C 1
ATOM 3034 O O . PRO B 1 85 ? -9.875 29.391 -1.274 1 95.06 85 PRO B O 1
ATOM 3037 N N . VAL B 1 86 ? -9.586 27.234 -1.264 1 96.88 86 VAL B N 1
ATOM 3038 C CA . VAL B 1 86 ? -8.508 27.219 -2.248 1 96.88 86 VAL B CA 1
ATOM 3039 C C . VAL B 1 86 ? -8.758 26.094 -3.26 1 96.88 86 VAL B C 1
ATOM 3041 O O . VAL B 1 86 ? -9.07 24.969 -2.881 1 96.88 86 VAL B O 1
ATOM 3044 N N . PHE B 1 87 ? -8.695 26.484 -4.547 1 96.38 87 PHE B N 1
ATOM 3045 C CA . PHE B 1 87 ? -8.898 25.484 -5.594 1 96.38 87 PHE B CA 1
ATOM 3046 C C . PHE B 1 87 ? -7.664 24.594 -5.742 1 96.38 87 PHE B C 1
ATOM 3048 O O . PHE B 1 87 ? -6.582 25.078 -6.09 1 96.38 87 PHE B O 1
ATOM 3055 N N . ILE B 1 88 ? -7.891 23.297 -5.465 1 97.31 88 ILE B N 1
ATOM 3056 C CA . ILE B 1 88 ? -6.781 22.359 -5.551 1 97.31 88 ILE B CA 1
ATOM 3057 C C . ILE B 1 88 ? -7.305 20.984 -5.961 1 97.31 88 ILE B C 1
ATOM 3059 O O . ILE B 1 88 ? -8.203 20.438 -5.312 1 97.31 88 ILE B O 1
ATOM 3063 N N . ASP B 1 89 ? -6.902 20.531 -7.102 1 97.44 89 ASP B N 1
ATOM 3064 C CA . ASP B 1 89 ? -7.008 19.141 -7.504 1 97.44 89 ASP B CA 1
ATOM 3065 C C . ASP B 1 89 ? -5.695 18.391 -7.27 1 97.44 89 ASP B C 1
ATOM 3067 O O . ASP B 1 89 ? -4.727 18.594 -8 1 97.44 89 ASP B O 1
ATOM 3071 N N . VAL B 1 90 ? -5.703 17.484 -6.281 1 98 90 VAL B N 1
ATOM 3072 C CA . VAL B 1 90 ? -4.465 16.859 -5.828 1 98 90 VAL B CA 1
ATOM 3073 C C . VAL B 1 90 ? -3.861 16.016 -6.961 1 98 90 VAL B C 1
ATOM 3075 O O . VAL B 1 90 ? -2.701 15.609 -6.887 1 98 90 VAL B O 1
ATOM 3078 N N . THR B 1 91 ? -4.648 15.734 -8.062 1 97.06 91 THR B N 1
ATOM 3079 C CA . THR B 1 91 ? -4.148 14.961 -9.195 1 97.06 91 THR B CA 1
ATOM 3080 C C . THR B 1 91 ? -3.482 15.875 -10.219 1 97.06 91 THR B C 1
ATOM 3082 O O . THR B 1 91 ? -2.92 15.391 -11.211 1 97.06 91 THR B O 1
ATOM 3085 N N . ARG B 1 92 ? -3.564 17.203 -9.992 1 96.94 92 ARG B N 1
ATOM 3086 C CA . ARG B 1 92 ? -3.035 18.156 -10.953 1 96.94 92 ARG B CA 1
ATOM 3087 C C . ARG B 1 92 ? -1.908 18.984 -10.336 1 96.94 92 ARG B C 1
ATOM 3089 O O . ARG B 1 92 ? -2.146 19.797 -9.453 1 96.94 92 ARG B O 1
ATOM 3096 N N . GLU B 1 93 ? -0.756 18.828 -10.906 1 96.75 93 GLU B N 1
ATOM 3097 C CA . GLU B 1 93 ? 0.434 19.5 -10.375 1 96.75 93 GLU B CA 1
ATOM 3098 C C . GLU B 1 93 ? 0.283 21.016 -10.414 1 96.75 93 GLU B C 1
ATOM 3100 O O . GLU B 1 93 ? 0.692 21.703 -9.477 1 96.75 93 GLU B O 1
ATOM 3105 N N . ASP B 1 94 ? -0.244 21.5 -11.422 1 97.06 94 ASP B N 1
ATOM 3106 C CA . ASP B 1 94 ? -0.357 22.938 -11.602 1 97.06 94 ASP B CA 1
ATOM 3107 C C . ASP B 1 94 ? -1.259 23.562 -10.539 1 97.06 94 ASP B C 1
ATOM 3109 O O . ASP B 1 94 ? -0.931 24.609 -9.969 1 97.06 94 ASP B O 1
ATOM 3113 N N . THR B 1 95 ? -2.381 22.922 -10.195 1 97.75 95 THR B N 1
ATOM 3114 C CA . THR B 1 95 ? -3.303 23.453 -9.203 1 97.75 95 THR B CA 1
ATOM 3115 C C . THR B 1 95 ? -2.691 23.391 -7.805 1 97.75 95 THR B C 1
ATOM 3117 O O . THR B 1 95 ? -2.92 24.266 -6.98 1 97.75 95 THR B O 1
ATOM 3120 N N . VAL B 1 96 ? -1.883 22.375 -7.535 1 98.38 96 VAL B N 1
ATOM 3121 C CA . VAL B 1 96 ? -1.219 22.234 -6.242 1 98.38 96 VAL B CA 1
ATOM 3122 C C . VAL B 1 96 ? -0.19 23.344 -6.062 1 98.38 96 VAL B C 1
ATOM 3124 O O . VAL B 1 96 ? -0.127 23.969 -5 1 98.38 96 VAL B O 1
ATOM 3127 N N . GLU B 1 97 ? 0.547 23.594 -7.074 1 97.75 97 GLU B N 1
ATOM 3128 C CA . GLU B 1 97 ? 1.565 24.641 -7.004 1 97.75 97 GLU B CA 1
ATOM 3129 C C . GLU B 1 97 ? 0.931 26.016 -6.871 1 97.75 97 GLU B C 1
ATOM 3131 O O . GLU B 1 97 ? 1.436 26.875 -6.137 1 97.75 97 GLU B O 1
ATOM 3136 N N . GLN B 1 98 ? -0.101 26.234 -7.59 1 97.94 98 GLN B N 1
ATOM 3137 C CA . GLN B 1 98 ? -0.813 27.516 -7.488 1 97.94 98 GLN B CA 1
ATOM 3138 C C . GLN B 1 98 ? -1.36 27.719 -6.078 1 97.94 98 GLN B C 1
ATOM 3140 O O . GLN B 1 98 ? -1.293 28.828 -5.543 1 97.94 98 GLN B O 1
ATOM 3145 N N . ALA B 1 99 ? -1.921 26.672 -5.555 1 98.19 99 ALA B N 1
ATOM 3146 C CA . ALA B 1 99 ? -2.42 26.75 -4.184 1 98.19 99 ALA B CA 1
ATOM 3147 C C . ALA B 1 99 ? -1.292 27.078 -3.207 1 98.19 99 ALA B C 1
ATOM 3149 O O . ALA B 1 99 ? -1.459 27.922 -2.314 1 98.19 99 ALA B O 1
ATOM 3150 N N . ARG B 1 100 ? -0.163 26.406 -3.375 1 98.44 100 ARG B N 1
ATOM 3151 C CA . ARG B 1 100 ? 0.99 26.641 -2.512 1 98.44 100 ARG B CA 1
ATOM 3152 C C . ARG B 1 100 ? 1.421 28.094 -2.564 1 98.44 100 ARG B C 1
ATOM 3154 O O . ARG B 1 100 ? 1.644 28.719 -1.525 1 98.44 100 ARG B O 1
ATOM 3161 N N . LEU B 1 101 ? 1.511 28.625 -3.738 1 98 101 LEU B N 1
ATOM 3162 C CA . LEU B 1 101 ? 1.953 30 -3.928 1 98 101 LEU B CA 1
ATOM 3163 C C . LEU B 1 101 ? 0.964 30.984 -3.305 1 98 101 LEU B C 1
ATOM 3165 O O . LEU B 1 101 ? 1.365 31.922 -2.617 1 98 101 LEU B O 1
ATOM 3169 N N . ARG B 1 102 ? -0.239 30.75 -3.498 1 97.69 102 ARG B N 1
ATOM 3170 C CA . ARG B 1 102 ? -1.275 31.609 -2.943 1 97.69 102 ARG B CA 1
ATOM 3171 C C . ARG B 1 102 ? -1.247 31.594 -1.419 1 97.69 102 ARG B C 1
ATOM 3173 O O . ARG B 1 102 ? -1.297 32.656 -0.777 1 97.69 102 ARG B O 1
ATOM 3180 N N . ILE B 1 103 ? -1.186 30.422 -0.876 1 98.25 103 ILE B N 1
ATOM 3181 C CA . ILE B 1 103 ? -1.197 30.25 0.573 1 98.25 103 ILE B CA 1
ATOM 3182 C C . ILE B 1 103 ? 0.029 30.922 1.181 1 98.25 103 ILE B C 1
ATOM 3184 O O . ILE B 1 103 ? -0.084 31.672 2.158 1 98.25 103 ILE B O 1
ATOM 3188 N N . LYS B 1 104 ? 1.136 30.672 0.564 1 98.25 104 LYS B N 1
ATOM 3189 C CA . LYS B 1 104 ? 2.361 31.297 1.061 1 98.25 104 LYS B CA 1
ATOM 3190 C C . LYS B 1 104 ? 2.254 32.812 1.04 1 98.25 104 LYS B C 1
ATOM 3192 O O . LYS B 1 104 ? 2.609 33.469 2.014 1 98.25 104 LYS B O 1
ATOM 3197 N N . GLU B 1 105 ? 1.806 33.312 -0.046 1 97.94 105 GLU B N 1
ATOM 3198 C CA . GLU B 1 105 ? 1.685 34.75 -0.201 1 97.94 105 GLU B CA 1
ATOM 3199 C C . GLU B 1 105 ? 0.743 35.344 0.844 1 97.94 105 GLU B C 1
ATOM 3201 O O . GLU B 1 105 ? 1.057 36.375 1.467 1 97.94 105 GLU B O 1
ATOM 3206 N N . GLU B 1 106 ? -0.356 34.781 1.008 1 96.94 106 GLU B N 1
ATOM 3207 C CA . GLU B 1 106 ? -1.342 35.281 1.962 1 96.94 106 GLU B CA 1
ATOM 3208 C C . GLU B 1 106 ? -0.817 35.219 3.393 1 96.94 106 GLU B C 1
ATOM 3210 O O . GLU B 1 106 ? -0.983 36.156 4.176 1 96.94 106 GLU B O 1
ATOM 3215 N N . LEU B 1 107 ? -0.219 34.094 3.715 1 97.5 107 LEU B N 1
ATOM 3216 C CA . LEU B 1 107 ? 0.309 33.938 5.062 1 97.5 107 LEU B CA 1
ATOM 3217 C C . LEU B 1 107 ? 1.434 34.938 5.34 1 97.5 107 LEU B C 1
ATOM 3219 O O . LEU B 1 107 ? 1.498 35.531 6.422 1 97.5 107 LEU B O 1
ATOM 3223 N N . ASP B 1 108 ? 2.275 35.125 4.34 1 97.25 108 ASP B N 1
ATOM 3224 C CA . ASP B 1 108 ? 3.354 36.094 4.48 1 97.25 108 ASP B CA 1
ATOM 3225 C C . ASP B 1 108 ? 2.801 37.469 4.746 1 97.25 108 ASP B C 1
ATOM 3227 O O . ASP B 1 108 ? 3.32 38.219 5.594 1 97.25 108 ASP B O 1
ATOM 3231 N N . SER B 1 109 ? 1.811 37.812 4.039 1 97.19 109 SER B N 1
ATOM 3232 C CA . SER B 1 109 ? 1.203 39.125 4.18 1 97.19 109 SER B CA 1
ATOM 3233 C C . SER B 1 109 ? 0.586 39.312 5.562 1 97.19 109 SER B C 1
ATOM 3235 O O . SER B 1 109 ? 0.495 40.438 6.066 1 97.19 109 SER B O 1
ATOM 3237 N N . GLU B 1 110 ? 0.2 38.219 6.164 1 94.88 110 GLU B N 1
ATOM 3238 C CA . GLU B 1 110 ? -0.452 38.25 7.469 1 94.88 110 GLU B CA 1
ATOM 3239 C C . GLU B 1 110 ? 0.537 37.969 8.594 1 94.88 110 GLU B C 1
ATOM 3241 O O . GLU B 1 110 ? 0.17 37.969 9.766 1 94.88 110 GLU B O 1
ATOM 3246 N N . GLY B 1 111 ? 1.781 37.688 8.234 1 96.25 111 GLY B N 1
ATOM 3247 C CA . GLY B 1 111 ? 2.803 37.375 9.219 1 96.25 111 GLY B CA 1
ATOM 3248 C C . GLY B 1 111 ? 2.586 36.031 9.898 1 96.25 111 GLY B C 1
ATOM 3249 O O . GLY B 1 111 ? 2.883 35.875 11.086 1 96.25 111 GLY B O 1
ATOM 3250 N N . LEU B 1 112 ? 1.955 35.125 9.211 1 97.12 112 LEU B N 1
ATOM 3251 C CA . LEU B 1 112 ? 1.665 33.812 9.75 1 97.12 112 LEU B CA 1
ATOM 3252 C C . LEU B 1 112 ? 2.527 32.75 9.07 1 97.12 112 LEU B C 1
ATOM 3254 O O . LEU B 1 112 ? 2.969 32.938 7.934 1 97.12 112 LEU B O 1
ATOM 3258 N N . GLU B 1 113 ? 2.758 31.703 9.766 1 97.88 113 GLU B N 1
ATOM 3259 C CA . GLU B 1 113 ? 3.48 30.562 9.211 1 97.88 113 GLU B CA 1
ATOM 3260 C C . GLU B 1 113 ? 2.52 29.469 8.773 1 97.88 113 GLU B C 1
ATOM 3262 O O . GLU B 1 113 ? 1.403 29.359 9.289 1 97.88 113 GLU B O 1
ATOM 3267 N N . PHE B 1 114 ? 2.938 28.719 7.789 1 98.56 114 PHE B N 1
ATOM 3268 C CA . PHE B 1 114 ? 2.232 27.484 7.473 1 98.56 114 PHE B CA 1
ATOM 3269 C C . PHE B 1 114 ? 2.586 26.391 8.477 1 98.56 114 PHE B C 1
ATOM 3271 O O . PHE B 1 114 ? 3.744 25.984 8.578 1 98.56 114 PHE B O 1
ATOM 3278 N N . VAL B 1 115 ? 1.549 25.844 9.164 1 98.62 115 VAL B N 1
ATOM 3279 C CA . VAL B 1 115 ? 1.935 25.062 10.336 1 98.62 115 VAL B CA 1
ATOM 3280 C C . VAL B 1 115 ? 1.409 23.641 10.203 1 98.62 115 VAL B C 1
ATOM 3282 O O . VAL B 1 115 ? 1.831 22.75 10.938 1 98.62 115 VAL B O 1
ATOM 3285 N N . ALA B 1 116 ? 0.477 23.406 9.219 1 98.81 116 ALA B N 1
ATOM 3286 C CA . ALA B 1 116 ? -0.014 22.031 9.141 1 98.81 116 ALA B CA 1
ATOM 3287 C C . ALA B 1 116 ? -0.596 21.734 7.758 1 98.81 116 ALA B C 1
ATOM 3289 O O . ALA B 1 116 ? -1.102 22.625 7.086 1 98.81 116 ALA B O 1
ATOM 3290 N N . LEU B 1 117 ? -0.462 20.531 7.375 1 98.81 117 LEU B N 1
ATOM 3291 C CA . LEU B 1 117 ? -1.049 19.938 6.172 1 98.81 117 LEU B CA 1
ATOM 3292 C C . LEU B 1 117 ? -1.894 18.719 6.523 1 98.81 117 LEU B C 1
ATOM 3294 O O . LEU B 1 117 ? -1.398 17.781 7.137 1 98.81 117 LEU B O 1
ATOM 3298 N N . VAL B 1 118 ? -3.184 18.797 6.238 1 98.81 118 VAL B N 1
ATOM 3299 C CA . VAL B 1 118 ? -4.07 17.641 6.414 1 98.81 118 VAL B CA 1
ATOM 3300 C C . VAL B 1 118 ? -4.484 17.094 5.051 1 98.81 118 VAL B C 1
ATOM 3302 O O . VAL B 1 118 ? -5.316 17.688 4.363 1 98.81 118 VAL B O 1
ATOM 3305 N N . ASN B 1 119 ? -3.904 15.984 4.711 1 98.5 119 ASN B N 1
ATOM 3306 C CA . ASN B 1 119 ? -4.273 15.289 3.482 1 98.5 119 ASN B CA 1
ATOM 3307 C C . ASN B 1 119 ? -5.523 14.438 3.674 1 98.5 119 ASN B C 1
ATOM 3309 O O . ASN B 1 119 ? -5.438 13.281 4.094 1 98.5 119 ASN B O 1
ATOM 3313 N N . CYS B 1 120 ? -6.629 15 3.211 1 97.19 120 CYS B N 1
ATOM 3314 C CA . CYS B 1 120 ? -7.91 14.359 3.471 1 97.19 120 CYS B CA 1
ATOM 3315 C C . CYS B 1 120 ? -8.57 13.914 2.174 1 97.19 120 CYS B C 1
ATOM 3317 O O . CYS B 1 120 ? -9.461 13.062 2.186 1 97.19 120 CYS B O 1
ATOM 3319 N N . ALA B 1 121 ? -8.133 14.5 1.055 1 94.94 121 ALA B N 1
ATOM 3320 C CA . ALA B 1 121 ? -8.695 14.086 -0.227 1 94.94 121 ALA B CA 1
ATOM 3321 C C . ALA B 1 121 ? -8.531 12.586 -0.442 1 94.94 121 ALA B C 1
ATOM 3323 O O . ALA B 1 121 ? -7.469 12.023 -0.175 1 94.94 121 ALA B O 1
ATOM 3324 N N . GLY B 1 122 ? -9.586 11.953 -0.867 1 92.19 122 GLY B N 1
ATOM 3325 C CA . GLY B 1 122 ? -9.555 10.516 -1.113 1 92.19 122 GLY B CA 1
ATOM 3326 C C . GLY B 1 122 ? -10.797 10.008 -1.816 1 92.19 122 GLY B C 1
ATOM 3327 O O . GLY B 1 122 ? -11.836 10.664 -1.806 1 92.19 122 GLY B O 1
ATOM 3328 N N . VAL B 1 123 ? -10.625 8.883 -2.467 1 90.56 123 VAL B N 1
ATOM 3329 C CA . VAL B 1 123 ? -11.734 8.219 -3.137 1 90.56 123 VAL B CA 1
ATOM 3330 C C . VAL B 1 123 ? -11.727 6.73 -2.785 1 90.56 123 VAL B C 1
ATOM 3332 O O . VAL B 1 123 ? -10.727 6.203 -2.305 1 90.56 123 VAL B O 1
ATOM 3335 N N . THR B 1 124 ? -12.867 6.141 -2.947 1 87.75 124 THR B N 1
ATOM 3336 C CA . THR B 1 124 ? -13.016 4.727 -2.623 1 87.75 124 THR B CA 1
ATOM 3337 C C . THR B 1 124 ? -13.562 3.951 -3.816 1 87.75 124 THR B C 1
ATOM 3339 O O . THR B 1 124 ? -14.094 4.543 -4.754 1 87.75 124 THR B O 1
ATOM 3342 N N . ARG B 1 125 ? -13.25 2.713 -3.84 1 83.38 125 ARG B N 1
ATOM 3343 C CA . ARG B 1 125 ? -13.773 1.751 -4.801 1 83.38 125 ARG B CA 1
ATOM 3344 C C . ARG B 1 125 ? -14.008 0.393 -4.148 1 83.38 125 ARG B C 1
ATOM 3346 O O . ARG B 1 125 ? -13.195 -0.055 -3.332 1 83.38 125 ARG B O 1
ATOM 3353 N N . ARG B 1 126 ? -15.148 -0.183 -4.574 1 84.06 126 ARG B N 1
ATOM 3354 C CA . ARG B 1 126 ? -15.484 -1.509 -4.062 1 84.06 126 ARG B CA 1
ATOM 3355 C C . ARG B 1 126 ? -15.891 -2.445 -5.191 1 84.06 126 ARG B C 1
ATOM 3357 O O . ARG B 1 126 ? -17.031 -2.398 -5.66 1 84.06 126 ARG B O 1
ATOM 3364 N N . LEU B 1 127 ? -15.039 -3.23 -5.605 1 88.5 127 LEU B N 1
ATOM 3365 C CA . LEU B 1 127 ? -15.258 -4.23 -6.645 1 88.5 127 LEU B CA 1
ATOM 3366 C C . LEU B 1 127 ? -14.25 -5.367 -6.523 1 88.5 127 LEU B C 1
ATOM 3368 O O . LEU B 1 127 ? -13.078 -5.137 -6.223 1 88.5 127 LEU B O 1
ATOM 3372 N N . PRO B 1 128 ? -14.75 -6.586 -6.762 1 89.31 128 PRO B N 1
ATOM 3373 C CA . PRO B 1 128 ? -13.742 -7.648 -6.859 1 89.31 128 PRO B CA 1
ATOM 3374 C C . PRO B 1 128 ? -12.648 -7.34 -7.879 1 89.31 128 PRO B C 1
ATOM 3376 O O . PRO B 1 128 ? -12.93 -6.738 -8.922 1 89.31 128 PRO B O 1
ATOM 3379 N N . ILE B 1 129 ? -11.516 -7.816 -7.574 1 88.31 129 ILE B N 1
ATOM 3380 C CA . ILE B 1 129 ? -10.328 -7.477 -8.352 1 88.31 129 ILE B CA 1
ATOM 3381 C C . ILE B 1 129 ? -10.531 -7.875 -9.812 1 88.31 129 ILE B C 1
ATOM 3383 O O . ILE B 1 129 ? -10.117 -7.156 -10.719 1 88.31 129 ILE B O 1
ATOM 3387 N N . GLU B 1 130 ? -11.164 -8.984 -10.047 1 91.25 130 GLU B N 1
ATOM 3388 C CA . GLU B 1 130 ? -11.367 -9.492 -11.398 1 91.25 130 GLU B CA 1
ATOM 3389 C C . GLU B 1 130 ? -12.242 -8.547 -12.219 1 91.25 130 GLU B C 1
ATOM 3391 O O . GLU B 1 130 ? -12.188 -8.555 -13.445 1 91.25 130 GLU B O 1
ATOM 3396 N N . LEU B 1 131 ? -13.023 -7.746 -11.492 1 91.38 131 LEU B N 1
ATOM 3397 C CA . LEU B 1 131 ? -13.984 -6.875 -12.164 1 91.38 131 LEU B CA 1
ATOM 3398 C C . LEU B 1 131 ? -13.461 -5.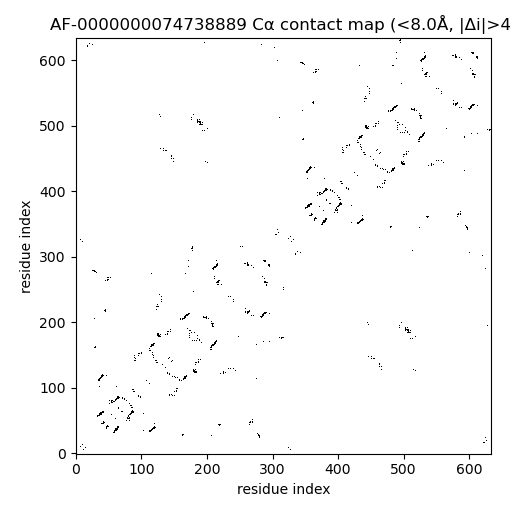445 -12.234 1 91.38 131 LEU B C 1
ATOM 3400 O O . LEU B 1 131 ? -14.094 -4.578 -12.836 1 91.38 131 LEU B O 1
ATOM 3404 N N . GLU B 1 132 ? -12.328 -5.23 -11.703 1 90.88 132 GLU B N 1
ATOM 3405 C CA . GLU B 1 132 ? -11.781 -3.877 -11.672 1 90.88 132 GLU B CA 1
ATOM 3406 C C . GLU B 1 132 ? -11.266 -3.457 -13.039 1 90.88 132 GLU B C 1
ATOM 3408 O O . GLU B 1 132 ? -10.688 -4.27 -13.766 1 90.88 132 GLU B O 1
ATOM 3413 N N . GLU B 1 133 ? -11.531 -2.219 -13.367 1 92.56 133 GLU B N 1
ATOM 3414 C CA . GLU B 1 133 ? -10.844 -1.595 -14.492 1 92.56 133 GLU B CA 1
ATOM 3415 C C . GLU B 1 133 ? -9.508 -0.986 -14.055 1 92.56 133 GLU B C 1
ATOM 3417 O O . GLU B 1 133 ? -9.469 -0.158 -13.141 1 92.56 133 GLU B O 1
ATOM 3422 N N . ILE B 1 134 ? -8.469 -1.348 -14.758 1 94.62 134 ILE B N 1
ATOM 3423 C CA . ILE B 1 134 ? -7.137 -0.917 -14.352 1 94.62 134 ILE B CA 1
ATOM 3424 C C . ILE B 1 134 ? -7.066 0.608 -14.352 1 94.62 134 ILE B C 1
ATOM 3426 O O . ILE B 1 134 ? -6.441 1.206 -13.469 1 94.62 134 ILE B O 1
ATOM 3430 N N . GLU B 1 135 ? -7.684 1.2 -15.344 1 95 135 GLU B N 1
ATOM 3431 C CA . GLU B 1 135 ? -7.68 2.658 -15.422 1 95 135 GLU B CA 1
ATOM 3432 C C . GLU B 1 135 ? -8.352 3.275 -14.195 1 95 135 GLU B C 1
ATOM 3434 O O . GLU B 1 135 ? -7.906 4.309 -13.688 1 95 135 GLU B O 1
ATOM 3439 N N . ALA B 1 136 ? -9.422 2.697 -13.727 1 93.5 136 ALA B N 1
ATOM 3440 C CA . ALA B 1 136 ? -10.102 3.176 -12.523 1 93.5 136 ALA B CA 1
ATOM 3441 C C . ALA B 1 136 ? -9.211 3.02 -11.289 1 93.5 136 ALA B C 1
ATOM 3443 O O . ALA B 1 136 ? -9.203 3.881 -10.406 1 93.5 136 ALA B O 1
ATOM 3444 N N . VAL B 1 137 ? -8.523 1.919 -11.258 1 94.56 137 VAL B N 1
ATOM 3445 C CA . VAL B 1 137 ? -7.594 1.688 -10.148 1 94.56 137 VAL B CA 1
ATOM 3446 C C . VAL B 1 137 ? -6.484 2.736 -10.18 1 94.56 137 VAL B C 1
ATOM 3448 O O . VAL B 1 137 ? -6.102 3.275 -9.141 1 94.56 137 VAL B O 1
ATOM 3451 N N . ARG B 1 138 ? -5.988 3.025 -11.398 1 96.31 138 ARG B N 1
ATOM 3452 C CA . ARG B 1 138 ? -4.98 4.066 -11.562 1 96.31 138 ARG B CA 1
ATOM 3453 C C . ARG B 1 138 ? -5.477 5.398 -11.008 1 96.31 138 ARG B C 1
ATOM 3455 O O . ARG B 1 138 ? -4.746 6.094 -10.297 1 96.31 138 ARG B O 1
ATOM 3462 N N . GLN B 1 139 ? -6.68 5.699 -11.32 1 95.62 139 GLN B N 1
ATOM 3463 C CA . GLN B 1 139 ? -7.25 6.969 -10.875 1 95.62 139 GLN B CA 1
ATOM 3464 C C . GLN B 1 139 ? -7.387 7.008 -9.359 1 95.62 139 GLN B C 1
ATOM 3466 O O . GLN B 1 139 ? -7.172 8.047 -8.734 1 95.62 139 GLN B O 1
ATOM 3471 N N . LEU B 1 140 ? -7.77 5.91 -8.805 1 95.25 140 LEU B N 1
ATOM 3472 C CA . LEU B 1 140 ? -7.855 5.781 -7.355 1 95.25 140 LEU B CA 1
ATOM 3473 C C . LEU B 1 140 ? -6.512 6.074 -6.699 1 95.25 140 LEU B C 1
ATOM 3475 O O . LEU B 1 140 ? -6.438 6.844 -5.738 1 95.25 140 LEU B O 1
ATOM 3479 N N . TYR B 1 141 ? -5.43 5.504 -7.223 1 97.19 141 TYR B N 1
ATOM 3480 C CA . TYR B 1 141 ? -4.094 5.703 -6.68 1 97.19 141 TYR B CA 1
ATOM 3481 C C . TYR B 1 141 ? -3.605 7.125 -6.938 1 97.19 141 TYR B C 1
ATOM 3483 O O . TYR B 1 141 ? -2.832 7.676 -6.152 1 97.19 141 TYR B O 1
ATOM 3491 N N . GLU B 1 142 ? -4.066 7.688 -8.055 1 97.81 142 GLU B N 1
ATOM 3492 C CA . GLU B 1 142 ? -3.697 9.062 -8.367 1 97.81 142 GLU B CA 1
ATOM 3493 C C . GLU B 1 142 ? -4.133 10.023 -7.262 1 97.81 142 GLU B C 1
ATOM 3495 O O . GLU B 1 142 ? -3.445 11 -6.977 1 97.81 142 GLU B O 1
ATOM 3500 N N . VAL B 1 143 ? -5.227 9.75 -6.676 1 97.12 143 VAL B N 1
ATOM 3501 C CA . VAL B 1 143 ? -5.766 10.609 -5.625 1 97.12 143 VAL B CA 1
ATOM 3502 C C . VAL B 1 143 ? -5.199 10.18 -4.273 1 97.12 143 VAL B C 1
ATOM 3504 O O . VAL B 1 143 ? -4.613 10.992 -3.553 1 97.12 143 VAL B O 1
ATOM 3507 N N . ASN B 1 144 ? -5.305 8.898 -3.967 1 96.88 144 ASN B N 1
ATOM 3508 C CA . ASN B 1 144 ? -5.09 8.398 -2.613 1 96.88 144 ASN B CA 1
ATOM 3509 C C . ASN B 1 144 ? -3.604 8.305 -2.281 1 96.88 144 ASN B C 1
ATOM 3511 O O . ASN B 1 144 ? -3.225 8.289 -1.108 1 96.88 144 ASN B O 1
ATOM 3515 N N . VAL B 1 145 ? -2.779 8.188 -3.324 1 97.44 145 VAL B N 1
ATOM 3516 C CA . VAL B 1 145 ? -1.364 7.945 -3.07 1 97.44 145 VAL B CA 1
ATOM 3517 C C . VAL B 1 145 ? -0.528 9.062 -3.688 1 97.44 145 VAL B C 1
ATOM 3519 O O . VAL B 1 145 ? 0.057 9.883 -2.969 1 97.44 145 VAL B O 1
ATOM 3522 N N . PHE B 1 146 ? -0.635 9.242 -4.992 1 98 146 PHE B N 1
ATOM 3523 C CA . PHE B 1 146 ? 0.225 10.203 -5.68 1 98 146 PHE B CA 1
ATOM 3524 C C . PHE B 1 146 ? -0.183 11.633 -5.348 1 98 146 PHE B C 1
ATOM 3526 O O . PHE B 1 146 ? 0.663 12.523 -5.289 1 98 146 PHE B O 1
ATOM 3533 N N . GLY B 1 147 ? -1.502 11.812 -5.141 1 98.12 147 GLY B N 1
ATOM 3534 C CA . GLY B 1 147 ? -1.975 13.125 -4.723 1 98.12 147 GLY B CA 1
ATOM 3535 C C . GLY B 1 147 ? -1.401 13.57 -3.389 1 98.12 147 GLY B C 1
ATOM 3536 O O . GLY B 1 147 ? -1 14.719 -3.232 1 98.12 147 GLY B O 1
ATOM 3537 N N . VAL B 1 148 ? -1.335 12.68 -2.449 1 97.69 148 VAL B N 1
ATOM 3538 C CA . VAL B 1 148 ? -0.772 12.969 -1.134 1 97.69 148 VAL B CA 1
ATOM 3539 C C . VAL B 1 148 ? 0.707 13.32 -1.271 1 97.69 148 VAL B C 1
ATOM 3541 O O . VAL B 1 148 ? 1.187 14.266 -0.644 1 97.69 148 VAL B O 1
ATOM 3544 N N . LEU B 1 149 ? 1.424 12.531 -2.088 1 96.81 149 LEU B N 1
ATOM 3545 C CA . LEU B 1 149 ? 2.84 12.797 -2.326 1 96.81 149 LEU B CA 1
ATOM 3546 C C . LEU B 1 149 ? 3.043 14.18 -2.932 1 96.81 149 LEU B C 1
ATOM 3548 O O . LEU B 1 149 ? 3.896 14.945 -2.475 1 96.81 149 LEU B O 1
ATOM 3552 N N . ARG B 1 150 ? 2.25 14.484 -3.912 1 97.56 150 ARG B N 1
ATOM 3553 C CA . ARG B 1 150 ? 2.352 15.75 -4.641 1 97.56 150 ARG B CA 1
ATOM 3554 C C . ARG B 1 150 ? 2.129 16.938 -3.717 1 97.56 150 ARG B C 1
ATOM 3556 O O . ARG B 1 150 ? 2.914 17.891 -3.717 1 97.56 150 ARG B O 1
ATOM 3563 N N . VAL B 1 151 ? 1.101 16.875 -2.939 1 98.5 151 VAL B N 1
ATOM 3564 C CA . VAL B 1 151 ? 0.765 17.984 -2.043 1 98.5 151 VAL B CA 1
ATOM 3565 C C . VAL B 1 151 ? 1.827 18.094 -0.954 1 98.5 151 VAL B C 1
ATOM 3567 O O . VAL B 1 151 ? 2.26 19.203 -0.621 1 98.5 151 VAL B O 1
ATOM 3570 N N . THR B 1 152 ? 2.26 16.969 -0.414 1 97.88 152 THR B N 1
ATOM 3571 C CA . THR B 1 152 ? 3.277 16.953 0.632 1 97.88 152 THR B CA 1
ATOM 3572 C C . THR B 1 152 ? 4.582 17.562 0.124 1 97.88 152 THR B C 1
ATOM 3574 O O . THR B 1 152 ? 5.195 18.391 0.805 1 97.88 152 THR B O 1
ATOM 3577 N N . GLN B 1 153 ? 5.004 17.188 -1.083 1 96.44 153 GLN B N 1
ATOM 3578 C CA . GLN B 1 153 ? 6.223 17.719 -1.678 1 96.44 153 GLN B CA 1
ATOM 3579 C C . GLN B 1 153 ? 6.137 19.234 -1.846 1 96.44 153 GLN B C 1
ATOM 3581 O O . GLN B 1 153 ? 7.125 19.938 -1.638 1 96.44 153 GLN B O 1
AT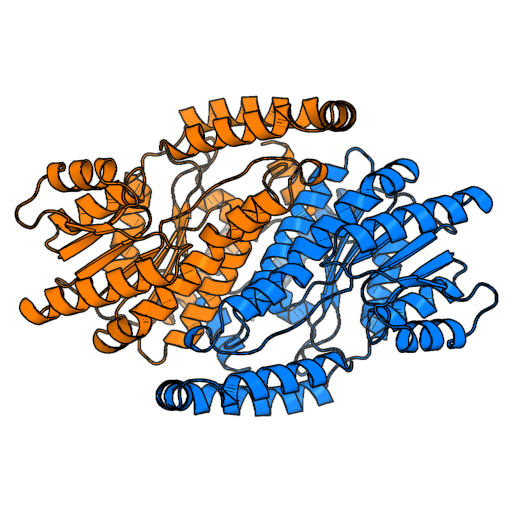OM 3586 N N . ALA B 1 154 ? 4.996 19.719 -2.174 1 97.56 154 ALA B N 1
ATOM 3587 C CA . ALA B 1 154 ? 4.809 21.141 -2.455 1 97.56 154 ALA B CA 1
ATOM 3588 C C . ALA B 1 154 ? 4.891 21.969 -1.177 1 97.56 154 ALA B C 1
ATOM 3590 O O . ALA B 1 154 ? 5.316 23.125 -1.205 1 97.56 154 ALA B O 1
ATOM 3591 N N . PHE B 1 155 ? 4.523 21.391 -0.031 1 98.31 155 PHE B N 1
ATOM 3592 C CA . PHE B 1 155 ? 4.309 22.234 1.142 1 98.31 155 PHE B CA 1
ATOM 3593 C C . PHE B 1 155 ? 5.348 21.938 2.217 1 98.31 155 PHE B C 1
ATOM 3595 O O . PHE B 1 155 ? 5.43 22.641 3.219 1 98.31 155 PHE B O 1
ATOM 3602 N N . VAL B 1 156 ? 6.156 20.875 2.012 1 97.19 156 VAL B N 1
ATOM 3603 C CA . VAL B 1 156 ? 7.051 20.391 3.061 1 97.19 156 VAL B CA 1
ATOM 3604 C C . VAL B 1 156 ? 8.062 21.484 3.42 1 97.19 156 VAL B C 1
ATOM 3606 O O . VAL B 1 156 ? 8.453 21.609 4.582 1 97.19 156 VAL B O 1
ATOM 3609 N N . ASP B 1 157 ? 8.445 22.297 2.482 1 96 157 ASP B N 1
ATOM 3610 C CA . ASP B 1 157 ? 9.406 23.344 2.762 1 96 157 ASP B CA 1
ATOM 3611 C C . ASP B 1 157 ? 8.828 24.375 3.725 1 96 157 ASP B C 1
ATOM 3613 O O . ASP B 1 157 ? 9.539 24.906 4.578 1 96 157 ASP B O 1
ATOM 3617 N N . LEU B 1 158 ? 7.609 24.703 3.582 1 97.69 158 LEU B N 1
ATOM 3618 C CA . LEU B 1 158 ? 6.945 25.625 4.488 1 97.69 158 LEU B CA 1
ATOM 3619 C C . LEU B 1 158 ? 6.812 25.031 5.883 1 97.69 158 LEU B C 1
ATOM 3621 O O . LEU B 1 158 ? 6.941 25.734 6.887 1 97.69 158 LEU B O 1
ATOM 3625 N N . LEU B 1 159 ? 6.605 23.734 5.934 1 98.12 159 LEU B N 1
ATOM 3626 C CA . LEU B 1 159 ? 6.473 23.047 7.207 1 98.12 159 LEU B CA 1
ATOM 3627 C C . LEU B 1 159 ? 7.812 22.969 7.93 1 98.12 159 LEU B C 1
ATOM 3629 O O . LEU B 1 159 ? 7.859 22.969 9.164 1 98.12 159 LEU B O 1
ATOM 3633 N N . ARG B 1 160 ? 8.844 22.891 7.164 1 96.75 160 ARG B N 1
ATOM 3634 C CA . ARG B 1 160 ? 10.18 22.875 7.762 1 96.75 160 ARG B CA 1
ATOM 3635 C C . ARG B 1 160 ? 10.445 24.172 8.539 1 96.75 160 ARG B C 1
ATOM 3637 O O . ARG B 1 160 ? 11.055 24.141 9.602 1 96.75 160 ARG B O 1
ATOM 3644 N N . GLN B 1 161 ? 9.961 25.234 8.039 1 96.19 161 GLN B N 1
ATOM 3645 C CA . GLN B 1 161 ? 10.172 26.531 8.672 1 96.19 161 GLN B CA 1
ATOM 3646 C C . GLN B 1 161 ? 9.422 26.625 10 1 96.19 161 GLN B C 1
ATOM 3648 O O . GLN B 1 161 ? 9.93 27.188 10.961 1 96.19 161 GLN B O 1
ATOM 3653 N N . SER B 1 162 ? 8.336 26.016 10.07 1 97.94 162 SER B N 1
ATOM 3654 C CA . SER B 1 162 ? 7.477 26.156 11.242 1 97.94 162 SER B CA 1
ATOM 3655 C C . SER B 1 162 ? 7.617 24.969 12.18 1 97.94 162 SER B C 1
ATOM 3657 O O . SER B 1 162 ? 7.062 24.953 13.281 1 97.94 162 SER B O 1
ATOM 3659 N N . GLU B 1 163 ? 8.406 23.953 11.719 1 98 163 GLU B N 1
ATOM 3660 C CA . GLU B 1 163 ? 8.359 22.672 12.438 1 98 163 GLU B CA 1
ATOM 3661 C C . GLU B 1 163 ? 6.922 22.172 12.578 1 98 163 GLU B C 1
ATOM 3663 O O . GLU B 1 163 ? 6.484 21.844 13.688 1 98 163 GLU B O 1
ATOM 3668 N N . GLY B 1 164 ? 6.266 22.156 11.438 1 98.19 164 GLY B N 1
ATOM 3669 C CA . GLY B 1 164 ? 4.832 21.906 11.398 1 98.19 164 GLY B CA 1
ATOM 3670 C C . GLY B 1 164 ? 4.473 20.438 11.422 1 98.19 164 GLY B C 1
ATOM 3671 O O . GLY B 1 164 ? 5.246 19.625 11.93 1 98.19 164 GLY B O 1
ATOM 3672 N N . ARG B 1 165 ? 3.174 20.188 11 1 98.38 165 ARG B N 1
ATOM 3673 C CA . ARG B 1 165 ? 2.643 18.844 11.156 1 98.38 165 ARG B CA 1
ATOM 3674 C C . ARG B 1 165 ? 1.925 18.391 9.898 1 98.38 165 ARG B C 1
ATOM 3676 O O . ARG B 1 165 ? 1.323 19.188 9.188 1 98.38 165 ARG B O 1
ATOM 3683 N N . ILE B 1 166 ? 2.039 17.109 9.641 1 98.56 166 ILE B N 1
ATOM 3684 C CA . ILE B 1 166 ? 1.303 16.484 8.555 1 98.56 166 ILE B CA 1
ATOM 3685 C C . ILE B 1 166 ? 0.345 15.438 9.125 1 98.56 166 ILE B C 1
ATOM 3687 O O . ILE B 1 166 ? 0.728 14.625 9.977 1 98.56 166 ILE B O 1
ATOM 3691 N N . VAL B 1 167 ? -0.919 15.516 8.734 1 98.75 167 VAL B N 1
ATOM 3692 C CA . VAL B 1 167 ? -1.914 14.5 9.07 1 98.75 167 VAL B CA 1
ATOM 3693 C C . VAL B 1 167 ? -2.455 13.867 7.785 1 98.75 167 VAL B C 1
ATOM 3695 O O . VAL B 1 167 ? -2.939 14.57 6.895 1 98.75 167 VAL B O 1
ATOM 3698 N N . ASN B 1 168 ? -2.289 12.586 7.641 1 98.12 168 ASN B N 1
ATOM 3699 C CA . ASN B 1 168 ? -2.867 11.82 6.543 1 98.12 168 ASN B CA 1
ATOM 3700 C C . ASN B 1 168 ? -4.109 11.047 6.984 1 98.12 168 ASN B C 1
ATOM 3702 O O . ASN B 1 168 ? -4.121 10.453 8.062 1 98.12 168 ASN B O 1
ATOM 3706 N N . ILE B 1 169 ? -5.137 11.102 6.168 1 96.69 169 ILE B N 1
ATOM 3707 C CA . ILE B 1 169 ? -6.359 10.367 6.477 1 96.69 169 ILE B CA 1
ATOM 3708 C C . ILE B 1 169 ? -6.344 9.016 5.766 1 96.69 169 ILE B C 1
ATOM 3710 O O . ILE B 1 169 ? -6.488 8.953 4.543 1 96.69 169 ILE B O 1
ATOM 3714 N N . GLY B 1 170 ? -6.152 8.023 6.535 1 94.56 170 GLY B N 1
ATOM 3715 C CA . GLY B 1 170 ? -6.148 6.656 6.043 1 94.56 170 GLY B CA 1
ATOM 3716 C C . GLY B 1 170 ? -7.469 5.938 6.258 1 94.56 170 GLY B C 1
ATOM 3717 O O . GLY B 1 170 ? -8.539 6.508 6.031 1 94.56 170 GLY B O 1
ATOM 3718 N N . SER B 1 171 ? -7.383 4.668 6.562 1 86.88 171 SER B N 1
ATOM 3719 C CA . SER B 1 171 ? -8.547 3.805 6.754 1 86.88 171 SER B CA 1
ATOM 3720 C C . SER B 1 171 ? -8.172 2.525 7.492 1 86.88 171 SER B C 1
ATOM 3722 O O . SER B 1 171 ? -7.02 2.084 7.438 1 86.88 171 SER B O 1
ATOM 3724 N N . ILE B 1 172 ? -9.141 2.029 8.148 1 82.31 172 ILE B N 1
ATOM 3725 C CA . ILE B 1 172 ? -8.984 0.709 8.75 1 82.31 172 ILE B CA 1
ATOM 3726 C C . ILE B 1 172 ? -8.812 -0.339 7.652 1 82.31 172 ILE B C 1
ATOM 3728 O O . ILE B 1 172 ? -8.281 -1.424 7.898 1 82.31 172 ILE B O 1
ATOM 3732 N N . ALA B 1 173 ? -9.211 -0.05 6.508 1 74.19 173 ALA B N 1
ATOM 3733 C CA . ALA B 1 173 ? -9.125 -0.958 5.367 1 74.19 173 ALA B CA 1
ATOM 3734 C C . ALA B 1 173 ? -7.668 -1.297 5.047 1 74.19 173 ALA B C 1
ATOM 3736 O O . ALA B 1 173 ? -7.387 -2.311 4.406 1 74.19 173 ALA B O 1
ATOM 3737 N N . ALA B 1 174 ? -6.762 -0.511 5.492 1 78.62 174 ALA B N 1
ATOM 3738 C CA . ALA B 1 174 ? -5.34 -0.791 5.309 1 78.62 174 ALA B CA 1
ATOM 3739 C C . ALA B 1 174 ? -4.902 -1.982 6.156 1 78.62 174 ALA B C 1
ATOM 3741 O O . ALA B 1 174 ? -3.99 -2.721 5.773 1 78.62 174 ALA B O 1
ATOM 3742 N N . LEU B 1 175 ? -5.59 -2.133 7.25 1 73.06 175 LEU B N 1
ATOM 3743 C CA . LEU B 1 175 ? -5.211 -3.156 8.219 1 73.06 175 LEU B CA 1
ATOM 3744 C C . LEU B 1 175 ? -6.039 -4.422 8.023 1 73.06 175 LEU B C 1
ATOM 3746 O O . LEU B 1 175 ? -5.582 -5.523 8.344 1 73.06 175 LEU B O 1
ATOM 3750 N N . LEU B 1 176 ? -7.227 -4.191 7.535 1 74.25 176 LEU B N 1
ATOM 3751 C CA . LEU B 1 176 ? -8.164 -5.297 7.355 1 74.25 176 LEU B CA 1
ATOM 3752 C C . LEU B 1 176 ? -8.805 -5.246 5.973 1 74.25 176 LEU B C 1
ATOM 3754 O O . LEU B 1 176 ? -10 -4.992 5.848 1 74.25 176 LEU B O 1
ATOM 3758 N N . PRO B 1 177 ? -7.988 -5.598 5.09 1 72.06 177 PRO B N 1
ATOM 3759 C CA . PRO B 1 177 ? -8.594 -5.648 3.758 1 72.06 177 PRO B CA 1
ATOM 3760 C C . PRO B 1 177 ? -9.734 -6.664 3.666 1 72.06 177 PRO B C 1
ATOM 3762 O O . PRO B 1 177 ? -9.711 -7.68 4.363 1 72.06 177 PRO B O 1
ATOM 3765 N N . HIS B 1 178 ? -10.766 -6.266 2.988 1 68.62 178 HIS B N 1
ATOM 3766 C CA . HIS B 1 178 ? -11.891 -7.18 2.816 1 68.62 178 HIS B CA 1
ATOM 3767 C C . HIS B 1 178 ? -12.172 -7.434 1.339 1 68.62 178 HIS B C 1
ATOM 3769 O O . HIS B 1 178 ? -11.656 -6.723 0.473 1 68.62 178 HIS B O 1
ATOM 3775 N N . LYS B 1 179 ? -12.992 -8.406 1.168 1 73.38 179 LYS B N 1
ATOM 3776 C CA . LYS B 1 179 ? -13.375 -8.734 -0.202 1 73.38 179 LYS B CA 1
ATOM 3777 C C . LYS B 1 179 ? -13.977 -7.531 -0.915 1 73.38 179 LYS B C 1
ATOM 3779 O O . LYS B 1 179 ? -14.805 -6.816 -0.342 1 73.38 179 LYS B O 1
ATOM 3784 N N . GLY B 1 180 ? -13.539 -7.258 -2.061 1 74.5 180 GLY B N 1
ATOM 3785 C CA . GLY B 1 180 ? -14.109 -6.191 -2.871 1 74.5 180 GLY B CA 1
ATOM 3786 C C . GLY B 1 180 ? -13.438 -4.848 -2.648 1 74.5 180 GLY B C 1
ATOM 3787 O O . GLY B 1 180 ? -13.742 -3.875 -3.344 1 74.5 180 GLY B O 1
ATOM 3788 N N . SER B 1 181 ? -12.531 -4.82 -1.738 1 75.12 181 SER B N 1
ATOM 3789 C CA . SER B 1 181 ? -11.883 -3.547 -1.443 1 75.12 181 SER B CA 1
ATOM 3790 C C . SER B 1 181 ? -10.398 -3.588 -1.794 1 75.12 181 SER B C 1
ATOM 3792 O O . SER B 1 181 ? -9.617 -2.789 -1.281 1 75.12 181 SER B O 1
ATOM 3794 N N . SER B 1 182 ? -10.07 -4.434 -2.643 1 79.25 182 SER B N 1
ATOM 3795 C CA . SER B 1 182 ? -8.656 -4.727 -2.867 1 79.25 182 SER B CA 1
ATOM 3796 C C . SER B 1 182 ? -7.898 -3.48 -3.314 1 79.25 182 SER B C 1
ATOM 3798 O O . SER B 1 182 ? -6.859 -3.146 -2.746 1 79.25 182 SER B O 1
ATOM 3800 N N . SER B 1 183 ? -8.508 -2.828 -4.289 1 87.31 183 SER B N 1
ATOM 3801 C CA . SER B 1 183 ? -7.812 -1.664 -4.82 1 87.31 183 SER B CA 1
ATOM 3802 C C . SER B 1 183 ? -7.77 -0.53 -3.801 1 87.31 183 SER B C 1
ATOM 3804 O O . SER B 1 183 ? -6.738 0.119 -3.627 1 87.31 183 SER B O 1
ATOM 3806 N N . TYR B 1 184 ? -8.875 -0.37 -3.146 1 88.38 184 TYR B N 1
ATOM 3807 C CA . TYR B 1 184 ? -8.938 0.679 -2.135 1 88.38 184 TYR B CA 1
ATOM 3808 C C . TYR B 1 184 ? -8.031 0.359 -0.956 1 88.38 184 TYR B C 1
ATOM 3810 O O . TYR B 1 184 ? -7.215 1.191 -0.548 1 88.38 184 TYR B O 1
ATOM 3818 N N . SER B 1 185 ? -8.164 -0.859 -0.437 1 90.5 185 SER B N 1
ATOM 3819 C CA . SER B 1 185 ? -7.324 -1.285 0.679 1 90.5 185 SER B CA 1
ATOM 3820 C C . SER B 1 185 ? -5.844 -1.22 0.316 1 90.5 185 SER B C 1
ATOM 3822 O O . SER B 1 185 ? -5.008 -0.855 1.147 1 90.5 185 SER B O 1
ATOM 3824 N N . GLY B 1 186 ? -5.551 -1.588 -0.872 1 93.38 186 GLY B N 1
ATOM 3825 C CA . GLY B 1 186 ? -4.184 -1.465 -1.344 1 93.38 186 GLY B CA 1
ATOM 3826 C C . GLY B 1 186 ? -3.668 -0.038 -1.317 1 93.38 186 GLY B C 1
ATOM 3827 O O . GLY B 1 186 ? -2.537 0.212 -0.892 1 93.38 186 GLY B O 1
ATOM 3828 N N . SER B 1 187 ? -4.465 0.896 -1.742 1 94.81 187 SER B N 1
ATOM 3829 C CA . SER B 1 187 ? -4.07 2.301 -1.762 1 94.81 187 SER B CA 1
ATOM 3830 C C . SER B 1 187 ? -3.857 2.834 -0.349 1 94.81 187 SER B C 1
ATOM 3832 O O . SER B 1 187 ? -2.926 3.604 -0.105 1 94.81 187 SER B O 1
ATOM 3834 N N . LYS B 1 188 ? -4.711 2.441 0.497 1 94.06 188 LYS B N 1
ATOM 3835 C CA . LYS B 1 188 ? -4.598 2.92 1.871 1 94.06 188 LYS B CA 1
ATOM 3836 C C . LYS B 1 188 ? -3.428 2.26 2.592 1 94.06 188 LYS B C 1
ATOM 3838 O O . LYS B 1 188 ? -2.787 2.881 3.443 1 94.06 188 LYS B O 1
ATOM 3843 N N . ALA B 1 189 ? -3.182 1.021 2.238 1 93.5 189 ALA B N 1
ATOM 3844 C CA . ALA B 1 189 ? -1.979 0.373 2.754 1 93.5 189 ALA B CA 1
ATOM 3845 C C . ALA B 1 189 ? -0.721 1.09 2.273 1 93.5 189 ALA B C 1
ATOM 3847 O O . ALA B 1 189 ? 0.231 1.264 3.037 1 93.5 189 ALA B O 1
ATOM 3848 N N . ALA B 1 190 ? -0.741 1.414 1.03 1 95.19 190 ALA B N 1
ATOM 3849 C CA . ALA B 1 190 ? 0.375 2.186 0.489 1 95.19 190 ALA B CA 1
ATOM 3850 C C . ALA B 1 190 ? 0.562 3.49 1.258 1 95.19 190 ALA B C 1
ATOM 3852 O O . ALA B 1 190 ? 1.683 3.84 1.637 1 95.19 190 ALA B O 1
ATOM 3853 N N . LEU B 1 191 ? -0.512 4.156 1.498 1 95.44 191 LEU B N 1
ATOM 3854 C CA . LEU B 1 191 ? -0.461 5.426 2.217 1 95.44 191 LEU B CA 1
ATOM 3855 C C . LEU B 1 191 ? 0.081 5.227 3.629 1 95.44 191 LEU B C 1
ATOM 3857 O O . LEU B 1 191 ? 0.833 6.062 4.133 1 95.44 191 LEU B O 1
ATOM 3861 N N . ASP B 1 192 ? -0.333 4.168 4.266 1 93.12 192 ASP B N 1
ATOM 3862 C CA . ASP B 1 192 ? 0.17 3.852 5.602 1 93.12 192 ASP B CA 1
ATOM 3863 C C . ASP B 1 192 ? 1.691 3.73 5.598 1 93.12 192 ASP B C 1
ATOM 3865 O O . ASP B 1 192 ? 2.367 4.324 6.441 1 93.12 192 ASP B O 1
ATOM 3869 N N . SER B 1 193 ? 2.182 2.996 4.684 1 92.06 193 SER B N 1
ATOM 3870 C CA . SER B 1 193 ? 3.621 2.787 4.566 1 92.06 193 SER B CA 1
ATOM 3871 C C . SER B 1 193 ? 4.348 4.094 4.258 1 92.06 193 SER B C 1
ATOM 3873 O O . SER B 1 193 ? 5.398 4.375 4.836 1 92.06 193 SER B O 1
ATOM 3875 N N . ILE B 1 194 ? 3.807 4.859 3.406 1 93.19 194 ILE B N 1
ATOM 3876 C CA . ILE B 1 194 ? 4.387 6.141 3.023 1 93.19 194 ILE B CA 1
ATOM 3877 C C . ILE B 1 194 ? 4.414 7.078 4.23 1 93.19 194 ILE B C 1
ATOM 3879 O O . ILE B 1 194 ? 5.391 7.801 4.438 1 93.19 194 ILE B O 1
ATOM 3883 N N . THR B 1 195 ? 3.34 7.035 4.988 1 94.25 195 THR B N 1
ATOM 3884 C CA . THR B 1 195 ? 3.258 7.867 6.188 1 94.25 195 THR B CA 1
ATOM 3885 C C . THR B 1 195 ? 4.375 7.516 7.164 1 94.25 195 THR B C 1
ATOM 3887 O O . THR B 1 195 ? 5.016 8.406 7.73 1 94.25 195 THR B O 1
ATOM 3890 N N . ASP B 1 196 ? 4.621 6.258 7.332 1 91.06 196 ASP B N 1
ATOM 3891 C CA . ASP B 1 196 ? 5.691 5.809 8.219 1 91.06 196 ASP B CA 1
ATOM 3892 C C . ASP B 1 196 ? 7.055 6.281 7.723 1 91.06 196 ASP B C 1
ATOM 3894 O O . ASP B 1 196 ? 7.879 6.754 8.508 1 91.06 196 ASP B O 1
ATOM 3898 N N . SER B 1 197 ? 7.262 6.141 6.445 1 89.81 197 SER B N 1
ATOM 3899 C CA . SER B 1 197 ? 8.523 6.586 5.859 1 89.81 197 SER B CA 1
ATOM 3900 C C . SER B 1 197 ? 8.695 8.094 5.996 1 89.81 197 SER B C 1
ATOM 3902 O O . SER B 1 197 ? 9.781 8.578 6.336 1 89.81 197 SER B O 1
ATOM 3904 N N . LEU B 1 198 ? 7.629 8.789 5.75 1 92.06 198 LEU B N 1
ATOM 3905 C CA . LEU B 1 198 ? 7.641 10.242 5.848 1 92.06 198 LEU B CA 1
ATOM 3906 C C . LEU B 1 198 ? 7.977 10.688 7.266 1 92.06 198 LEU B C 1
ATOM 3908 O O . LEU B 1 198 ? 8.742 11.641 7.453 1 92.06 198 LEU B O 1
ATOM 3912 N N . ARG B 1 199 ? 7.363 10.055 8.234 1 92.5 199 ARG B N 1
ATOM 3913 C CA . ARG B 1 199 ? 7.609 10.383 9.633 1 92.5 199 ARG B CA 1
ATOM 3914 C C . ARG B 1 199 ? 9.094 10.289 9.961 1 92.5 199 ARG B C 1
ATOM 3916 O O . ARG B 1 199 ? 9.648 11.188 10.594 1 92.5 199 ARG B O 1
ATOM 3923 N N . MET B 1 200 ? 9.719 9.25 9.469 1 89.25 200 MET B N 1
ATOM 3924 C CA . MET B 1 200 ? 11.141 9.047 9.734 1 89.25 200 MET B CA 1
ATOM 3925 C C . MET B 1 200 ? 11.984 10.062 8.969 1 89.25 200 MET B C 1
ATOM 3927 O O . MET B 1 200 ? 12.945 10.609 9.508 1 89.25 200 MET B O 1
ATOM 3931 N N . GLU B 1 201 ? 11.648 10.359 7.762 1 89.5 201 GLU B N 1
ATOM 3932 C CA . GLU B 1 201 ? 12.438 11.234 6.895 1 89.5 201 GLU B CA 1
ATOM 3933 C C . GLU B 1 201 ? 12.375 12.688 7.371 1 89.5 201 GLU B C 1
ATOM 3935 O O . GLU B 1 201 ? 13.344 13.43 7.219 1 89.5 201 GLU B O 1
ATOM 3940 N N . LEU B 1 202 ? 11.25 13.047 8 1 92.31 202 LEU B N 1
ATOM 3941 C CA . LEU B 1 202 ? 11.055 14.453 8.344 1 92.31 202 LEU B CA 1
ATOM 3942 C C . LEU B 1 202 ? 11.391 14.703 9.812 1 92.31 202 LEU B C 1
ATOM 3944 O O . LEU B 1 202 ? 11.422 15.852 10.258 1 92.31 202 LEU B O 1
ATOM 3948 N N . SER B 1 203 ? 11.688 13.648 10.523 1 90 203 SER B N 1
ATOM 3949 C CA . SER B 1 203 ? 11.93 13.734 11.961 1 90 203 SER B CA 1
ATOM 3950 C C . SER B 1 203 ? 13.086 14.672 12.266 1 90 203 SER B C 1
ATOM 3952 O O . SER B 1 203 ? 13.07 15.383 13.273 1 90 203 SER B O 1
ATOM 3954 N N . PRO B 1 204 ? 14.117 14.766 11.359 1 89.69 204 PRO B N 1
ATOM 3955 C CA . PRO B 1 204 ? 15.219 15.68 11.664 1 89.69 204 PRO B CA 1
ATOM 3956 C C . PRO B 1 204 ? 14.781 17.141 11.719 1 89.69 204 PRO B C 1
ATOM 3958 O O . PRO B 1 204 ? 15.477 17.969 12.312 1 89.69 204 PRO B O 1
ATOM 3961 N N . TRP B 1 205 ? 13.711 17.469 11.156 1 94 205 TRP B N 1
ATOM 3962 C CA . TRP B 1 205 ? 13.227 18.844 11.133 1 94 205 TRP B CA 1
ATOM 3963 C C . TRP B 1 205 ? 12.07 19.031 12.109 1 94 205 TRP B C 1
ATOM 3965 O O . TRP B 1 205 ? 11.352 20.016 12.039 1 94 205 TRP B O 1
ATOM 3975 N N . ASN B 1 206 ? 11.805 18.016 12.914 1 95.12 206 ASN B N 1
ATOM 3976 C CA . ASN B 1 206 ? 10.781 18.047 13.953 1 95.12 206 ASN B CA 1
ATOM 3977 C C . ASN B 1 206 ? 9.383 18.203 13.359 1 95.12 206 ASN B C 1
ATOM 3979 O O . ASN B 1 206 ? 8.531 18.875 13.938 1 95.12 206 ASN B O 1
ATOM 3983 N N . ILE B 1 207 ? 9.242 17.766 12.148 1 96.06 207 ILE B N 1
ATOM 3984 C CA . ILE B 1 207 ? 7.918 17.703 11.547 1 96.06 207 ILE B CA 1
ATOM 3985 C C . ILE B 1 207 ? 7.234 16.391 11.945 1 96.06 207 ILE B C 1
ATOM 3987 O O . ILE B 1 207 ? 7.773 15.312 11.719 1 96.06 207 ILE B O 1
ATOM 3991 N N . SER B 1 208 ? 6.082 16.484 12.594 1 96 208 SER B N 1
ATOM 3992 C CA . SER B 1 208 ? 5.359 15.273 12.961 1 96 208 SER B CA 1
ATOM 3993 C C . SER B 1 208 ? 4.457 14.805 11.828 1 96 208 SER B C 1
ATOM 3995 O O . SER B 1 208 ? 3.906 15.625 11.086 1 96 208 SER B O 1
ATOM 3997 N N . VAL B 1 209 ? 4.363 13.523 11.648 1 96.5 209 VAL B N 1
ATOM 3998 C CA . VAL B 1 209 ? 3.484 12.898 10.672 1 96.5 209 VAL B CA 1
ATOM 3999 C C . VAL B 1 209 ? 2.592 11.867 11.359 1 96.5 209 VAL B C 1
ATOM 4001 O O . VAL B 1 209 ? 3.088 10.922 11.977 1 96.5 209 VAL B O 1
ATOM 4004 N N . SER B 1 210 ? 1.283 12.102 11.297 1 97.25 210 SER B N 1
ATOM 4005 C CA . SER B 1 210 ? 0.322 11.195 11.922 1 97.25 210 SER B CA 1
ATOM 4006 C C . SER B 1 210 ? -0.654 10.633 10.898 1 97.25 210 SER B C 1
ATOM 4008 O O . SER B 1 210 ? -0.948 11.281 9.891 1 97.25 210 SER B O 1
ATOM 4010 N N . MET B 1 211 ? -1.086 9.414 11.164 1 96.56 211 MET B N 1
ATOM 4011 C CA . MET B 1 211 ? -2.105 8.742 10.359 1 96.56 211 MET B CA 1
ATOM 4012 C C . MET B 1 211 ? -3.41 8.609 11.141 1 96.56 211 MET B C 1
ATOM 4014 O O . MET B 1 211 ? -3.41 8.141 12.281 1 96.56 211 MET B O 1
ATOM 4018 N N . ILE B 1 212 ? -4.512 9.102 10.547 1 96.81 212 ILE B N 1
ATOM 4019 C CA . ILE B 1 212 ? -5.836 8.812 11.086 1 96.81 212 ILE B CA 1
ATOM 4020 C C . ILE B 1 212 ? -6.445 7.621 10.344 1 96.81 212 ILE B C 1
ATOM 4022 O O . ILE B 1 212 ? -6.449 7.586 9.109 1 96.81 212 ILE B O 1
ATOM 4026 N N . GLN B 1 213 ? -6.914 6.645 11.023 1 94.38 213 GLN B N 1
ATOM 4027 C CA . GLN B 1 213 ? -7.492 5.445 10.43 1 94.38 213 GLN B CA 1
ATOM 4028 C C . GLN B 1 213 ? -8.945 5.266 10.859 1 94.38 213 GLN B C 1
ATOM 4030 O O . GLN B 1 213 ? -9.234 4.512 11.797 1 94.38 213 GLN B O 1
ATOM 4035 N N . PRO B 1 214 ? -9.828 5.84 10.102 1 91.94 214 PRO B N 1
ATOM 4036 C CA . PRO B 1 214 ? -11.25 5.707 10.43 1 91.94 214 PRO B CA 1
ATOM 4037 C C . PRO B 1 214 ? -11.859 4.406 9.906 1 91.94 214 PRO B C 1
ATOM 4039 O O . PRO B 1 214 ? -11.344 3.82 8.953 1 91.94 214 PRO B O 1
ATOM 4042 N N . GLY B 1 215 ? -12.859 3.961 10.625 1 87.88 215 GLY B N 1
ATOM 4043 C CA . GLY B 1 215 ? -13.789 3 10.062 1 87.88 215 GLY B CA 1
ATOM 4044 C C . GLY B 1 215 ? -14.914 3.65 9.266 1 87.88 215 GLY B C 1
ATOM 4045 O O . GLY B 1 215 ? -14.656 4.48 8.391 1 87.88 215 GLY B O 1
ATOM 4046 N N . TYR B 1 216 ? -16.094 3.311 9.578 1 82.06 216 TYR B N 1
ATOM 4047 C CA . TYR B 1 216 ? -17.234 3.891 8.867 1 82.06 216 TYR B CA 1
ATOM 4048 C C . TYR B 1 216 ? -17.609 5.246 9.461 1 82.06 216 TYR B C 1
ATOM 4050 O O . TYR B 1 216 ? -17.734 5.383 10.68 1 82.06 216 TYR B O 1
ATOM 4058 N N . VAL B 1 217 ? -17.625 6.148 8.562 1 84.75 217 VAL B N 1
ATOM 4059 C CA . VAL B 1 217 ? -18.047 7.496 8.945 1 84.75 217 VAL B CA 1
ATOM 4060 C C . VAL B 1 217 ? -19.25 7.918 8.109 1 84.75 217 VAL B C 1
ATOM 4062 O O . VAL B 1 217 ? -19.281 7.688 6.898 1 84.75 217 VAL B O 1
ATOM 4065 N N . ARG B 1 218 ? -20.25 8.477 8.766 1 79.31 218 ARG B N 1
ATOM 4066 C CA . ARG B 1 218 ? -21.422 8.945 8.055 1 79.31 218 ARG B CA 1
ATOM 4067 C C . ARG B 1 218 ? -21.109 10.18 7.219 1 79.31 218 ARG B C 1
ATOM 4069 O O . ARG B 1 218 ? -21.141 11.305 7.723 1 79.31 218 ARG B O 1
ATOM 4076 N N . THR B 1 219 ? -20.719 9.984 5.992 1 75.88 219 THR B N 1
ATOM 4077 C CA . THR B 1 219 ? -20.422 11.031 5.023 1 75.88 219 THR B CA 1
ATOM 4078 C C . THR B 1 219 ? -20.984 10.672 3.65 1 75.88 219 THR B C 1
ATOM 4080 O O . THR B 1 219 ? -21.422 9.539 3.43 1 75.88 219 THR B O 1
ATOM 4083 N N . PRO B 1 220 ? -21.047 11.727 2.836 1 71.06 220 PRO B N 1
ATOM 4084 C CA . PRO B 1 220 ? -21.484 11.406 1.475 1 71.06 220 PRO B CA 1
ATOM 4085 C C . PRO B 1 220 ? -20.531 10.438 0.766 1 71.06 220 PRO B C 1
ATOM 4087 O O . PRO B 1 220 ? -20.844 9.969 -0.333 1 71.06 220 PRO B O 1
ATOM 4090 N N . PHE B 1 221 ? -19.469 10.086 1.403 1 73.12 221 PHE B N 1
ATOM 4091 C CA . PHE B 1 221 ? -18.422 9.234 0.853 1 73.12 221 PHE B CA 1
ATOM 4092 C C . PHE B 1 221 ? -18.984 7.875 0.461 1 73.12 221 PHE B C 1
ATOM 4094 O O . PHE B 1 221 ? -18.703 7.367 -0.627 1 73.12 221 PHE B O 1
ATOM 4101 N N . ALA B 1 222 ? -19.812 7.402 1.283 1 67.31 222 ALA B N 1
ATOM 4102 C CA . ALA B 1 222 ? -20.375 6.074 1.07 1 67.31 222 ALA B CA 1
ATOM 4103 C C . ALA B 1 222 ? -21.328 6.07 -0.125 1 67.31 222 ALA B C 1
ATOM 4105 O O . ALA B 1 222 ? -21.375 5.102 -0.89 1 67.31 222 ALA B O 1
ATOM 4106 N N . GLU B 1 223 ? -22.031 7.168 -0.226 1 70.56 223 GLU B N 1
ATOM 4107 C CA . GLU B 1 223 ? -22.969 7.25 -1.336 1 70.56 223 GLU B CA 1
ATOM 4108 C C . GLU B 1 223 ? -22.25 7.32 -2.676 1 70.56 223 GLU B C 1
ATOM 4110 O O . GLU B 1 223 ? -22.656 6.688 -3.648 1 70.56 223 GLU B O 1
ATOM 4115 N N . LYS B 1 224 ? -21.25 8.062 -2.711 1 73.19 224 LYS B N 1
ATOM 4116 C CA . LYS B 1 224 ? -20.438 8.172 -3.926 1 73.19 224 LYS B CA 1
ATOM 4117 C C . LYS B 1 224 ? -19.812 6.832 -4.293 1 73.19 224 LYS B C 1
ATOM 4119 O O . LYS B 1 224 ? -19.75 6.473 -5.473 1 73.19 224 LYS B O 1
ATOM 4124 N N . GLN B 1 225 ? -19.375 6.141 -3.295 1 74.75 225 GLN B N 1
ATOM 4125 C CA . GLN B 1 225 ? -18.797 4.82 -3.492 1 74.75 225 GLN B CA 1
ATOM 4126 C C . GLN B 1 225 ? -19.812 3.857 -4.102 1 74.75 225 GLN B C 1
ATOM 4128 O O . GLN B 1 225 ? -19.484 3.096 -5.016 1 74.75 225 GLN B O 1
ATOM 4133 N N . LEU B 1 226 ? -20.969 3.939 -3.58 1 72 226 LEU B N 1
ATOM 4134 C CA . LEU B 1 226 ? -22.031 3.049 -4.047 1 72 226 LEU B CA 1
ATOM 4135 C C . LEU B 1 226 ? -22.359 3.307 -5.516 1 72 226 LEU B C 1
ATOM 4137 O O . LEU B 1 226 ? -22.531 2.365 -6.289 1 72 226 LEU B O 1
ATOM 4141 N N . GLU B 1 227 ? -22.406 4.527 -5.82 1 75.81 227 GLU B N 1
ATOM 4142 C CA . GLU B 1 227 ? -22.719 4.887 -7.203 1 75.81 227 GLU B CA 1
ATOM 4143 C C . GLU B 1 227 ? -21.641 4.395 -8.156 1 75.81 227 GLU B C 1
ATOM 4145 O O . GLU B 1 227 ? -21.938 3.799 -9.195 1 75.81 227 GLU B O 1
ATOM 4150 N N . ALA B 1 228 ? -20.469 4.582 -7.801 1 77 228 ALA B N 1
ATOM 4151 C CA . ALA B 1 228 ? -19.344 4.176 -8.641 1 77 228 ALA B CA 1
ATOM 4152 C C . ALA B 1 228 ? -19.266 2.656 -8.766 1 77 228 ALA B C 1
ATOM 4154 O O . ALA B 1 228 ? -19.016 2.125 -9.852 1 77 228 ALA B O 1
ATOM 4155 N N . THR B 1 229 ? -19.484 2.008 -7.676 1 79.69 229 THR B N 1
ATOM 4156 C CA . THR B 1 229 ? -19.453 0.549 -7.652 1 79.69 229 THR B CA 1
ATOM 4157 C C . THR B 1 229 ? -20.562 -0.022 -8.531 1 79.69 229 THR B C 1
ATOM 4159 O O . THR B 1 229 ? -20.344 -0.961 -9.297 1 79.69 229 THR B O 1
ATOM 4162 N N . SER B 1 230 ? -21.719 0.625 -8.359 1 80.06 230 SER B N 1
ATOM 4163 C CA . SER B 1 230 ? -22.859 0.152 -9.133 1 80.06 230 SER B CA 1
ATOM 4164 C C . SER B 1 230 ? -22.609 0.306 -10.633 1 80.06 230 SER B C 1
ATOM 4166 O O . SER B 1 230 ? -22.938 -0.59 -11.414 1 80.06 230 SER B O 1
ATOM 4168 N N . GLU B 1 231 ? -22.094 1.371 -10.992 1 85.44 231 GLU B N 1
ATOM 4169 C CA . GLU B 1 231 ? -21.797 1.625 -12.398 1 85.44 231 GLU B CA 1
ATOM 4170 C C . GLU B 1 231 ? -20.766 0.635 -12.938 1 85.44 231 GLU B C 1
ATOM 4172 O O . GLU B 1 231 ? -20.938 0.084 -14.023 1 85.44 231 GLU B O 1
ATOM 4177 N N . ALA B 1 232 ? -19.781 0.393 -12.211 1 84.31 232 ALA B N 1
ATOM 4178 C CA . ALA B 1 232 ? -18.734 -0.534 -12.625 1 84.31 232 ALA B CA 1
ATOM 4179 C C . ALA B 1 232 ? -19.266 -1.961 -12.719 1 84.31 232 ALA B C 1
ATOM 4181 O O . ALA B 1 232 ? -18.906 -2.705 -13.633 1 84.31 232 ALA B O 1
ATOM 4182 N N . TRP B 1 233 ? -20.062 -2.275 -11.789 1 85.81 233 TRP B N 1
ATOM 4183 C CA . TRP B 1 233 ? -20.688 -3.594 -11.766 1 85.81 233 TRP B CA 1
ATOM 4184 C C . TRP B 1 233 ? -21.531 -3.818 -13.016 1 85.81 233 TRP B C 1
ATOM 4186 O O . TRP B 1 233 ? -21.453 -4.875 -13.648 1 85.81 233 TRP B O 1
ATOM 4196 N N . ARG B 1 234 ? -22.219 -2.809 -13.359 1 85.81 234 ARG B N 1
ATOM 4197 C CA . ARG B 1 234 ? -23.109 -2.916 -14.508 1 85.81 234 ARG B CA 1
ATOM 4198 C C . ARG B 1 234 ? -22.328 -3.039 -15.812 1 85.81 234 ARG B C 1
ATOM 4200 O O . ARG B 1 234 ? -22.781 -3.701 -16.75 1 85.81 234 ARG B O 1
ATOM 4207 N N . ARG B 1 235 ? -21.219 -2.477 -15.836 1 87.94 235 ARG B N 1
ATOM 4208 C CA . ARG B 1 235 ? -20.422 -2.445 -17.047 1 87.94 235 ARG B CA 1
ATOM 4209 C C . ARG B 1 235 ? -19.609 -3.727 -17.203 1 87.94 235 ARG B C 1
ATOM 4211 O O . ARG B 1 235 ? -19.125 -4.039 -18.297 1 87.94 235 ARG B O 1
ATOM 4218 N N . ALA B 1 236 ? -19.453 -4.484 -16.172 1 87.62 236 ALA B N 1
ATOM 4219 C CA . ALA B 1 236 ? -18.609 -5.676 -16.188 1 87.62 236 ALA B CA 1
ATOM 4220 C C . ALA B 1 236 ? -19.266 -6.805 -16.984 1 87.62 236 ALA B C 1
ATOM 4222 O O . ALA B 1 236 ? -20.469 -6.789 -17.219 1 87.62 236 ALA B O 1
ATOM 4223 N N . ASP B 1 237 ? -18.406 -7.734 -17.453 1 89.19 237 ASP B N 1
ATOM 4224 C CA . ASP B 1 237 ? -18.875 -8.906 -18.188 1 89.19 237 ASP B CA 1
ATOM 4225 C C . ASP B 1 237 ? -19.875 -9.711 -17.359 1 89.19 237 ASP B C 1
ATOM 4227 O O . ASP B 1 237 ? -19.578 -10.094 -16.234 1 89.19 237 ASP B O 1
ATOM 4231 N N . PRO B 1 238 ? -21.016 -9.969 -17.969 1 90.25 238 PRO B N 1
ATOM 4232 C CA . PRO B 1 238 ? -22.078 -10.656 -17.219 1 90.25 238 PRO B CA 1
ATOM 4233 C C . PRO B 1 238 ? -21.625 -12 -16.656 1 90.25 238 PRO B C 1
ATOM 4235 O O . PRO B 1 238 ? -22 -12.383 -15.547 1 90.25 238 PRO B O 1
ATOM 4238 N N . ALA B 1 239 ? -20.859 -12.656 -17.422 1 90.38 239 ALA B N 1
ATOM 4239 C CA . ALA B 1 239 ? -20.406 -13.969 -16.969 1 90.38 239 ALA B CA 1
ATOM 4240 C C . ALA B 1 239 ? -19.531 -13.852 -15.719 1 90.38 239 ALA B C 1
ATOM 4242 O O . ALA B 1 239 ? -19.641 -14.68 -14.805 1 90.38 239 ALA B O 1
ATOM 4243 N N . THR B 1 240 ? -18.75 -12.891 -15.688 1 90.19 240 THR B N 1
ATOM 4244 C CA . THR B 1 240 ? -17.891 -12.672 -14.531 1 90.19 240 THR B CA 1
ATOM 4245 C C . THR B 1 240 ? -18.703 -12.156 -13.344 1 90.19 240 THR B C 1
ATOM 4247 O O . THR B 1 240 ? -18.469 -12.57 -12.203 1 90.19 240 THR B O 1
ATOM 4250 N N . ARG B 1 241 ? -19.688 -11.336 -13.617 1 90.12 241 ARG B N 1
ATOM 4251 C CA . ARG B 1 241 ? -20.547 -10.812 -12.562 1 90.12 241 ARG B CA 1
ATOM 4252 C C . ARG B 1 241 ? -21.25 -11.945 -11.828 1 90.12 241 ARG B C 1
ATOM 4254 O O . ARG B 1 241 ? -21.391 -11.898 -10.602 1 90.12 241 ARG B O 1
ATOM 4261 N N . ALA B 1 242 ? -21.641 -12.859 -12.594 1 91.44 242 ALA B N 1
ATOM 4262 C CA . ALA B 1 242 ? -22.391 -13.977 -12.023 1 91.44 242 ALA B CA 1
ATOM 4263 C C . ALA B 1 242 ? -21.562 -14.727 -10.992 1 91.44 242 ALA B C 1
ATOM 4265 O O . ALA B 1 242 ? -22.094 -15.219 -9.992 1 91.44 242 ALA B O 1
ATOM 4266 N N . LYS B 1 243 ? -20.312 -14.766 -11.195 1 90.75 243 LYS B N 1
ATOM 4267 C CA . LYS B 1 243 ? -19.406 -15.469 -10.289 1 90.75 243 LYS B CA 1
ATOM 4268 C C . LYS B 1 243 ? -19.312 -14.758 -8.945 1 90.75 243 LYS B C 1
ATOM 4270 O O . LYS B 1 243 ? -19.031 -15.391 -7.922 1 90.75 243 LYS B O 1
ATOM 4275 N N . TYR B 1 244 ? -19.562 -13.43 -9 1 89.81 244 TYR B N 1
ATOM 4276 C CA . TYR B 1 244 ? -19.328 -12.648 -7.793 1 89.81 244 TYR B CA 1
ATOM 4277 C C . TYR B 1 244 ? -20.641 -12.094 -7.242 1 89.81 244 TYR B C 1
ATOM 4279 O O . TYR B 1 244 ? -20.625 -11.234 -6.355 1 89.81 244 TYR B O 1
ATOM 4287 N N . GLN B 1 245 ? -21.734 -12.523 -7.73 1 87.5 245 GLN B N 1
ATOM 4288 C CA . GLN B 1 245 ? -23.031 -11.984 -7.344 1 87.5 245 GLN B CA 1
ATOM 4289 C C . GLN B 1 245 ? -23.281 -12.148 -5.844 1 87.5 245 GLN B C 1
ATOM 4291 O O . GLN B 1 245 ? -23.734 -11.211 -5.18 1 87.5 245 GLN B O 1
ATOM 4296 N N . ASP B 1 246 ? -22.984 -13.297 -5.395 1 83.81 246 ASP B N 1
ATOM 4297 C CA . ASP B 1 246 ? -23.188 -13.555 -3.973 1 83.81 246 ASP B CA 1
ATOM 4298 C C . ASP B 1 246 ? -22.312 -12.656 -3.113 1 83.81 246 ASP B C 1
ATOM 4300 O O . ASP B 1 246 ? -22.766 -12.125 -2.096 1 83.81 246 ASP B O 1
ATOM 4304 N N . THR B 1 247 ? -21.109 -12.531 -3.531 1 80.56 247 THR B N 1
ATOM 4305 C CA . THR B 1 247 ? -20.172 -11.68 -2.807 1 80.56 247 THR B CA 1
ATOM 4306 C C . THR B 1 247 ? -20.656 -10.234 -2.787 1 80.56 247 THR B C 1
ATOM 4308 O O . THR B 1 247 ? -20.672 -9.586 -1.736 1 80.56 247 THR B O 1
ATOM 4311 N N . MET B 1 248 ? -21.109 -9.789 -3.871 1 82.19 248 MET B N 1
ATOM 4312 C CA . MET B 1 248 ? -21.547 -8.398 -4 1 82.19 248 MET B CA 1
ATOM 4313 C C . MET B 1 248 ? -22.828 -8.164 -3.211 1 82.19 248 MET B C 1
ATOM 4315 O O . MET B 1 248 ? -22.984 -7.105 -2.594 1 82.19 248 MET B O 1
ATOM 4319 N N . SER B 1 249 ? -23.688 -9.133 -3.246 1 79.94 249 SER B N 1
ATOM 4320 C CA . SER B 1 249 ? -24.938 -9.016 -2.49 1 79.94 249 SER B CA 1
ATOM 4321 C C . SER B 1 249 ? -24.672 -8.961 -0.991 1 79.94 249 SER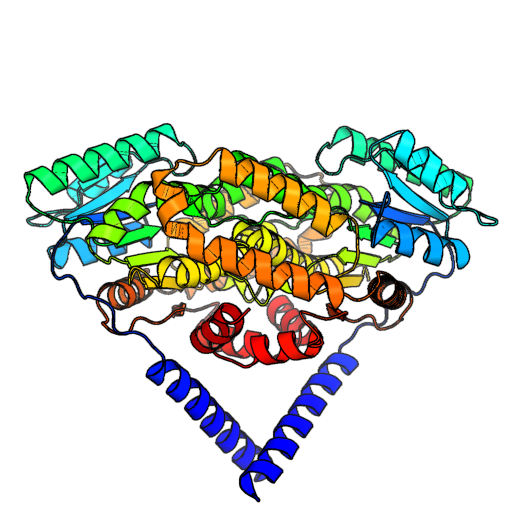 B C 1
ATOM 4323 O O . SER B 1 249 ? -25.328 -8.219 -0.261 1 79.94 249 SER B O 1
ATOM 4325 N N . GLY B 1 250 ? -23.75 -9.727 -0.587 1 76.44 250 GLY B N 1
ATOM 4326 C CA . GLY B 1 250 ? -23.375 -9.711 0.816 1 76.44 250 GLY B CA 1
ATOM 4327 C C . GLY B 1 250 ? -22.781 -8.391 1.265 1 76.44 250 GLY B C 1
ATOM 4328 O O . GLY B 1 250 ? -23.125 -7.887 2.34 1 76.44 250 GLY B O 1
ATOM 4329 N N . TRP B 1 251 ? -22 -7.852 0.436 1 75.44 251 TRP B N 1
ATOM 4330 C CA . TRP B 1 251 ? -21.375 -6.562 0.733 1 75.44 251 TRP B CA 1
ATOM 4331 C C . TRP B 1 251 ? -22.422 -5.461 0.828 1 75.44 251 TRP B C 1
ATOM 4333 O O . TRP B 1 251 ? -22.344 -4.586 1.693 1 75.44 251 TRP B O 1
ATOM 4343 N N . ALA B 1 252 ? -23.328 -5.52 -0.108 1 73.31 252 ALA B N 1
ATOM 4344 C CA . ALA B 1 252 ? -24.391 -4.516 -0.118 1 73.31 252 ALA B CA 1
ATOM 4345 C C . ALA B 1 252 ? -25.203 -4.562 1.172 1 73.31 252 ALA B C 1
ATOM 4347 O O . ALA B 1 252 ? -25.516 -3.521 1.756 1 73.31 252 ALA B O 1
ATOM 4348 N N . ALA B 1 253 ? -25.469 -5.75 1.64 1 73.75 253 ALA B N 1
ATOM 4349 C CA . ALA B 1 253 ? -26.234 -5.918 2.875 1 73.75 253 ALA B CA 1
ATOM 4350 C C . ALA B 1 253 ? -25.438 -5.438 4.082 1 73.75 253 ALA B C 1
ATOM 4352 O O . ALA B 1 253 ? -25.969 -4.746 4.953 1 73.75 253 ALA B O 1
ATOM 4353 N N . GLY B 1 254 ? -24.172 -5.758 4.059 1 72.75 254 GLY B N 1
ATOM 4354 C CA . GLY B 1 254 ? -23.297 -5.344 5.141 1 72.75 254 GLY B CA 1
ATOM 4355 C C . GLY B 1 254 ? -23.109 -3.84 5.215 1 72.75 254 GLY B C 1
ATOM 4356 O O . GLY B 1 254 ? -23.062 -3.27 6.309 1 72.75 254 GLY B O 1
ATOM 4357 N N . ARG B 1 255 ? -23.109 -3.25 4.141 1 71.44 255 ARG B N 1
ATOM 4358 C CA . ARG B 1 255 ? -22.906 -1.807 4.062 1 71.44 255 ARG B CA 1
ATOM 4359 C C . ARG B 1 255 ? -24.109 -1.059 4.645 1 71.44 255 ARG B C 1
ATOM 4361 O O . ARG B 1 255 ? -23.938 -0.026 5.297 1 71.44 255 ARG B O 1
ATOM 4368 N N . MET B 1 256 ? -25.25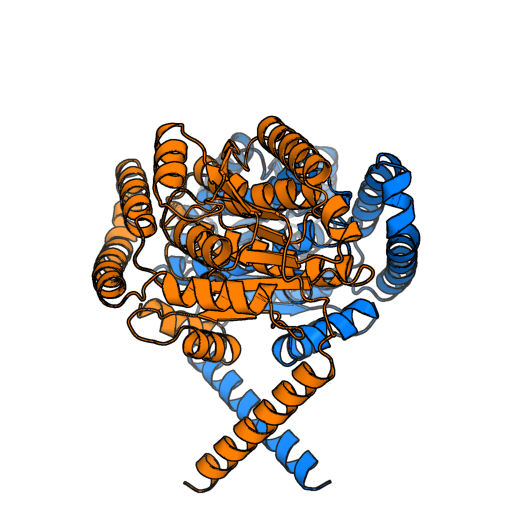 -1.529 4.301 1 71.12 256 MET B N 1
ATOM 4369 C CA . MET B 1 256 ? -26.453 -0.894 4.836 1 71.12 256 MET B CA 1
ATOM 4370 C C . MET B 1 256 ? -26.438 -0.893 6.359 1 71.12 256 MET B C 1
ATOM 4372 O O . MET B 1 256 ? -26.766 0.119 6.988 1 71.12 256 MET B O 1
ATOM 4376 N N . GLU B 1 257 ? -26.016 -1.938 6.824 1 73.12 257 GLU B N 1
ATOM 4377 C CA . GLU B 1 257 ? -25.922 -2.051 8.273 1 73.12 257 GLU B CA 1
ATOM 4378 C C . GLU B 1 257 ? -24.812 -1.155 8.828 1 73.12 257 GLU B C 1
ATOM 4380 O O . GLU B 1 257 ? -24.984 -0.52 9.875 1 73.12 257 GLU B O 1
ATOM 4385 N N . ALA B 1 258 ? -23.766 -1.143 8.102 1 73 258 ALA B N 1
ATOM 4386 C CA . ALA B 1 258 ? -22.609 -0.353 8.516 1 73 258 ALA B CA 1
ATOM 4387 C C . ALA B 1 258 ? -22.922 1.139 8.508 1 73 258 ALA B C 1
ATOM 4389 O O . ALA B 1 258 ? -22.469 1.883 9.383 1 73 258 ALA B O 1
ATOM 4390 N N . HIS B 1 259 ? -23.625 1.554 7.566 1 74 259 HIS B N 1
ATOM 4391 C CA . HIS B 1 259 ? -24 2.959 7.457 1 74 259 HIS B CA 1
ATOM 4392 C C . HIS B 1 259 ? -24.875 3.387 8.633 1 74 259 HIS B C 1
ATOM 4394 O O . HIS B 1 259 ? -24.734 4.504 9.141 1 74 259 HIS B O 1
ATOM 4400 N N . GLU B 1 260 ? -25.672 2.496 9.094 1 77.88 260 GLU B N 1
ATOM 4401 C CA . GLU B 1 260 ? -26.562 2.801 10.203 1 77.88 260 GLU B CA 1
ATOM 4402 C C . GLU B 1 260 ? -25.797 2.949 11.508 1 77.88 260 GLU B C 1
ATOM 4404 O O . GLU B 1 260 ? -26.172 3.734 12.383 1 77.88 260 GLU B O 1
ATOM 4409 N N . LEU B 1 261 ? -24.734 2.322 11.531 1 80.06 261 LEU B N 1
ATOM 4410 C CA . LEU B 1 261 ? -23.969 2.291 12.773 1 80.06 261 LEU B CA 1
ATOM 4411 C C . LEU B 1 261 ? -22.75 3.213 12.695 1 80.06 261 LEU B C 1
ATOM 4413 O O . LEU B 1 261 ? -21.984 3.314 13.648 1 80.06 261 LEU B O 1
ATOM 4417 N N . ALA B 1 262 ? -22.641 3.857 11.602 1 85.25 262 ALA B N 1
ATOM 4418 C CA . ALA B 1 262 ? -21.438 4.664 11.359 1 85.25 262 ALA B CA 1
ATOM 4419 C C . ALA B 1 262 ? -21.375 5.852 12.312 1 85.25 262 ALA B C 1
ATOM 4421 O O . ALA B 1 262 ? -22.406 6.449 12.648 1 85.25 262 ALA B O 1
ATOM 4422 N N . ASP B 1 263 ? -20.203 6.203 12.789 1 87.44 263 ASP B N 1
ATOM 4423 C CA . ASP B 1 263 ? -19.984 7.383 13.617 1 87.44 263 ASP B CA 1
ATOM 4424 C C . ASP B 1 263 ? -19.953 8.656 12.773 1 87.44 263 ASP B C 1
ATOM 4426 O O . ASP B 1 263 ? -19.828 8.586 11.547 1 87.44 263 ASP B O 1
ATOM 4430 N N . GLY B 1 264 ? -20.156 9.797 13.43 1 87.69 264 GLY B N 1
ATOM 4431 C CA . GLY B 1 264 ? -20.031 11.07 12.742 1 87.69 264 GLY B CA 1
ATOM 4432 C C . GLY B 1 264 ? -18.594 11.492 12.508 1 87.69 264 GLY B C 1
ATOM 4433 O O . GLY B 1 264 ? -17.672 10.891 13.055 1 87.69 264 GLY B O 1
ATOM 4434 N N . PRO B 1 265 ? -18.438 12.508 11.633 1 91.69 265 PRO B N 1
ATOM 4435 C CA . PRO B 1 265 ? -17.094 12.977 11.336 1 91.69 265 PRO B CA 1
ATOM 4436 C C . PRO B 1 265 ? -16.406 13.617 12.539 1 91.69 265 PRO B C 1
ATOM 4438 O O . PRO B 1 265 ? -15.188 13.812 12.531 1 91.69 265 PRO B O 1
ATOM 4441 N N . ASP B 1 266 ? -17.125 13.898 13.586 1 92.69 266 ASP B N 1
ATOM 4442 C CA . ASP B 1 266 ? -16.609 14.602 14.758 1 92.69 266 ASP B CA 1
ATOM 4443 C C . ASP B 1 266 ? -15.492 13.805 15.43 1 92.69 266 ASP B C 1
ATOM 4445 O O . ASP B 1 266 ? -14.531 14.391 15.945 1 92.69 266 ASP B O 1
ATOM 4449 N N . LEU B 1 267 ? -15.664 12.484 15.43 1 93.25 267 LEU B N 1
ATOM 4450 C CA . LEU B 1 267 ? -14.633 11.656 16.047 1 93.25 267 LEU B CA 1
ATOM 4451 C C . LEU B 1 267 ? -13.328 11.742 15.266 1 93.25 267 LEU B C 1
ATOM 4453 O O . LEU B 1 267 ? -12.25 11.719 15.859 1 93.25 267 LEU B O 1
ATOM 4457 N N . VAL B 1 268 ? -13.43 11.82 13.984 1 95.38 268 VAL B N 1
ATOM 4458 C CA . VAL B 1 268 ? -12.25 11.961 13.148 1 95.38 268 VAL B CA 1
ATOM 4459 C C . VAL B 1 268 ? -11.625 13.336 13.359 1 95.38 268 VAL B C 1
ATOM 4461 O O . VAL B 1 268 ? -10.406 13.461 13.469 1 95.38 268 VAL B O 1
ATOM 4464 N N . THR B 1 269 ? -12.477 14.32 13.484 1 96.69 269 THR B N 1
ATOM 4465 C CA . THR B 1 269 ? -12.016 15.688 13.719 1 96.69 269 THR B CA 1
ATOM 4466 C C . THR B 1 269 ? -11.25 15.781 15.031 1 96.69 269 THR B C 1
ATOM 4468 O O . THR B 1 269 ? -10.195 16.422 15.102 1 96.69 269 THR B O 1
ATOM 4471 N N . GLN B 1 270 ? -11.734 15.133 16.031 1 97.06 270 GLN B N 1
ATOM 4472 C CA . GLN B 1 270 ? -11.055 15.148 17.312 1 97.06 270 GLN B CA 1
ATOM 4473 C C . GLN B 1 270 ? -9.664 14.531 17.219 1 97.06 270 GLN B C 1
ATOM 4475 O O . GLN B 1 270 ? -8.719 15.016 17.844 1 97.06 270 GLN B O 1
ATOM 4480 N N . ALA B 1 271 ? -9.586 13.5 16.453 1 97.12 271 ALA B N 1
ATOM 4481 C CA . ALA B 1 271 ? -8.289 12.859 16.234 1 97.12 271 ALA B CA 1
ATOM 4482 C C . ALA B 1 271 ? -7.34 13.789 15.484 1 97.12 271 ALA B C 1
ATOM 4484 O O . ALA B 1 271 ? -6.152 13.867 15.805 1 97.12 271 ALA B O 1
ATOM 4485 N N . ILE B 1 272 ? -7.871 14.477 14.492 1 98.06 272 ILE B N 1
ATOM 4486 C CA . ILE B 1 272 ? -7.078 15.43 13.727 1 98.06 272 ILE B CA 1
ATOM 4487 C C . ILE B 1 272 ? -6.574 16.531 14.648 1 98.06 272 ILE B C 1
ATOM 4489 O O . ILE B 1 272 ? -5.395 16.906 14.609 1 98.06 272 ILE B O 1
ATOM 4493 N N . LEU B 1 273 ? -7.43 17.047 15.523 1 97.88 273 LEU B N 1
ATOM 4494 C CA . LEU B 1 273 ? -7.055 18.109 16.453 1 97.88 273 LEU B CA 1
ATOM 4495 C C . LEU B 1 273 ? -5.969 17.625 17.406 1 97.88 273 LEU B C 1
ATOM 4497 O O . LEU B 1 273 ? -5.008 18.344 17.688 1 97.88 273 LEU B O 1
ATOM 4501 N N . ASP B 1 274 ? -6.129 16.422 17.859 1 97.44 274 ASP B N 1
ATOM 4502 C CA . ASP B 1 274 ? -5.105 15.867 18.75 1 97.44 274 ASP B CA 1
ATOM 4503 C C . ASP B 1 274 ? -3.76 15.758 18.031 1 97.44 274 ASP B C 1
ATOM 4505 O O . ASP B 1 274 ? -2.721 16.109 18.594 1 97.44 274 ASP B O 1
ATOM 4509 N N . ALA B 1 275 ? -3.805 15.297 16.828 1 97.44 275 ALA B N 1
ATOM 4510 C CA . ALA B 1 275 ? -2.584 15.125 16.031 1 97.44 275 ALA B CA 1
ATOM 4511 C C . ALA B 1 275 ? -1.896 16.469 15.797 1 97.44 275 ALA B C 1
ATOM 4513 O O . ALA B 1 275 ? -0.666 16.531 15.727 1 97.44 275 ALA B O 1
ATOM 4514 N N . LEU B 1 276 ? -2.668 17.531 15.727 1 97.69 276 LEU B N 1
ATOM 4515 C CA . LEU B 1 276 ? -2.129 18.844 15.375 1 97.69 276 LEU B CA 1
ATOM 4516 C C . LEU B 1 276 ? -1.734 19.625 16.625 1 97.69 276 LEU B C 1
ATOM 4518 O O . LEU B 1 276 ? -0.861 20.5 16.562 1 97.69 276 LEU B O 1
ATOM 4522 N N . MET B 1 277 ? -2.311 19.297 17.766 1 96.56 277 MET B N 1
ATOM 4523 C CA . MET B 1 277 ? -2.186 20.219 18.891 1 96.56 277 MET B CA 1
ATOM 4524 C C . MET B 1 277 ? -1.585 19.531 20.094 1 96.56 277 MET B C 1
ATOM 4526 O O . MET B 1 277 ? -1.255 20.172 21.094 1 96.56 277 MET B O 1
ATOM 4530 N N . ASN B 1 278 ? -1.455 18.219 20.062 1 96 278 ASN B N 1
ATOM 4531 C CA . ASN B 1 278 ? -0.815 17.469 21.156 1 96 278 ASN B CA 1
ATOM 4532 C C . ASN B 1 278 ? 0.706 17.516 21.031 1 96 278 ASN B C 1
ATOM 4534 O O . ASN B 1 278 ? 1.265 17.234 19.984 1 96 278 ASN B O 1
ATOM 4538 N N . PRO B 1 279 ? 1.373 17.953 22.125 1 95.5 279 PRO B N 1
ATOM 4539 C CA . PRO B 1 279 ? 2.838 17.953 22.062 1 95.5 279 PRO B CA 1
ATOM 4540 C C . PRO B 1 279 ? 3.418 16.562 21.828 1 95.5 279 PRO B C 1
ATOM 4542 O O . PRO B 1 279 ? 4.566 16.438 21.391 1 95.5 279 PRO B O 1
ATOM 4545 N N . HIS B 1 280 ? 2.654 15.508 22.109 1 93.25 280 HIS B N 1
ATOM 4546 C CA . HIS B 1 280 ? 3.041 14.125 21.859 1 93.25 280 HIS B CA 1
ATOM 4547 C C . HIS B 1 280 ? 2.006 13.398 21 1 93.25 280 HIS B C 1
ATOM 4549 O O . HIS B 1 280 ? 1.371 12.445 21.469 1 93.25 280 HIS B O 1
ATOM 4555 N N . PRO B 1 281 ? 1.937 13.781 19.734 1 94.5 281 PRO B N 1
ATOM 4556 C CA . PRO B 1 281 ? 0.936 13.141 18.891 1 94.5 281 PRO B CA 1
ATOM 4557 C C . PRO B 1 281 ? 1.219 11.656 18.656 1 94.5 281 PRO B C 1
ATOM 4559 O O . PRO B 1 281 ? 2.377 11.234 18.703 1 94.5 281 PRO B O 1
ATOM 4562 N N . LYS B 1 282 ? 0.147 10.938 18.516 1 93.06 282 LYS B N 1
ATOM 4563 C CA . LYS B 1 282 ? 0.302 9.531 18.156 1 93.06 282 LYS B CA 1
ATOM 4564 C C . LYS B 1 282 ? 0.691 9.375 16.688 1 93.06 282 LYS B C 1
ATOM 4566 O O . LYS B 1 282 ? 0.491 10.297 15.891 1 93.06 282 LYS B O 1
ATOM 4571 N N . THR B 1 283 ? 1.321 8.203 16.422 1 92.62 283 THR B N 1
ATOM 4572 C CA . THR B 1 283 ? 1.65 7.918 15.039 1 92.62 283 THR B CA 1
ATOM 4573 C C . THR B 1 283 ? 0.403 7.5 14.266 1 92.62 283 THR B C 1
ATOM 4575 O O . THR B 1 283 ? 0.325 7.699 13.047 1 92.62 283 THR B O 1
ATOM 4578 N N . ARG B 1 284 ? -0.528 6.891 15.016 1 92.94 284 ARG B N 1
ATOM 4579 C CA . ARG B 1 284 ? -1.764 6.395 14.414 1 92.94 284 ARG B CA 1
ATOM 4580 C C . ARG B 1 284 ? -2.947 6.594 15.352 1 92.94 284 ARG B C 1
ATOM 4582 O O . ARG B 1 284 ? -2.824 6.398 16.562 1 92.94 284 ARG B O 1
ATOM 4589 N N . TYR B 1 285 ? -4.039 7.082 14.773 1 93.81 285 TYR B N 1
ATOM 4590 C CA . TYR B 1 285 ? -5.305 7.242 15.477 1 93.81 285 TYR B CA 1
ATOM 4591 C C . TYR B 1 285 ? -6.383 6.355 14.867 1 93.81 285 TYR B C 1
ATOM 4593 O O . TYR B 1 285 ? -6.879 6.633 13.773 1 93.81 285 TYR B O 1
ATOM 4601 N N . GLN B 1 286 ? -6.691 5.27 15.5 1 92.5 286 GLN B N 1
ATOM 4602 C CA . GLN B 1 286 ? -7.824 4.449 15.078 1 92.5 286 GLN B CA 1
ATOM 4603 C C . GLN B 1 286 ? -9.125 4.957 15.688 1 92.5 286 GLN B C 1
ATOM 4605 O O . GLN B 1 286 ? -9.328 4.859 16.906 1 92.5 286 GLN B O 1
ATOM 4610 N N . VAL B 1 287 ? -9.953 5.422 14.844 1 92.31 287 VAL B N 1
ATOM 4611 C CA . VAL B 1 287 ? -11.141 6.082 15.383 1 92.31 287 VAL B CA 1
ATOM 4612 C C . VAL B 1 287 ? -12.391 5.539 14.695 1 92.31 287 VAL B C 1
ATOM 4614 O O . VAL B 1 287 ? -12.297 4.875 13.656 1 92.31 287 VAL B O 1
ATOM 4617 N N . THR B 1 288 ? -13.586 5.746 15.289 1 92.44 288 THR B N 1
ATOM 4618 C CA . THR B 1 288 ? -14.906 5.34 14.82 1 92.44 288 THR B CA 1
ATOM 4619 C C . THR B 1 288 ? -15.078 3.828 14.93 1 92.44 288 THR B C 1
ATOM 4621 O O . THR B 1 288 ? -14.516 3.195 15.828 1 92.44 288 THR B O 1
ATOM 4624 N N . ASN B 1 289 ? -16.016 3.348 14.141 1 85.88 289 ASN B N 1
ATOM 4625 C CA . ASN B 1 289 ? -16.312 1.927 14.266 1 85.88 289 ASN B CA 1
ATOM 4626 C C . ASN B 1 289 ? -16.625 1.292 12.914 1 85.88 289 ASN B C 1
ATOM 4628 O O . ASN B 1 289 ? -16.734 1.994 11.906 1 85.88 289 ASN B O 1
ATOM 4632 N N . VAL B 1 290 ? -16.562 -0.023 12.891 1 80.19 290 VAL B N 1
ATOM 4633 C CA . VAL B 1 290 ? -17.047 -0.838 11.781 1 80.19 290 VAL B CA 1
ATOM 4634 C C . VAL B 1 290 ? -18.156 -1.768 12.273 1 80.19 290 VAL B C 1
ATOM 4636 O O . VAL B 1 290 ? -17.891 -2.697 13.039 1 80.19 290 VAL B O 1
ATOM 4639 N N . GLN B 1 291 ? -19.344 -1.494 11.812 1 81.69 291 GLN B N 1
ATOM 4640 C CA . GLN B 1 291 ? -20.5 -2.297 12.203 1 81.69 291 GLN B CA 1
ATOM 4641 C C . GLN B 1 291 ? -20.625 -2.381 13.719 1 81.69 291 GLN B C 1
ATOM 4643 O O . GLN B 1 291 ? -20.844 -3.461 14.273 1 81.69 291 GLN B O 1
ATOM 4648 N N . GLY B 1 292 ? -20.281 -1.326 14.352 1 80.12 292 GLY B N 1
ATOM 4649 C CA . GLY B 1 292 ? -20.453 -1.248 15.797 1 80.12 292 GLY B CA 1
ATOM 4650 C C . GLY B 1 292 ? -19.203 -1.611 16.578 1 80.12 292 GLY B C 1
ATOM 4651 O O . GLY B 1 292 ? -19.109 -1.342 17.766 1 80.12 292 GLY B O 1
ATOM 4652 N N . TYR B 1 293 ? -18.266 -2.191 15.922 1 84.44 293 TYR B N 1
ATOM 4653 C CA . TYR B 1 293 ? -17.016 -2.529 16.594 1 84.44 293 TYR B CA 1
ATOM 4654 C C . TYR B 1 293 ? -16 -1.388 16.484 1 84.44 293 TYR B C 1
ATOM 4656 O O . TYR B 1 293 ? -15.703 -0.926 15.383 1 84.44 293 TYR B O 1
ATOM 4664 N N . PRO B 1 294 ? -15.602 -1.008 17.672 1 88.25 294 PRO B N 1
ATOM 4665 C CA . PRO B 1 294 ? -14.609 0.07 17.594 1 88.25 294 PRO B CA 1
ATOM 4666 C C . PRO B 1 294 ? -13.406 -0.292 16.734 1 88.25 294 PRO B C 1
ATOM 4668 O O . PRO B 1 294 ? -12.922 -1.425 16.797 1 88.25 294 PRO B O 1
ATOM 4671 N N . THR B 1 295 ? -12.938 0.69 15.961 1 86.81 295 THR B N 1
ATOM 4672 C CA . THR B 1 295 ? -11.852 0.456 15.023 1 86.81 295 THR B CA 1
ATOM 4673 C C . THR B 1 295 ? -10.586 0.011 15.758 1 86.81 295 THR B C 1
ATOM 4675 O O . THR B 1 295 ? -9.836 -0.827 15.258 1 86.81 295 THR B O 1
ATOM 4678 N N . TRP B 1 296 ? -10.367 0.564 16.938 1 84.62 296 TRP B N 1
ATOM 4679 C CA . TRP B 1 296 ? -9.156 0.196 17.672 1 84.62 296 TRP B CA 1
ATOM 4680 C C . TRP B 1 296 ? -9.188 -1.273 18.078 1 84.62 296 TRP B C 1
ATOM 4682 O O . TRP B 1 296 ? -8.148 -1.93 18.141 1 84.62 296 TRP B O 1
ATOM 4692 N N . VAL B 1 297 ? -10.375 -1.819 18.297 1 82 297 VAL B N 1
ATOM 4693 C CA . VAL B 1 297 ? -10.523 -3.234 18.625 1 82 297 VAL B CA 1
ATOM 4694 C C . VAL B 1 297 ? -10.195 -4.086 17.406 1 82 297 VAL B C 1
ATOM 4696 O O . VAL B 1 297 ? -9.484 -5.086 17.5 1 82 297 VAL B O 1
ATOM 4699 N N . LEU B 1 298 ? -10.719 -3.592 16.312 1 80.94 298 LEU B N 1
ATOM 4700 C CA . LEU B 1 298 ? -10.461 -4.32 15.078 1 80.94 298 LEU B CA 1
ATOM 4701 C C . LEU B 1 298 ? -8.984 -4.273 14.719 1 80.94 298 LEU B C 1
ATOM 4703 O O . LEU B 1 298 ? -8.422 -5.262 14.242 1 80.94 298 LEU B O 1
ATOM 4707 N N . ALA B 1 299 ? -8.391 -3.137 14.945 1 79.25 299 ALA B N 1
ATOM 4708 C CA . ALA B 1 299 ? -6.953 -3.002 14.711 1 79.25 299 ALA B CA 1
ATOM 4709 C C . ALA B 1 299 ? -6.16 -3.938 15.617 1 79.25 299 ALA B C 1
ATOM 4711 O O . ALA B 1 299 ? -5.18 -4.547 15.188 1 79.25 299 ALA B O 1
ATOM 4712 N N . LEU B 1 300 ? -6.609 -4.098 16.797 1 77 300 LEU B N 1
ATOM 4713 C CA . LEU B 1 300 ? -5.953 -4.988 17.75 1 77 300 LEU B CA 1
ATOM 4714 C C . LEU B 1 300 ? -6.094 -6.445 17.312 1 77 300 LEU B C 1
ATOM 4716 O O . LEU B 1 300 ? -5.133 -7.215 17.391 1 77 300 LEU B O 1
ATOM 4720 N N . LEU B 1 301 ? -7.262 -6.727 16.875 1 74.38 301 LEU B N 1
ATOM 4721 C CA . LEU B 1 301 ? -7.5 -8.086 16.406 1 74.38 301 LEU B CA 1
ATOM 4722 C C . LEU B 1 301 ? -6.676 -8.383 15.148 1 74.38 301 LEU B C 1
ATOM 4724 O O . LEU B 1 301 ? -6.102 -9.461 15.023 1 74.38 301 LEU B O 1
ATOM 4728 N N . GLY B 1 302 ? -6.617 -7.355 14.266 1 74.88 302 GLY B N 1
ATOM 4729 C CA . GLY B 1 302 ? -5.812 -7.5 13.055 1 74.88 302 GLY B CA 1
ATOM 4730 C C . GLY B 1 302 ? -4.328 -7.633 13.344 1 74.88 302 GLY B C 1
ATOM 4731 O O . GLY B 1 302 ? -3.609 -8.32 12.617 1 74.88 302 GLY B O 1
ATOM 4732 N N . TRP B 1 303 ? -4.02 -6.965 14.352 1 71.25 303 TRP B N 1
ATOM 4733 C CA . TRP B 1 303 ? -2.623 -7.008 14.773 1 71.25 303 TRP B CA 1
ATOM 4734 C C . TRP B 1 303 ? -2.279 -8.367 15.375 1 71.25 303 TRP B C 1
ATOM 4736 O O . TRP B 1 303 ? -1.208 -8.914 15.117 1 71.25 303 TRP B O 1
ATOM 4746 N N . PHE B 1 304 ? -3.193 -8.938 15.977 1 73.19 304 PHE B N 1
ATOM 4747 C CA . PHE B 1 304 ? -2.904 -10.094 16.812 1 73.19 304 PHE B CA 1
ATOM 4748 C C . PHE B 1 304 ? -3.098 -11.391 16.047 1 73.19 304 PHE B C 1
ATOM 4750 O O . PHE B 1 304 ? -2.334 -12.344 16.219 1 73.19 304 PHE B O 1
ATOM 4757 N N . PHE B 1 305 ? -4.043 -11.516 15.188 1 76.44 305 PHE B N 1
ATOM 4758 C CA . PHE B 1 305 ? -4.418 -12.789 14.586 1 76.44 305 PHE B CA 1
ATOM 4759 C C . PHE B 1 305 ? -3.66 -13.016 13.281 1 76.44 305 PHE B C 1
ATOM 4761 O O . PHE B 1 305 ? -3.371 -12.062 12.555 1 76.44 305 PHE B O 1
ATOM 4768 N N . PRO B 1 306 ? -3.42 -14.383 13.07 1 77.88 306 PRO B N 1
ATOM 4769 C CA . PRO B 1 306 ? -2.82 -14.734 11.781 1 77.88 306 PRO B CA 1
ATOM 4770 C C . PRO B 1 306 ? -3.742 -14.438 10.602 1 77.88 306 PRO B C 1
ATOM 4772 O O . PRO B 1 306 ? -4.953 -14.281 10.781 1 77.88 306 PRO B O 1
ATOM 4775 N N . ASP B 1 307 ? -3.145 -14.453 9.445 1 81.19 307 ASP B N 1
ATOM 4776 C CA . ASP B 1 307 ? -3.822 -14.039 8.219 1 81.19 307 ASP B CA 1
ATOM 4777 C C . ASP B 1 307 ? -5.117 -14.828 8.016 1 81.19 307 ASP B C 1
ATOM 4779 O O . ASP B 1 307 ? -6.16 -14.242 7.707 1 81.19 307 ASP B O 1
ATOM 4783 N N . ARG B 1 308 ? -5.078 -16.047 8.242 1 81.31 308 ARG B N 1
ATOM 4784 C CA . ARG B 1 308 ? -6.238 -16.875 7.918 1 81.31 308 ARG B CA 1
ATOM 4785 C C . ARG B 1 308 ? -7.375 -16.625 8.906 1 81.31 308 ARG B C 1
ATOM 4787 O O . ARG B 1 308 ? -8.547 -16.734 8.547 1 81.31 308 ARG B O 1
ATOM 4794 N N . VAL B 1 309 ? -7.035 -16.328 10.125 1 77.5 309 VAL B N 1
ATOM 4795 C CA . VAL B 1 309 ? -8.055 -15.945 11.102 1 77.5 309 VAL B CA 1
ATOM 4796 C C . VAL B 1 309 ? -8.656 -14.594 10.727 1 77.5 309 VAL B C 1
ATOM 4798 O O . VAL B 1 309 ? -9.875 -14.406 10.789 1 77.5 309 VAL B O 1
ATOM 4801 N N . LYS B 1 310 ? -7.836 -13.75 10.289 1 80.25 310 LYS B N 1
ATOM 4802 C CA . LYS B 1 310 ? -8.312 -12.453 9.82 1 80.25 310 LYS B CA 1
ATOM 4803 C C . LYS B 1 310 ? -9.25 -12.602 8.625 1 80.25 310 LYS B C 1
ATOM 4805 O O . LYS B 1 310 ? -10.273 -11.922 8.547 1 80.25 310 LYS B O 1
ATOM 4810 N N . ASP B 1 311 ? -8.82 -13.484 7.758 1 79.62 311 ASP B N 1
ATOM 4811 C CA . ASP B 1 311 ? -9.656 -13.758 6.59 1 79.62 311 ASP B CA 1
ATOM 4812 C C . ASP B 1 311 ? -11.062 -14.188 7.008 1 79.62 311 ASP B C 1
ATOM 4814 O O . ASP B 1 311 ? -12.047 -13.734 6.426 1 79.62 311 ASP B O 1
ATOM 4818 N N . SER B 1 312 ? -11.078 -14.977 7.984 1 74.75 312 SER B N 1
ATOM 4819 C CA . SER B 1 312 ? -12.352 -15.516 8.453 1 74.75 312 SER B CA 1
ATOM 4820 C C . SER B 1 312 ? -13.203 -14.438 9.109 1 74.75 312 SER B C 1
ATOM 4822 O O . SER B 1 312 ? -14.43 -14.43 8.977 1 74.75 312 SER B O 1
ATOM 4824 N N . ILE B 1 313 ? -12.555 -13.539 9.758 1 70.19 313 ILE B N 1
ATOM 4825 C CA . ILE B 1 313 ? -13.258 -12.445 10.438 1 70.19 313 ILE B CA 1
ATOM 4826 C C . ILE B 1 313 ? -13.867 -11.5 9.406 1 70.19 313 ILE B C 1
ATOM 4828 O O . ILE B 1 313 ? -15.023 -11.109 9.523 1 70.19 313 ILE B O 1
ATOM 4832 N N . VAL B 1 314 ? -13.086 -11.281 8.422 1 72.12 314 VAL B N 1
ATOM 4833 C CA . VAL B 1 314 ? -13.516 -10.312 7.422 1 72.12 314 VAL B CA 1
ATOM 4834 C C . VAL B 1 314 ? -14.57 -10.93 6.512 1 72.12 314 VAL B C 1
ATOM 4836 O O . VAL B 1 314 ? -15.453 -10.234 6 1 72.12 314 VAL B O 1
ATOM 4839 N N . ALA B 1 315 ? -14.383 -12.203 6.266 1 65.81 315 ALA B N 1
ATOM 4840 C CA . ALA B 1 315 ? -15.375 -12.914 5.461 1 65.81 315 ALA B CA 1
ATOM 4841 C C . ALA B 1 315 ? -16.766 -12.82 6.09 1 65.81 315 ALA B C 1
ATOM 4843 O O . ALA B 1 315 ? -17.766 -12.938 5.395 1 65.81 315 ALA B O 1
ATOM 4844 N N . GLY B 1 316 ? -16.75 -12.594 7.32 1 58.12 316 GLY B N 1
ATOM 4845 C CA . GLY B 1 316 ? -18.016 -12.484 8.023 1 58.12 316 GLY B CA 1
ATOM 4846 C C . GLY B 1 316 ? -18.625 -11.102 7.934 1 58.12 316 GLY B C 1
ATOM 4847 O O . GLY B 1 316 ? -19.781 -10.906 8.297 1 58.12 316 GLY B O 1
ATOM 4848 N N . PHE B 1 317 ? -17.797 -10.203 7.414 1 57.75 317 PHE B N 1
ATOM 4849 C CA . PHE B 1 317 ? -18.312 -8.852 7.273 1 57.75 317 PHE B CA 1
ATOM 4850 C C . PHE B 1 317 ? -18.844 -8.617 5.863 1 57.75 317 PHE B C 1
ATOM 4852 O O . PHE B 1 317 ? -18.328 -9.195 4.902 1 57.75 317 PHE B O 1
#

Solvent-accessible surface area (backbone atoms only — not comparable to full-atom values): 31182 Å² total; per-residue (Å²): 108,68,66,58,51,50,47,52,49,45,55,46,47,48,48,47,48,50,49,48,52,42,58,71,66,49,62,83,40,71,63,66,79,58,27,31,32,40,29,32,40,23,63,46,47,54,29,28,52,35,42,52,55,45,22,73,65,58,28,47,25,33,31,17,20,83,42,70,70,40,31,51,52,45,56,64,68,53,65,98,75,27,39,39,60,36,63,36,43,59,76,35,67,68,36,41,51,51,39,48,52,50,51,49,52,53,29,55,77,66,74,39,48,44,36,36,40,33,44,46,45,67,71,68,50,54,44,46,71,79,64,54,52,67,68,58,49,50,53,42,35,35,36,41,37,51,10,47,51,51,51,47,53,69,44,46,68,50,24,53,75,55,23,13,36,38,38,39,60,54,34,42,38,38,70,52,49,33,71,29,23,23,67,36,15,10,33,31,18,15,38,51,30,30,44,55,13,47,25,60,65,34,42,88,50,46,28,49,44,26,37,36,22,37,43,36,54,62,36,71,61,59,56,54,28,49,52,52,29,51,53,49,59,68,70,38,58,66,74,60,47,63,76,42,42,66,62,52,52,48,46,55,56,44,44,57,54,24,58,74,47,27,31,59,41,62,56,55,31,51,50,52,49,40,51,57,52,39,42,62,47,56,64,62,42,56,29,50,14,52,68,68,39,45,26,50,58,51,49,48,49,52,68,68,45,49,70,67,56,46,48,55,56,38,68,72,88,109,69,68,58,52,51,48,52,49,45,55,47,48,48,49,47,49,50,48,48,52,43,58,70,66,49,62,82,40,69,63,66,78,57,26,31,32,41,30,31,42,23,64,46,45,54,26,29,52,36,42,53,55,44,19,72,66,58,28,48,24,34,30,17,20,83,43,69,70,39,31,50,51,45,55,65,70,54,64,98,75,29,38,40,59,35,65,37,44,59,76,36,69,68,35,40,51,50,40,47,52,50,51,50,52,52,29,56,76,68,73,39,48,44,36,37,40,33,45,46,46,66,71,70,51,55,44,46,72,78,63,54,52,66,69,59,48,50,52,43,35,35,37,42,37,52,10,48,51,50,51,44,52,68,45,47,69,49,23,53,75,54,23,14,37,38,38,40,62,52,35,42,38,37,70,52,47,32,71,28,22,23,66,36,15,10,33,33,19,15,38,52,31,29,46,55,14,47,27,60,64,33,42,87,50,47,28,48,44,26,36,37,22,39,44,35,53,61,35,69,62,58,56,54,29,49,52,54,29,51,52,48,58,68,70,39,59,66,75,60,47,62,76,41,44,68,60,50,52,48,45,55,57,44,46,58,52,23,58,73,47,28,32,59,41,62,58,55,30,52,49,51,49,40,51,57,53,39,43,65,47,56,62,63,42,58,30,50,15,51,68,68,39,46,25,51,56,52,50,49,49,50,67,69,47,46,68,66,56,45,47,56,57,38,69,71,87

Sequence (634 aa):
MALVQRMSSIVGTFAVFLGALNYWIAPTCKVHSSGGILITGASSGIGLDATLALAELGFRVYAGVRSEQDAAKVRGSGGSLGPRPVFIDVTREDTVEQARLRIKEELDSEGLEFVALVNCAGVTRRLPIELEEIEAVRQLYEVNVFGVLRVTQAFVDLLRQSEGRIVNIGSIAALLPHKGSSSYSGSKAALDSITDSLRMELSPWNISVSMIQPGYVRTPFAEKQLEATSEAWRRADPATRAKYQDTMSGWAAGRMEAHELADGPDLVTQAILDALMNPHPKTRYQVTNVQGYPTWVLALLGWFFPDRVKDSIVAGFMALVQRMSSIVGTFAVFLGALNYWIAPTCKVHSSGGILITGASSGIGLDATLALAELGFRVYAGVRSEQDAAKVRGSGGSLGPRPVFIDVTREDTVEQARLRIKEELDSEGLEFVALVNCAGVTRRLPIELEEIEAVRQLYEVNVFGVLRVTQAFVDLLRQSEGRIVNIGSIAALLPHKGSSSYSGSKAALDSITDSLRMELSPWNISVSMIQPGYVRTPFAEKQLEATSEAWRRADPATRAKYQDTMSGWAAGRMEAHELADGPDLVTQAILDALMNPHPKTRYQVTNVQGYPTWVLALLGWFFPDRVKDSIVAGF

Radius of gyration: 24.54 Å; Cα contacts (8 Å, |Δi|>4): 1227; chains: 2; bounding box: 54×72×64 Å

Secondary structure (DSSP, 8-state):
-HHHHHHHHHHHHHHHHHHHHHHHHPPP-PPPSS-EEEESS-SSHHHHHHHHHHHHTT-EEEEEESSHHHHHHHHHT--SS-PEEEE--TT-HHHHHHHHHHHHHHHHHHT--EEEEEE---------GGG--HHHHHHHHIIIIIIHHHHHHHHHHHHHHHT-EEEEE--GGGTS--TT-HHHHHHHHHHHHHHHHHHHHHGGGT-EEEEEEE-BB-SHHHHHHHHHHHHHHHHS-HHHHHHHHHHHHHHHHHHHHHHHHPBPTHHHHHHHHHHHH-SS--SEEEESEETTEEHHHHHHHHHHS-HHHHHHHHHT-/-HHHHHHHHHHHHHHHHHHHHHHHHPPPPPPPSS-EEEESS-SSHHHHHHHHHHHHTT-EEEEEESSHHHHHHHHHT--SS-PEEEE--TT-HHHHHHHHHHHHHHHHHHT--EEEEEE---------GGG--HHHHHHHHIIIIIIHHHHHHHHHHHHHHHT-EEEEE--GGGTS--TT-HHHHHHHHHHHHHHHHHHHHHGGGT-EEEEEEE-BB-SHHHHHHHHHHHHHHHHS-HHHHHHHHHHHHHHHHHHHHHHHHPBPTHHHHHHHHHHHH-SS--SEEEESEETTEEHHHHHHHHHHS-HHHHHHHHHT-

Foldseek 3Di:
DVVVVVVVVVCVVVVVVVVVVLQVVFAFFDFDQEFEEEFEPCLWFLNVVLQQVVVQSPYAYEYEDADPVSQVVQVPVDDPNGHHYQHDDLLDLVSLLVSLVVRVVVCVVVVGAHAEYEYDWAAFAFAAPVLDDVVVLVVRLSTLPVSVVSNCVNCVVSNLVNLHEYEYEAALCCLQPAGRRVSVNVSRVNVLVVQVVVQVVCVVSNYHGAYEHEYFEQICRVVVRVVVHVVSLVVGDPVVSVVCVVVVVVVVVQVVLQNVQWHYSVFVSVLVCCRGGPSRRDNYHQATAGSNHGSVVVSVVSVPDDPVVSRVVNSVD/DVVVVVVVVVCVVVVVVVVVVLQVVFAFFDFDQEFEEEEAPCLWFLNVVLQQVVVQSPYAYEYEDADPVSQVVQQPPDDPNGHHYQHDDLLDLVSLLVSLVVRVVVCVVVVGAHAEYEYDWAAFAFAAPVLDDVVVLVVRLSTLPVSVVSNCVNCVVSNLVNLHEYEYEAALCCLQPAGRRVSVNVSRVNVLVVQVVVQVVCVVSNYHGAYEHEYFEQICRVVVRVVVHVVSLVVGDPVVSVVCVVVVVVVVVQVVLQNVQWHYSVFVSVLVCCRGGPSRRDNYHQATAGSNHGSVVVSVVSVPDDPVVSRVVNSVD

pLDDT: mean 86.27, std 13.56, range [34.75, 98.81]

InterPro domains:
  IPR002347 Short-chain dehydrogenase/reductase SDR [PF00106] (37-226)
  IPR002347 Short-chain dehydrogenase/reductase SDR [PR00080] (112-123)
  IPR002347 Short-chain dehydrogenase/reductase SDR [PR00080] (164-172)
  IPR002347 Short-chain dehydrogenase/reductase SDR [PR00080] (184-203)
  IPR002347 Short-chain dehydrogenase/reductase SDR [PR00081] (36-53)
  IPR002347 Short-chain dehydrogenase/reductase SDR [PR00081] (158-174)
  IPR002347 Short-chain dehydrogenase/reductase SDR [PR00081] (184-203)
  IPR002347 Short-chain dehydrogenase/reductase SDR [PR00081] (205-222)
  IPR020904 Short-chain dehydrogenase/reductase, conserved site [PS00061] (171-199)
  IPR036291 NAD(P)-binding domain superfamily [SSF51735] (37-297)
  IPR057326 Ketoreductase domain [SM00822] (35-220)

Organism: NCBI:txid2562239